Protein AF-A0A929V8B4-F1 (afdb_monomer_lite)

pLDDT: mean 72.25, std 24.33, range [23.56, 98.5]

Sequence (418 aa):
MKKYSIFIAFMCNLCYDIANWAEKSKEFYNKIPDNVRERTPSVMVYNPNNPSGSSKEMPRRDFIKFGAKFGAIAATLALAAGCGAQKVQSAEQTTPAPTKSIGTEPVTKSPTPETQEIKMEFVGLKDFAENLSALKKEFENATEEEKQKGEFYTKRMGLLIGWSHANHGFKSETFDYEKGVWFATADNYKEVQSEIANSIMTLLYDSAVLTNACNNDKSLLPPETGITADDVMAEAMDAFTGGYAKSELKRKLNNFKEYPIAIKTSIYGGTIEKGKLIDPITEYYGRRTRNNFNTKDAKDPDADLLSAGGMNAGQTHDTLDLLVPSDMGDDIPRLSKVSVLVVNTESEDLQYSNKPAEKPVNGYGAPEDGRRVAVFGVVVDQRIIDGTCVDGFYVVDGDEKKQVCKLPEVIKYCKSNQ

Secondary structure (DSSP, 8-state):
-HHHHHHHHHHHHHHHHHHHHHHHHHHHHTTS-GGGS--PPPPPPP-------------HHHHHHHHHHHHHHHHHHHHHTTS--S--------PPPPPP---------PPPGGG-------TTHHHHHHHHHHHHHHHHHS-HHHHHHTTHHHHHHHHHHHHHHHHHT---SSEETTTTEEEE-TTTHHHHHHHHHHHHHHHHHHHHHHHHHHHH-GGGS-GGG---HHHHHHHHHHHHB-HHHHHHHHHHHHHHHH-HHHHHHHT--S-PPTT-----SEEEEEEEETTTS----TTSTT--TTSTTT----SEEEEEEEEEEE--SSS--EEEEEEEEEEE-SSS-HHHH-S-TTSPPP--SPPPTT--EEEEEEEEEEEEE-S---TT-EEEEBTEEEEGGG-HHHHHHHHHT-

Radius of gyration: 24.17 Å; chains: 1; bounding box: 80×60×66 Å

Structure (mmCIF, N/CA/C/O backbone):
data_AF-A0A929V8B4-F1
#
_entry.id   AF-A0A929V8B4-F1
#
loop_
_atom_site.group_PDB
_atom_site.id
_atom_site.type_symbol
_atom_site.label_atom_id
_atom_site.label_alt_id
_atom_site.label_comp_id
_atom_site.label_asym_id
_atom_site.label_entity_id
_atom_site.label_seq_id
_atom_site.pdbx_PDB_ins_code
_atom_site.Cartn_x
_atom_site.Cartn_y
_atom_site.Cartn_z
_atom_site.occupancy
_atom_site.B_iso_or_equiv
_atom_site.auth_seq_id
_atom_site.auth_comp_id
_atom_site.auth_asym_id
_atom_site.auth_atom_id
_atom_site.pdbx_PDB_model_num
ATOM 1 N N . MET A 1 1 ? -16.262 35.373 -20.137 1.00 40.84 1 MET A N 1
ATOM 2 C CA . MET A 1 1 ? -15.701 36.237 -19.071 1.00 40.84 1 MET A CA 1
ATOM 3 C C . MET A 1 1 ? -15.879 35.688 -17.649 1.00 40.84 1 MET A C 1
ATOM 5 O O . MET A 1 1 ? -14.903 35.729 -16.923 1.00 40.84 1 MET A O 1
ATOM 9 N N . LYS A 1 2 ? -17.016 35.085 -17.248 1.00 39.75 2 LYS A N 1
ATOM 10 C CA . LYS A 1 2 ? -17.184 34.509 -15.886 1.00 39.75 2 LYS A CA 1
ATOM 11 C C . LYS A 1 2 ? -16.251 33.327 -15.525 1.00 39.75 2 LYS A C 1
ATOM 13 O O . LYS A 1 2 ? -15.917 33.177 -14.359 1.00 39.75 2 LYS A O 1
ATOM 18 N N . LYS A 1 3 ? -15.790 32.525 -16.501 1.00 37.81 3 LYS A N 1
ATOM 19 C CA . LYS A 1 3 ? -14.869 31.384 -16.268 1.00 37.81 3 LYS A CA 1
ATOM 20 C C . LYS A 1 3 ? -13.458 31.801 -15.823 1.00 37.81 3 LYS A C 1
ATOM 22 O O . LYS A 1 3 ? -12.822 31.076 -15.073 1.00 37.81 3 LYS A O 1
ATOM 27 N N . TYR A 1 4 ? -12.996 32.986 -16.223 1.00 37.12 4 TYR A N 1
ATOM 28 C CA . TYR A 1 4 ? -11.678 33.488 -15.820 1.00 37.12 4 TYR A CA 1
ATOM 29 C C . TYR A 1 4 ? -11.698 34.145 -14.438 1.00 37.12 4 TYR A C 1
ATOM 31 O O . TYR A 1 4 ? -10.677 34.160 -13.767 1.00 37.12 4 TYR A O 1
ATOM 39 N N . SER A 1 5 ? -12.851 34.628 -13.966 1.00 37.06 5 SER A N 1
ATOM 40 C CA . SER A 1 5 ? -12.956 35.253 -12.642 1.00 37.06 5 SER A CA 1
ATOM 41 C C . SER A 1 5 ? -12.734 34.262 -11.495 1.00 37.06 5 SER A C 1
ATOM 43 O O . SER A 1 5 ? -12.138 34.639 -10.494 1.00 37.06 5 SER A O 1
ATOM 45 N N . ILE A 1 6 ? -13.153 32.999 -11.651 1.00 51.97 6 ILE A N 1
ATOM 46 C CA . ILE A 1 6 ? -12.952 31.947 -10.636 1.00 51.97 6 ILE A CA 1
ATOM 47 C C . ILE A 1 6 ? -11.488 31.483 -10.623 1.00 51.97 6 ILE A C 1
ATOM 49 O O . ILE A 1 6 ? -10.889 31.379 -9.558 1.00 51.97 6 ILE A O 1
ATOM 53 N N . PHE A 1 7 ? -10.883 31.298 -11.801 1.00 41.69 7 PHE A N 1
ATOM 54 C CA . PHE A 1 7 ? -9.465 30.946 -11.930 1.00 41.69 7 PHE A CA 1
ATOM 55 C C . PHE A 1 7 ? -8.539 32.047 -11.387 1.00 41.69 7 PHE A C 1
ATOM 57 O O . PHE A 1 7 ? -7.586 31.764 -10.667 1.00 41.69 7 PHE A O 1
ATOM 64 N N . ILE A 1 8 ? -8.855 33.317 -11.662 1.00 49.47 8 ILE A N 1
ATOM 65 C CA . ILE A 1 8 ? -8.109 34.459 -11.121 1.00 49.47 8 ILE A CA 1
ATOM 66 C C . ILE A 1 8 ? -8.290 34.551 -9.599 1.00 49.47 8 ILE A C 1
ATOM 68 O O . ILE A 1 8 ? -7.310 34.770 -8.898 1.00 49.47 8 ILE A O 1
ATOM 72 N N . ALA A 1 9 ? -9.494 34.314 -9.064 1.00 42.59 9 ALA A N 1
ATOM 73 C CA . ALA A 1 9 ? -9.720 34.305 -7.616 1.00 42.59 9 ALA A CA 1
ATOM 74 C C . ALA A 1 9 ? -8.947 33.179 -6.899 1.00 42.59 9 ALA A C 1
ATOM 76 O O . ALA A 1 9 ? -8.364 33.422 -5.844 1.00 42.59 9 ALA A O 1
ATOM 77 N N . PHE A 1 10 ? -8.876 31.981 -7.493 1.00 50.62 10 PHE A N 1
ATOM 78 C CA . PHE A 1 10 ? -8.070 30.866 -6.980 1.00 50.62 10 PHE A CA 1
ATOM 79 C C . PHE A 1 10 ? -6.571 31.205 -6.964 1.00 50.62 10 PHE A C 1
ATOM 81 O O . PHE A 1 10 ? -5.914 31.047 -5.936 1.00 50.62 10 PHE A O 1
ATOM 88 N N . MET A 1 11 ? -6.045 31.754 -8.065 1.00 45.19 11 MET A N 1
ATOM 89 C CA . MET A 1 11 ? -4.637 32.161 -8.152 1.00 45.19 11 MET A CA 1
ATOM 90 C C . MET A 1 11 ? -4.303 33.319 -7.199 1.00 45.19 11 MET A C 1
ATOM 92 O O . MET A 1 11 ? -3.230 33.331 -6.602 1.00 45.19 11 MET A O 1
ATOM 96 N N . CYS A 1 12 ? -5.217 34.274 -7.005 1.00 40.72 12 CYS A N 1
ATOM 97 C CA . CYS A 1 12 ? -5.024 35.376 -6.063 1.00 40.72 12 CYS A CA 1
ATOM 98 C C . CYS A 1 12 ? -5.015 34.906 -4.600 1.00 40.72 12 CYS A C 1
ATOM 100 O O . CYS A 1 12 ? -4.172 35.379 -3.841 1.00 40.72 12 CYS A O 1
ATOM 102 N N . ASN A 1 13 ? -5.883 33.961 -4.215 1.00 46.28 13 ASN A N 1
ATOM 103 C CA . ASN A 1 13 ? -5.874 33.382 -2.866 1.00 46.28 13 ASN A CA 1
ATOM 104 C C . ASN A 1 13 ? -4.603 32.560 -2.609 1.00 46.28 13 ASN A C 1
ATOM 106 O O . ASN A 1 13 ? -3.958 32.749 -1.582 1.00 46.28 13 ASN A O 1
ATOM 110 N N . LEU A 1 14 ? -4.170 31.748 -3.581 1.00 42.72 14 LEU A N 1
ATOM 111 C CA . LEU A 1 14 ? -2.922 30.985 -3.484 1.00 42.72 14 LEU A CA 1
ATOM 112 C C . LEU A 1 14 ? -1.699 31.904 -3.306 1.00 42.72 14 LEU A C 1
ATOM 114 O O . LEU A 1 14 ? -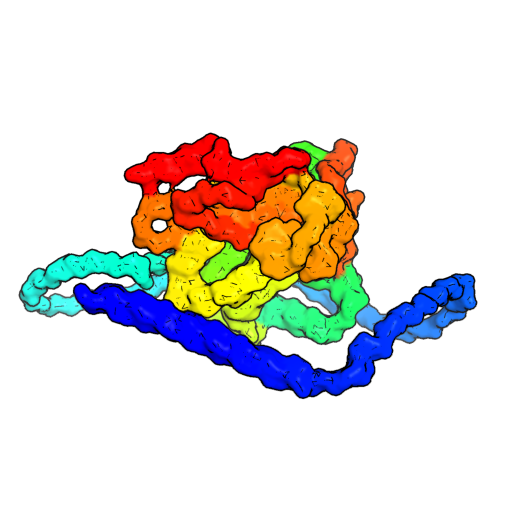0.845 31.652 -2.458 1.00 42.72 14 LEU A O 1
ATOM 118 N N . CYS A 1 15 ? -1.628 33.005 -4.059 1.00 41.56 15 CYS A N 1
ATOM 119 C CA . CYS A 1 15 ? -0.558 33.995 -3.911 1.00 41.56 15 CYS A CA 1
ATOM 120 C C . CYS A 1 15 ? -0.615 34.742 -2.565 1.00 41.56 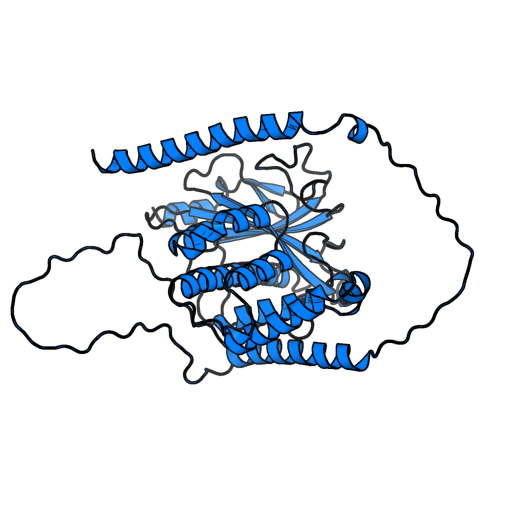15 CYS A C 1
ATOM 122 O O . CYS A 1 15 ? 0.435 35.040 -1.994 1.00 41.56 15 CYS A O 1
ATOM 124 N N . TYR A 1 16 ? -1.813 35.035 -2.049 1.00 40.75 16 TYR A N 1
ATOM 125 C CA . TYR A 1 16 ? -2.006 35.700 -0.755 1.00 40.75 16 TYR A CA 1
ATOM 126 C C . TYR A 1 16 ? -1.570 34.810 0.422 1.00 40.75 16 TYR A C 1
ATOM 128 O O . TYR A 1 16 ? -0.900 35.284 1.343 1.00 40.75 16 TYR A O 1
ATOM 136 N N . ASP A 1 17 ? -1.853 33.508 0.356 1.00 44.25 17 ASP A N 1
ATOM 137 C CA . ASP A 1 17 ? -1.438 32.536 1.374 1.00 44.25 17 ASP A CA 1
ATOM 138 C C . ASP A 1 17 ? 0.082 32.303 1.371 1.00 44.25 17 ASP A C 1
ATOM 140 O O . ASP A 1 17 ? 0.706 32.237 2.434 1.00 44.25 17 ASP A O 1
ATOM 144 N N . ILE A 1 18 ? 0.709 32.276 0.187 1.00 43.78 18 ILE A N 1
ATOM 145 C CA . ILE A 1 18 ? 2.173 32.194 0.045 1.00 43.78 18 ILE A CA 1
ATOM 146 C C . ILE A 1 18 ? 2.853 33.452 0.610 1.00 43.78 18 ILE A C 1
ATOM 148 O O . ILE A 1 18 ? 3.865 33.348 1.311 1.00 43.78 18 ILE A O 1
ATOM 152 N N . ALA A 1 19 ? 2.296 34.641 0.353 1.00 35.81 19 ALA A N 1
ATOM 153 C CA . ALA A 1 19 ? 2.834 35.900 0.869 1.00 35.81 19 ALA A CA 1
ATOM 154 C C . ALA A 1 19 ? 2.730 35.990 2.405 1.00 35.81 19 ALA A C 1
ATOM 156 O O . ALA A 1 19 ? 3.715 36.319 3.069 1.00 35.81 19 ALA A O 1
ATOM 157 N N . ASN A 1 20 ? 1.586 35.604 2.982 1.00 44.94 20 ASN A N 1
ATOM 158 C CA . ASN A 1 20 ? 1.391 35.572 4.436 1.00 44.94 20 ASN A CA 1
ATOM 159 C C . ASN A 1 20 ? 2.269 34.520 5.140 1.00 44.94 20 ASN A C 1
ATOM 161 O O . ASN A 1 20 ? 2.677 34.715 6.289 1.00 44.94 20 ASN A O 1
ATOM 165 N N . TRP A 1 21 ? 2.602 33.412 4.467 1.00 39.72 21 TRP A N 1
ATOM 166 C CA . TRP A 1 21 ? 3.543 32.411 4.984 1.00 39.72 21 TRP A CA 1
ATOM 167 C C . TRP A 1 21 ? 4.988 32.936 5.041 1.00 39.72 21 TRP A C 1
ATOM 169 O O . TRP A 1 21 ? 5.715 32.675 6.007 1.00 39.72 21 TRP A O 1
ATOM 179 N N . ALA A 1 22 ? 5.404 33.742 4.060 1.00 39.94 22 ALA A N 1
ATOM 180 C CA . ALA A 1 22 ? 6.724 34.376 4.047 1.00 39.94 22 ALA A CA 1
ATOM 181 C C . ALA A 1 22 ? 6.892 35.438 5.155 1.00 39.94 22 ALA A C 1
ATOM 183 O O . ALA A 1 22 ? 7.993 35.619 5.680 1.00 39.94 22 ALA A O 1
ATOM 184 N N . GLU A 1 23 ? 5.812 36.116 5.546 1.00 38.38 23 GLU A N 1
ATOM 185 C CA . GLU A 1 23 ? 5.830 37.115 6.621 1.00 38.38 23 GLU A CA 1
ATOM 186 C C . GLU A 1 23 ? 5.801 36.462 8.016 1.00 38.38 23 GLU A C 1
ATOM 188 O O . GLU A 1 23 ? 6.657 36.756 8.856 1.00 38.38 23 GLU A O 1
ATOM 193 N N . LYS A 1 24 ? 4.925 35.465 8.235 1.00 43.00 24 LYS A N 1
ATOM 194 C CA . LYS A 1 24 ? 4.859 34.708 9.505 1.00 43.00 24 LYS A CA 1
ATOM 195 C C . LYS A 1 24 ? 6.105 33.865 9.788 1.00 43.00 24 LYS A C 1
ATOM 197 O O . LYS A 1 24 ? 6.482 33.698 10.948 1.00 43.00 24 LYS A O 1
ATOM 202 N N . SER A 1 25 ? 6.769 33.337 8.757 1.00 46.50 25 SER A N 1
ATOM 203 C CA . SER A 1 25 ? 8.024 32.592 8.938 1.00 46.50 25 SER A CA 1
ATOM 204 C C . SER A 1 25 ? 9.173 33.501 9.387 1.00 46.50 25 SER A C 1
ATOM 206 O O . SER A 1 25 ? 9.942 33.106 10.263 1.00 46.50 25 SER A O 1
ATOM 208 N N . LYS A 1 26 ? 9.252 34.748 8.897 1.00 39.34 26 LYS A N 1
ATOM 209 C CA . LYS A 1 26 ? 10.241 35.733 9.374 1.00 39.34 26 LYS A CA 1
ATOM 210 C C . LYS A 1 26 ? 10.046 36.103 10.848 1.00 39.34 26 LYS A C 1
ATOM 212 O O . LYS A 1 26 ? 11.034 36.225 11.570 1.00 39.34 26 LYS A O 1
ATOM 217 N N . GLU A 1 27 ? 8.804 36.218 11.320 1.00 47.78 27 GLU A N 1
ATOM 218 C CA . GLU A 1 27 ? 8.524 36.451 12.747 1.00 47.78 27 GLU A CA 1
ATOM 219 C C . GLU A 1 27 ? 8.885 35.256 13.642 1.00 47.78 27 GLU A C 1
ATOM 221 O O . GLU A 1 27 ? 9.254 35.449 14.802 1.00 47.78 27 GLU A O 1
ATOM 226 N N . PHE A 1 28 ? 8.801 34.027 13.121 1.00 41.88 28 PHE A N 1
ATOM 227 C CA . PHE A 1 28 ? 9.177 32.816 13.854 1.00 41.88 28 PHE A CA 1
ATOM 228 C C . PHE A 1 28 ? 10.700 32.689 14.020 1.00 41.88 28 PHE A C 1
ATOM 230 O O . PHE A 1 28 ? 11.173 32.378 15.113 1.00 41.88 28 PHE A O 1
ATOM 237 N N . TYR A 1 29 ? 11.483 33.002 12.980 1.00 35.41 29 TYR A N 1
ATOM 238 C CA . TYR A 1 29 ? 12.951 32.919 13.041 1.00 35.41 29 TYR A CA 1
ATOM 239 C C . TYR A 1 29 ? 13.588 33.962 13.969 1.00 35.41 29 TYR A C 1
ATOM 241 O O . TYR A 1 29 ? 14.589 33.663 14.614 1.00 35.41 29 TYR A O 1
ATOM 249 N N . ASN A 1 30 ? 12.978 35.140 14.121 1.00 44.47 30 ASN A N 1
ATOM 250 C CA . ASN A 1 30 ? 13.475 36.183 15.028 1.00 44.47 30 ASN A CA 1
ATOM 251 C C . ASN A 1 30 ? 13.158 35.921 16.517 1.00 44.47 30 ASN A C 1
ATOM 253 O O . ASN A 1 30 ? 13.542 36.718 17.370 1.00 44.47 30 ASN A O 1
ATOM 257 N N . LYS A 1 31 ? 12.454 34.826 16.843 1.00 42.88 31 LYS A N 1
ATOM 258 C CA . LYS A 1 31 ? 12.078 34.447 18.219 1.00 42.88 31 LYS A CA 1
ATOM 259 C C . LYS A 1 31 ? 12.897 33.290 18.798 1.00 42.88 31 LYS A C 1
ATOM 261 O O . LYS A 1 31 ? 12.638 32.895 19.934 1.00 42.88 31 LYS A O 1
ATOM 266 N N . ILE A 1 32 ? 13.869 32.746 18.063 1.00 35.81 32 ILE A N 1
ATOM 267 C CA . ILE A 1 32 ? 14.751 31.693 18.581 1.00 35.81 32 ILE A CA 1
ATOM 268 C C . ILE A 1 32 ? 15.918 32.356 19.333 1.00 35.81 32 ILE A C 1
ATOM 270 O O . ILE A 1 32 ? 16.680 33.091 18.709 1.00 35.81 32 ILE A O 1
ATOM 274 N N . PRO A 1 33 ? 16.079 32.127 20.648 1.00 35.12 33 PRO A N 1
ATOM 275 C CA . PRO A 1 33 ? 17.209 32.671 21.393 1.00 35.12 33 PRO A CA 1
ATOM 276 C C . PRO A 1 33 ? 18.528 31.984 20.992 1.00 35.12 33 PRO A C 1
ATOM 278 O O . PRO A 1 33 ? 18.578 30.772 20.768 1.00 35.12 33 PRO A O 1
ATOM 281 N N . ASP A 1 34 ? 19.613 32.762 20.931 1.00 38.69 34 ASP A N 1
ATOM 282 C CA . ASP A 1 34 ? 20.933 32.353 20.408 1.00 38.69 34 ASP A CA 1
ATOM 283 C C . ASP A 1 34 ? 21.594 31.173 21.153 1.00 38.69 34 ASP A C 1
ATOM 285 O O . ASP A 1 34 ? 22.533 30.549 20.659 1.00 38.69 34 ASP A O 1
ATOM 289 N N . ASN A 1 35 ? 21.079 30.799 22.322 1.00 43.44 35 ASN A N 1
ATOM 290 C CA . ASN A 1 35 ? 21.612 29.742 23.184 1.00 43.44 35 ASN A CA 1
ATOM 291 C C . ASN A 1 35 ? 21.303 28.301 22.723 1.00 43.44 35 ASN A C 1
ATOM 293 O O . ASN A 1 35 ? 21.792 27.355 23.340 1.00 43.44 35 ASN A O 1
ATOM 297 N N . VAL A 1 36 ? 20.536 28.108 21.644 1.00 40.31 36 VAL A N 1
ATOM 298 C CA . VAL A 1 36 ? 20.276 26.780 21.043 1.00 40.31 36 VAL A CA 1
ATOM 299 C C . VAL A 1 36 ? 21.239 26.472 19.880 1.00 40.31 36 VAL A C 1
ATOM 301 O O . VAL A 1 36 ? 21.297 25.340 19.404 1.00 40.31 36 VAL A O 1
ATOM 304 N N . ARG A 1 37 ? 22.042 27.448 19.429 1.00 32.94 37 ARG A N 1
ATOM 305 C CA . ARG A 1 37 ? 22.851 27.325 18.202 1.00 32.94 37 ARG A CA 1
ATOM 306 C C . ARG A 1 37 ? 24.191 26.594 18.375 1.00 32.94 37 ARG A C 1
ATOM 308 O O . ARG A 1 37 ? 24.774 26.182 17.378 1.00 32.94 37 ARG A O 1
ATOM 315 N N . GLU A 1 38 ? 24.655 26.366 19.604 1.00 30.70 38 GLU A N 1
ATOM 316 C CA . GLU A 1 38 ? 25.950 25.723 19.873 1.00 30.70 38 GLU A CA 1
ATOM 317 C C . GLU A 1 38 ? 25.849 24.620 20.939 1.00 30.70 38 GLU A C 1
ATOM 319 O O . GLU A 1 38 ? 26.118 24.824 22.121 1.00 30.70 38 GLU A O 1
ATOM 324 N N . ARG A 1 39 ? 25.495 23.400 20.520 1.00 33.66 39 ARG A N 1
ATOM 325 C CA . ARG A 1 39 ? 25.868 22.173 21.242 1.00 33.66 39 ARG A CA 1
ATOM 326 C C . ARG A 1 39 ? 26.315 21.108 20.248 1.00 33.66 39 ARG A C 1
ATOM 328 O O . ARG A 1 39 ? 25.503 20.460 19.596 1.00 33.66 39 ARG A O 1
ATOM 335 N N . THR A 1 40 ? 27.625 20.926 20.150 1.00 27.88 40 THR A N 1
ATOM 336 C CA . THR A 1 40 ? 28.268 19.738 19.581 1.00 27.88 40 THR A CA 1
ATOM 337 C C . THR A 1 40 ? 27.891 18.494 20.407 1.00 27.88 40 THR A C 1
ATOM 339 O O . THR A 1 40 ? 27.887 18.578 21.638 1.00 27.88 40 THR A O 1
ATOM 342 N N . PRO A 1 41 ? 27.578 17.330 19.800 1.00 30.44 41 PRO A N 1
ATOM 343 C CA . PRO A 1 41 ? 27.259 16.130 20.567 1.00 30.44 41 PRO A CA 1
ATOM 344 C C . PRO A 1 41 ? 28.534 15.479 21.119 1.00 30.44 41 PRO A C 1
ATOM 346 O O . PRO A 1 41 ? 29.477 15.212 20.374 1.00 30.44 41 PRO A O 1
ATOM 349 N N . SER A 1 42 ? 28.554 15.199 22.425 1.00 29.28 42 SER A N 1
ATOM 350 C CA . SER A 1 42 ? 29.584 14.383 23.067 1.00 29.28 42 SER A CA 1
ATOM 351 C C . SER A 1 42 ? 29.349 12.894 22.785 1.00 29.28 42 SER A C 1
ATOM 353 O O . SER A 1 42 ? 28.242 12.371 22.903 1.00 29.28 42 SER A O 1
ATOM 355 N N . VAL A 1 43 ? 30.422 12.209 22.400 1.00 26.91 43 VAL A N 1
ATOM 356 C CA . VAL A 1 43 ? 30.482 10.764 22.155 1.00 26.91 43 VAL A CA 1
ATOM 357 C C . VAL A 1 43 ? 30.356 10.021 23.489 1.00 26.91 43 VAL A C 1
ATOM 359 O O . VAL A 1 43 ? 31.188 10.219 24.373 1.00 26.91 43 VAL A O 1
ATOM 362 N N . MET A 1 44 ? 29.352 9.151 23.649 1.00 29.48 44 MET A N 1
ATOM 363 C CA . MET A 1 44 ? 29.332 8.187 24.756 1.00 29.48 44 MET A CA 1
ATOM 364 C C . MET A 1 44 ? 30.039 6.894 24.345 1.00 29.48 44 MET A C 1
ATOM 366 O O . MET A 1 44 ? 29.672 6.235 23.375 1.00 29.48 44 MET A O 1
ATOM 370 N N . VAL A 1 45 ? 31.073 6.564 25.114 1.00 27.38 45 VAL A N 1
ATOM 371 C CA . VAL A 1 45 ? 31.900 5.358 25.037 1.00 27.38 45 VAL A CA 1
ATOM 372 C C . VAL A 1 45 ? 31.147 4.175 25.660 1.00 27.38 45 VAL A C 1
ATOM 374 O O . VAL A 1 45 ? 30.640 4.275 26.775 1.00 27.38 45 VAL A O 1
ATOM 377 N N . TYR A 1 46 ? 31.087 3.052 24.943 1.00 25.42 46 TYR A N 1
ATOM 378 C CA . TYR A 1 46 ? 30.517 1.778 25.395 1.00 25.42 46 TYR A CA 1
ATOM 379 C C . TYR A 1 46 ? 31.465 1.069 26.382 1.00 25.42 46 TYR A C 1
ATOM 381 O O . TYR A 1 46 ? 32.640 0.881 26.070 1.00 25.42 46 TYR A O 1
ATOM 389 N N . ASN A 1 47 ? 30.963 0.657 27.554 1.00 25.83 47 ASN A N 1
ATOM 390 C CA . ASN A 1 47 ? 31.701 -0.135 28.548 1.00 25.83 47 ASN A CA 1
ATOM 391 C C . ASN A 1 47 ? 30.991 -1.486 28.782 1.00 25.83 47 ASN A C 1
ATOM 393 O O . ASN A 1 47 ? 29.897 -1.495 29.354 1.00 25.83 47 ASN A O 1
ATOM 397 N N . PRO A 1 48 ? 31.573 -2.626 28.368 1.00 27.55 48 PRO A N 1
ATOM 398 C CA . PRO A 1 48 ? 30.994 -3.939 28.589 1.00 27.55 48 PRO A CA 1
ATOM 399 C C . PRO A 1 48 ? 31.552 -4.503 29.895 1.00 27.55 48 PRO A C 1
ATOM 401 O O . PRO A 1 48 ? 32.655 -5.030 29.877 1.00 27.55 48 PRO A O 1
ATOM 404 N N . ASN A 1 49 ? 30.839 -4.345 31.017 1.00 26.36 49 ASN A N 1
ATOM 405 C CA . ASN A 1 49 ? 30.900 -5.224 32.202 1.00 26.36 49 ASN A CA 1
ATOM 406 C C . ASN A 1 49 ? 30.106 -4.621 33.377 1.00 26.36 49 ASN A C 1
ATOM 408 O O . ASN A 1 49 ? 30.680 -3.941 34.225 1.00 26.36 49 ASN A O 1
ATOM 412 N N . ASN A 1 50 ? 28.801 -4.910 33.465 1.00 28.69 50 ASN A N 1
ATOM 413 C CA . ASN A 1 50 ? 28.157 -5.205 34.753 1.00 28.69 50 ASN A CA 1
ATOM 414 C C . ASN A 1 50 ? 26.805 -5.934 34.559 1.00 28.69 50 ASN A C 1
ATOM 416 O O . ASN A 1 50 ? 25.950 -5.417 33.838 1.00 28.69 50 ASN A O 1
ATOM 420 N N . PRO A 1 51 ? 26.581 -7.101 35.193 1.00 34.28 51 PRO A N 1
ATOM 421 C CA . PRO A 1 51 ? 25.302 -7.804 35.210 1.00 34.28 51 PRO A CA 1
ATOM 422 C C . PRO A 1 51 ? 24.470 -7.458 36.466 1.00 34.28 51 PRO A C 1
ATOM 424 O O . PRO A 1 51 ? 25.023 -7.163 37.521 1.00 34.28 51 PRO A O 1
ATOM 427 N N . SER A 1 52 ? 23.140 -7.565 36.343 1.00 24.09 52 SER A N 1
ATOM 428 C CA . SER A 1 52 ? 22.055 -7.481 37.358 1.00 24.09 52 SER A CA 1
ATOM 429 C C . SER A 1 52 ? 21.105 -6.312 37.070 1.00 24.09 52 SER A C 1
ATOM 431 O O . SER A 1 52 ? 21.537 -5.219 36.743 1.00 24.09 52 SER A O 1
ATOM 433 N N . GLY A 1 53 ? 19.782 -6.443 37.104 1.00 24.50 53 GLY A N 1
ATOM 434 C CA . GLY A 1 53 ? 18.912 -7.493 37.617 1.00 24.50 53 GLY A CA 1
ATOM 435 C C . GLY A 1 53 ? 17.688 -6.792 38.205 1.00 24.50 53 GLY A C 1
ATOM 436 O O . GLY A 1 53 ? 17.796 -6.164 39.249 1.00 24.50 53 GLY A O 1
ATOM 437 N N . SER A 1 54 ? 16.537 -6.851 37.532 1.00 23.56 54 SER A N 1
ATOM 438 C CA . SER A 1 54 ? 15.248 -6.452 38.113 1.00 23.56 54 SER A CA 1
ATOM 439 C C . SER A 1 54 ? 14.099 -7.027 37.289 1.00 23.56 54 SER A C 1
ATOM 441 O O . SER A 1 54 ? 13.690 -6.479 36.268 1.00 23.56 54 SER A O 1
ATOM 443 N N . SER A 1 55 ? 13.592 -8.152 37.783 1.00 32.28 55 SER A N 1
ATOM 444 C CA . SER A 1 55 ? 12.345 -8.808 37.404 1.00 32.28 55 SER A CA 1
ATOM 445 C C . SER A 1 55 ? 11.135 -7.881 37.569 1.00 32.28 55 SER A C 1
ATOM 447 O O . SER A 1 55 ? 10.850 -7.430 38.679 1.00 32.28 55 SER A O 1
ATOM 449 N N . LYS A 1 56 ? 10.359 -7.710 36.495 1.00 26.05 56 LYS A N 1
ATOM 450 C CA . LYS A 1 56 ? 8.899 -7.565 36.560 1.00 26.05 56 LYS A CA 1
ATOM 451 C C . LYS A 1 56 ? 8.289 -8.455 35.482 1.00 26.05 56 LYS A C 1
ATOM 453 O O . LYS A 1 56 ? 8.303 -8.123 34.301 1.00 26.05 56 LYS A O 1
ATOM 458 N N . GLU A 1 57 ? 7.801 -9.617 35.900 1.00 31.06 57 GLU A N 1
ATOM 459 C CA . GLU A 1 57 ? 6.900 -10.434 35.095 1.00 31.06 57 GLU A CA 1
ATOM 460 C C . GLU A 1 57 ? 5.616 -9.636 34.829 1.00 31.06 57 GLU A C 1
ATOM 462 O O . GLU A 1 57 ? 4.921 -9.234 35.760 1.00 31.06 57 GLU A O 1
ATOM 467 N N . MET A 1 58 ? 5.314 -9.395 33.555 1.00 37.38 58 MET A N 1
ATOM 468 C CA . MET A 1 58 ? 4.008 -8.916 33.099 1.00 37.38 58 MET A CA 1
ATOM 469 C C . MET A 1 58 ? 3.290 -10.043 32.347 1.00 37.38 58 MET A C 1
ATOM 471 O O . MET A 1 58 ? 3.955 -10.898 31.746 1.00 37.38 58 MET A O 1
ATOM 475 N N . PRO A 1 59 ? 1.946 -10.095 32.375 1.00 34.44 59 PRO A N 1
ATOM 476 C CA . PRO A 1 59 ? 1.199 -11.266 31.946 1.00 34.44 59 PRO A CA 1
ATOM 477 C C . PRO A 1 59 ? 1.224 -11.391 30.417 1.00 34.44 59 PRO A C 1
ATOM 479 O O . PRO A 1 59 ? 0.380 -10.859 29.705 1.00 34.44 59 PRO A O 1
ATOM 482 N N . ARG A 1 60 ? 2.163 -12.189 29.899 1.00 47.53 60 ARG A N 1
ATOM 483 C CA . ARG A 1 60 ? 2.264 -12.583 28.476 1.00 47.53 60 ARG A CA 1
ATOM 484 C C . ARG A 1 60 ? 0.985 -13.233 27.913 1.00 47.53 60 ARG A C 1
ATOM 486 O O . ARG A 1 60 ? 0.869 -13.407 26.706 1.00 47.53 60 ARG A O 1
ATOM 493 N N . ARG A 1 61 ? 0.029 -13.619 28.768 1.00 39.75 61 ARG A N 1
ATOM 494 C CA . ARG A 1 61 ? -1.194 -14.336 28.377 1.00 39.75 61 ARG A CA 1
ATOM 495 C C . ARG A 1 61 ? -2.251 -13.464 27.697 1.00 39.75 61 ARG A C 1
ATOM 497 O O . ARG A 1 61 ? -2.991 -14.017 26.887 1.00 39.75 61 ARG A O 1
ATOM 504 N N . ASP A 1 62 ? -2.303 -12.160 27.965 1.00 44.12 62 ASP A N 1
ATOM 505 C CA . ASP A 1 62 ? -3.311 -11.288 27.342 1.00 44.12 62 ASP A CA 1
ATOM 506 C C . ASP A 1 62 ? -2.849 -10.796 25.961 1.00 44.12 62 ASP A C 1
ATOM 508 O O . ASP A 1 62 ? -3.615 -10.861 25.001 1.00 44.12 62 ASP A O 1
ATOM 512 N N . PHE A 1 63 ? -1.555 -10.486 25.809 1.00 43.22 63 PHE A N 1
ATOM 513 C CA . PHE A 1 63 ? -0.941 -10.109 24.526 1.00 43.22 63 PHE A CA 1
ATOM 514 C C . PHE A 1 63 ? -1.051 -11.194 23.439 1.00 43.22 63 PHE A C 1
ATOM 516 O O . PHE A 1 63 ? -1.316 -10.885 22.276 1.00 43.22 63 PHE A O 1
ATOM 523 N N . ILE A 1 64 ? -0.878 -12.472 23.802 1.00 47.62 64 ILE A N 1
ATOM 524 C CA . ILE A 1 64 ? -0.961 -13.593 22.846 1.00 47.62 64 ILE A CA 1
ATOM 525 C C . ILE A 1 64 ? -2.416 -13.848 22.420 1.00 47.62 64 ILE A C 1
ATOM 527 O O . ILE A 1 64 ? -2.683 -14.091 21.244 1.00 47.62 64 ILE A O 1
ATOM 531 N N . LYS A 1 65 ? -3.378 -13.744 23.350 1.00 48.06 65 LYS A N 1
ATOM 532 C CA . LYS A 1 65 ? -4.809 -13.916 23.039 1.00 48.06 65 LYS A CA 1
ATOM 533 C C . LYS A 1 65 ? -5.347 -12.804 22.145 1.00 48.06 65 LYS A C 1
ATOM 535 O O . LYS A 1 65 ? -6.190 -13.068 21.292 1.00 48.06 65 LYS A O 1
ATOM 540 N N . PHE A 1 66 ? -4.862 -11.581 22.335 1.00 45.62 66 PHE A N 1
ATOM 541 C CA . PHE A 1 66 ? -5.288 -10.444 21.531 1.00 45.62 66 PHE A CA 1
ATOM 542 C C . PHE A 1 66 ? -4.689 -10.474 20.120 1.00 45.62 66 PHE A C 1
ATOM 544 O O . PHE A 1 66 ? -5.396 -10.218 19.149 1.00 45.62 66 PHE A O 1
ATOM 551 N N . GLY A 1 67 ? -3.429 -10.907 19.980 1.00 49.16 67 GLY A N 1
ATOM 552 C CA . GLY A 1 67 ? -2.804 -11.121 18.670 1.00 49.16 67 GLY A C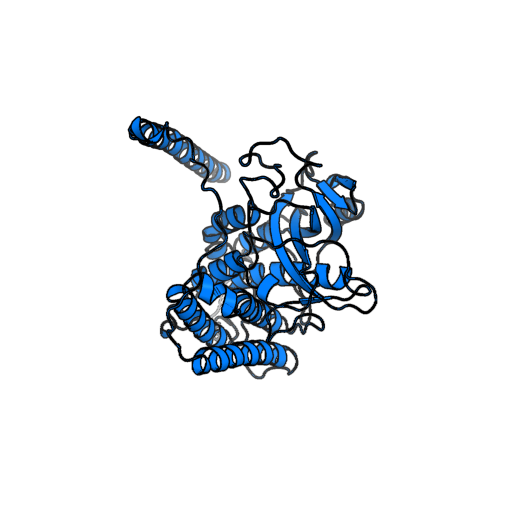A 1
ATOM 553 C C . GLY A 1 67 ? -3.535 -12.152 17.807 1.00 49.16 67 GLY A C 1
ATOM 554 O O . GLY A 1 67 ? -3.834 -11.873 16.649 1.00 49.16 67 GLY A O 1
ATOM 555 N N . ALA A 1 68 ? -3.923 -13.288 18.396 1.00 57.03 68 ALA A N 1
ATOM 556 C CA . ALA A 1 68 ? -4.713 -14.305 17.701 1.00 57.03 68 ALA A CA 1
ATOM 557 C C . ALA A 1 68 ? -6.079 -13.775 17.224 1.00 57.03 68 ALA A C 1
ATOM 559 O O . ALA A 1 68 ? -6.573 -14.196 16.183 1.00 57.03 68 ALA A O 1
ATOM 560 N N . LYS A 1 69 ? -6.686 -12.831 17.958 1.00 62.44 69 LYS A N 1
ATOM 561 C CA . LYS A 1 69 ? -7.982 -12.244 17.599 1.00 62.44 69 LYS A CA 1
ATOM 562 C C . LYS A 1 69 ? -7.894 -11.407 16.319 1.00 62.44 69 LYS A C 1
ATOM 564 O O . LYS A 1 69 ? -8.746 -11.563 15.452 1.00 62.44 69 LYS A O 1
ATOM 569 N N . PHE A 1 70 ? -6.871 -10.562 16.174 1.00 63.09 70 PHE A N 1
ATOM 570 C CA . PHE A 1 70 ? -6.685 -9.777 14.947 1.00 63.09 70 PHE A CA 1
ATOM 571 C C . PHE A 1 70 ? -6.338 -10.638 13.750 1.00 63.09 70 PHE A C 1
ATOM 573 O O . PHE A 1 70 ? -6.927 -10.441 12.691 1.00 63.09 70 PHE A O 1
ATOM 580 N N . GLY A 1 71 ? -5.429 -11.601 13.927 1.00 59.94 71 GLY A N 1
ATOM 581 C CA . GLY A 1 71 ? -5.058 -12.503 12.846 1.00 59.94 71 GLY A CA 1
ATOM 582 C C . GLY A 1 71 ? -6.254 -13.314 12.355 1.00 59.94 71 GLY A C 1
ATOM 583 O O . GLY A 1 71 ? -6.536 -13.342 11.160 1.00 59.94 71 GLY A O 1
ATOM 584 N N . ALA A 1 72 ? -7.046 -13.858 13.284 1.00 68.69 72 ALA A N 1
ATOM 585 C CA . ALA A 1 72 ? -8.277 -14.564 12.949 1.00 68.69 72 ALA A CA 1
ATOM 586 C C . ALA A 1 72 ? -9.294 -13.667 12.228 1.00 68.69 72 ALA A C 1
ATOM 588 O O . ALA A 1 72 ? -9.992 -14.141 11.336 1.00 68.69 72 ALA A O 1
ATOM 589 N N . ILE A 1 73 ? -9.391 -12.380 12.574 1.00 73.50 73 ILE A N 1
ATOM 590 C CA . ILE A 1 73 ? -10.326 -11.452 11.922 1.00 73.50 73 ILE A CA 1
ATOM 591 C C . ILE A 1 73 ? -9.828 -11.034 10.543 1.00 73.50 73 ILE A C 1
ATOM 593 O O . ILE A 1 73 ? -10.621 -11.051 9.610 1.00 73.50 73 ILE A O 1
ATOM 597 N N . ALA A 1 74 ? -8.541 -10.731 10.376 1.00 68.44 74 ALA A N 1
ATOM 598 C CA . ALA A 1 74 ? -7.956 -10.472 9.062 1.00 68.44 74 ALA A CA 1
ATOM 599 C C . ALA A 1 74 ? -8.134 -11.689 8.138 1.00 68.44 74 ALA A C 1
ATOM 601 O O . ALA A 1 74 ? -8.569 -11.542 6.997 1.00 68.44 74 ALA A O 1
ATOM 602 N N . ALA A 1 75 ? -7.923 -12.898 8.666 1.00 71.44 75 ALA A N 1
ATOM 603 C CA . ALA A 1 75 ? -8.231 -14.139 7.967 1.00 71.44 75 ALA A CA 1
ATOM 604 C C . ALA A 1 75 ? -9.738 -14.296 7.690 1.00 71.44 75 ALA A C 1
ATOM 606 O O . ALA A 1 75 ? -10.115 -14.736 6.612 1.00 71.44 75 ALA A O 1
ATOM 607 N N . THR A 1 76 ? -10.620 -13.905 8.614 1.00 75.62 76 THR A N 1
ATOM 608 C CA . THR A 1 76 ? -12.082 -13.965 8.421 1.00 75.62 76 THR A CA 1
ATOM 609 C C . THR A 1 76 ? -12.554 -12.987 7.344 1.00 75.62 76 THR A C 1
ATOM 611 O O . THR A 1 76 ? -13.358 -13.368 6.497 1.00 75.62 76 THR A O 1
ATOM 614 N N . LEU A 1 77 ? -12.025 -11.761 7.325 1.00 76.50 77 LEU A N 1
ATOM 615 C CA . LEU A 1 77 ? -12.259 -10.773 6.270 1.00 76.50 77 LEU A CA 1
ATOM 616 C C . LEU A 1 77 ? -11.775 -11.320 4.919 1.00 76.50 77 LEU A C 1
ATOM 618 O O . LEU A 1 77 ? -12.522 -11.310 3.942 1.00 76.50 77 LEU A O 1
ATOM 622 N N . ALA A 1 78 ? -10.581 -11.917 4.885 1.00 59.84 78 ALA A N 1
ATOM 623 C CA . ALA A 1 78 ? -10.058 -12.581 3.694 1.00 59.84 78 ALA A CA 1
ATOM 624 C C . ALA A 1 78 ? -10.881 -13.816 3.271 1.00 59.84 78 ALA A C 1
ATOM 626 O O . ALA A 1 78 ? -10.981 -14.121 2.087 1.00 59.84 78 ALA A O 1
ATOM 627 N N . LEU A 1 79 ? -11.505 -14.543 4.203 1.00 65.75 79 LEU A N 1
ATOM 628 C CA . LEU A 1 79 ? -12.404 -15.659 3.888 1.00 65.75 79 LEU A CA 1
ATOM 629 C C . LEU A 1 79 ? -13.766 -15.176 3.372 1.00 65.75 79 LEU A C 1
ATOM 631 O O . LEU A 1 79 ? -14.336 -15.816 2.485 1.00 65.75 79 LEU A O 1
ATOM 635 N N . ALA A 1 80 ? -14.264 -14.039 3.866 1.00 60.06 80 ALA A N 1
ATOM 636 C CA . ALA A 1 80 ? -15.468 -13.389 3.347 1.00 60.06 80 ALA A CA 1
ATOM 637 C C . ALA A 1 80 ? -15.304 -12.961 1.877 1.00 60.06 80 ALA A C 1
ATOM 639 O O . ALA A 1 80 ? -16.280 -12.946 1.133 1.00 60.06 80 ALA A O 1
ATOM 640 N N . ALA A 1 81 ? -14.067 -12.727 1.428 1.00 54.59 81 ALA A N 1
ATOM 641 C CA . ALA A 1 81 ? -13.732 -12.497 0.024 1.00 54.59 81 ALA A CA 1
ATOM 642 C C . ALA A 1 81 ? -14.055 -13.709 -0.887 1.00 54.59 81 ALA A C 1
ATOM 644 O O . ALA A 1 81 ? -14.394 -13.533 -2.057 1.00 54.59 81 ALA A O 1
ATOM 645 N N . GLY A 1 82 ? -13.967 -14.942 -0.357 1.00 41.25 82 GLY A N 1
ATOM 646 C CA . GLY A 1 82 ? -14.115 -16.195 -1.115 1.00 41.25 82 GLY A CA 1
ATOM 647 C C . GLY A 1 82 ? -15.509 -16.835 -1.080 1.00 41.25 82 GLY A C 1
ATOM 648 O O . GLY A 1 82 ? -15.837 -17.641 -1.950 1.00 41.25 82 GLY A O 1
ATOM 649 N N . CYS A 1 83 ? -16.351 -16.482 -0.106 1.00 41.81 83 CYS A N 1
ATOM 650 C CA . CYS A 1 83 ? -17.758 -16.881 -0.079 1.00 41.81 83 CYS A CA 1
ATOM 651 C C . CYS A 1 83 ? -18.608 -15.694 -0.521 1.00 41.81 83 CYS A C 1
ATOM 653 O O . CYS A 1 83 ? -18.634 -14.687 0.174 1.00 41.81 83 CYS A O 1
ATOM 655 N N . GLY A 1 84 ? -19.314 -15.805 -1.653 1.00 39.19 84 GLY A N 1
ATOM 656 C CA . GLY A 1 84 ? -20.234 -14.765 -2.123 1.00 39.19 84 GLY A CA 1
ATOM 657 C C . GLY A 1 84 ? -21.169 -14.316 -0.998 1.00 39.19 84 GLY A C 1
ATOM 658 O O . GLY A 1 84 ? -22.065 -15.060 -0.600 1.00 39.19 84 GLY A O 1
ATOM 659 N N . ALA A 1 85 ? -20.909 -13.130 -0.447 1.00 32.09 85 ALA A N 1
ATOM 660 C CA . ALA A 1 85 ? -21.554 -12.686 0.771 1.00 32.09 85 ALA A CA 1
ATOM 661 C C . ALA A 1 85 ? -22.983 -12.208 0.498 1.00 32.09 85 ALA A C 1
ATOM 663 O O . ALA A 1 85 ? -23.273 -11.398 -0.383 1.00 32.09 85 ALA A O 1
ATOM 664 N N . GLN A 1 86 ? -23.878 -12.761 1.304 1.00 37.16 86 GLN A N 1
ATOM 665 C CA . GLN A 1 86 ? -25.266 -12.384 1.490 1.00 37.16 86 GLN A CA 1
ATOM 666 C C . GLN A 1 86 ? -25.353 -10.942 2.030 1.00 37.16 86 GLN A C 1
ATOM 668 O O . GLN A 1 86 ? -24.799 -10.643 3.079 1.00 37.16 86 GLN A O 1
ATOM 673 N N . LYS A 1 87 ? -26.090 -10.088 1.307 1.00 35.81 87 LYS A N 1
ATOM 674 C CA . LYS A 1 87 ? -26.651 -8.772 1.680 1.00 35.81 87 LYS A CA 1
ATOM 675 C C . LYS A 1 87 ? -25.795 -7.901 2.626 1.00 35.81 87 LYS A C 1
ATOM 677 O O . LYS A 1 87 ? -26.031 -7.845 3.831 1.00 35.81 87 LYS A O 1
ATOM 682 N N . VAL A 1 88 ? -24.872 -7.154 2.026 1.00 34.53 88 VAL A N 1
ATOM 683 C CA . VAL A 1 88 ? -24.044 -6.111 2.652 1.00 34.53 88 VAL A CA 1
ATOM 684 C C . VAL A 1 88 ? -24.695 -4.736 2.441 1.00 34.53 88 VAL A C 1
ATOM 686 O O . VAL A 1 88 ? -25.521 -4.564 1.542 1.00 34.53 88 VAL A O 1
ATOM 689 N N . GLN A 1 89 ? -24.387 -3.767 3.307 1.00 35.62 89 GLN A N 1
ATOM 690 C CA . GLN A 1 89 ? -24.844 -2.383 3.172 1.00 35.62 89 GLN A CA 1
ATOM 691 C C . GLN A 1 89 ? -24.296 -1.775 1.871 1.00 35.62 89 GLN A C 1
ATOM 693 O O . GLN A 1 89 ? -23.166 -1.301 1.822 1.00 35.62 89 GLN A O 1
ATOM 698 N N . SER A 1 90 ? -25.101 -1.778 0.808 1.00 33.22 90 SER A N 1
ATOM 699 C CA . SER A 1 90 ? -24.858 -0.900 -0.333 1.00 33.22 90 SER A CA 1
ATOM 700 C C . SER A 1 90 ? -25.105 0.542 0.093 1.00 33.22 90 SER A C 1
ATOM 702 O O . SER A 1 90 ? -26.143 0.848 0.683 1.00 33.22 90 SER A O 1
ATOM 704 N N . ALA A 1 91 ? -24.201 1.443 -0.284 1.00 35.50 91 ALA A N 1
ATOM 705 C CA . ALA A 1 91 ? -24.511 2.860 -0.408 1.00 35.50 91 ALA A CA 1
ATOM 706 C C . ALA A 1 91 ? -25.460 3.054 -1.610 1.00 35.50 91 ALA A C 1
ATOM 708 O O . ALA A 1 91 ? -25.077 3.544 -2.667 1.00 35.50 91 ALA A O 1
ATOM 709 N N . GLU A 1 92 ? -26.700 2.578 -1.491 1.00 32.78 92 GLU A N 1
ATOM 710 C CA . GLU A 1 92 ? -27.782 2.923 -2.409 1.00 32.78 92 GLU A CA 1
ATOM 711 C C . GLU A 1 92 ? -28.584 4.058 -1.777 1.00 32.78 92 GLU A C 1
ATOM 713 O O . GLU A 1 92 ? -29.360 3.862 -0.839 1.00 32.78 92 GLU A O 1
ATOM 718 N N . GLN A 1 93 ? -28.396 5.272 -2.295 1.00 30.92 93 GLN A N 1
ATOM 719 C CA . GLN A 1 93 ? -29.297 6.372 -1.989 1.00 30.92 93 GLN A CA 1
ATOM 720 C C . GLN A 1 93 ? -30.712 6.024 -2.472 1.00 30.92 93 GLN A C 1
ATOM 722 O O . GLN A 1 93 ? -30.954 5.687 -3.632 1.00 30.92 93 GLN A O 1
ATOM 727 N N . THR A 1 94 ? -31.664 6.126 -1.551 1.00 24.91 94 THR A N 1
ATOM 728 C CA . THR A 1 94 ? -33.087 5.885 -1.775 1.00 24.91 94 THR A CA 1
ATOM 729 C C . THR A 1 94 ? -33.631 6.868 -2.812 1.00 24.91 94 THR A C 1
ATOM 731 O O . THR A 1 94 ? -33.702 8.072 -2.578 1.00 24.91 94 THR A O 1
ATOM 734 N N . THR A 1 95 ? -34.057 6.355 -3.966 1.00 26.78 95 THR A N 1
ATOM 735 C CA . THR A 1 95 ? -34.839 7.125 -4.945 1.00 26.78 95 THR A CA 1
ATOM 736 C C . THR A 1 95 ? -36.312 7.133 -4.504 1.00 26.78 95 THR A C 1
ATOM 738 O O . THR A 1 95 ? -36.842 6.056 -4.215 1.00 26.78 95 THR A O 1
ATOM 741 N N . PRO A 1 96 ? -37.025 8.276 -4.440 1.00 27.86 96 PRO A N 1
ATOM 742 C CA . PRO A 1 96 ? -38.452 8.269 -4.125 1.00 27.86 96 PRO A CA 1
ATOM 743 C C . PRO A 1 96 ? -39.268 7.655 -5.274 1.00 27.86 96 PRO A C 1
ATOM 745 O O . PRO A 1 96 ? -39.064 7.988 -6.442 1.00 27.86 96 PRO A O 1
ATOM 748 N N . ALA A 1 97 ? -40.214 6.777 -4.936 1.00 25.00 97 ALA A N 1
ATOM 749 C CA . ALA A 1 97 ? -41.187 6.197 -5.865 1.00 25.00 97 ALA A CA 1
ATOM 750 C C . ALA A 1 97 ? -42.094 7.277 -6.516 1.00 25.00 97 ALA A C 1
ATOM 752 O O . ALA A 1 97 ? -42.288 8.349 -5.939 1.00 25.00 97 ALA A O 1
ATOM 753 N N . PRO A 1 98 ? -42.669 7.022 -7.711 1.00 26.92 98 PRO A N 1
ATOM 754 C CA . PRO A 1 98 ? -43.160 8.076 -8.590 1.00 26.92 98 PRO A CA 1
ATOM 755 C C . PRO A 1 98 ? -44.590 8.505 -8.242 1.00 26.92 98 PRO A C 1
ATOM 757 O O . PRO A 1 98 ? -45.530 7.711 -8.314 1.00 26.92 98 PRO A O 1
ATOM 760 N N . THR A 1 99 ? -44.785 9.795 -7.978 1.00 25.88 99 THR A N 1
ATOM 761 C CA . THR A 1 99 ? -46.113 10.419 -8.018 1.00 25.88 99 THR A CA 1
ATOM 762 C C . THR A 1 99 ? -46.358 10.947 -9.430 1.00 25.88 99 THR A C 1
ATOM 764 O O . THR A 1 99 ? -45.625 11.796 -9.931 1.00 25.88 99 THR A O 1
ATOM 767 N N . LYS A 1 100 ? -47.388 10.424 -10.102 1.00 32.09 100 LYS A N 1
ATOM 768 C CA . LYS A 1 100 ? -47.840 10.891 -11.421 1.00 32.09 100 LYS A CA 1
ATOM 769 C C . LYS A 1 100 ? -48.345 12.342 -11.348 1.00 32.09 100 LYS A C 1
ATOM 771 O O . LYS A 1 100 ? -49.366 12.572 -10.710 1.00 32.09 100 LYS A O 1
ATOM 776 N N . SER A 1 101 ? -47.749 13.263 -12.113 1.00 26.20 101 SER A N 1
ATOM 777 C CA . SER A 1 101 ? -48.480 14.370 -12.761 1.00 26.20 101 SER A CA 1
ATOM 778 C C . SER A 1 101 ? -47.679 15.014 -13.908 1.00 26.20 101 SER A C 1
ATOM 780 O O . SER A 1 101 ? -46.658 15.651 -13.684 1.00 26.20 101 SER A O 1
ATOM 782 N N . ILE A 1 102 ? -48.174 14.796 -15.128 1.00 29.55 102 ILE A N 1
ATOM 783 C CA . ILE A 1 102 ? -48.250 15.677 -16.312 1.00 29.55 102 ILE A CA 1
ATOM 784 C C . ILE A 1 102 ? -47.272 16.874 -16.400 1.00 29.55 102 ILE A C 1
ATOM 786 O O . ILE A 1 102 ? -47.420 17.853 -15.678 1.00 29.55 102 ILE A O 1
ATOM 790 N N . GLY A 1 103 ? -46.454 16.866 -17.463 1.00 28.88 103 GLY A N 1
ATOM 791 C CA . GLY A 1 103 ? -46.195 18.056 -18.287 1.00 28.88 103 GLY A CA 1
ATOM 792 C C . GLY A 1 103 ? -44.807 18.699 -18.193 1.00 28.88 103 GLY A C 1
ATOM 793 O O . GLY A 1 103 ? -44.445 19.269 -17.171 1.00 28.88 103 GLY A O 1
ATOM 794 N N . THR A 1 104 ? -44.151 18.769 -19.359 1.00 25.31 104 THR A N 1
ATOM 795 C CA . THR A 1 104 ? -42.955 19.556 -19.748 1.00 25.31 104 THR A CA 1
ATOM 796 C C . THR A 1 104 ? -41.598 18.853 -19.591 1.00 25.31 104 THR A C 1
ATOM 798 O O . THR A 1 104 ? -41.129 18.590 -18.490 1.00 25.31 104 THR A O 1
ATOM 801 N N . GLU A 1 105 ? -40.971 18.560 -20.737 1.00 29.84 105 GLU A N 1
ATOM 802 C CA . GLU A 1 105 ? -39.617 18.007 -20.883 1.00 29.84 105 GLU A CA 1
ATOM 803 C C . GLU A 1 105 ? -38.572 18.835 -20.110 1.00 29.84 105 GLU A C 1
ATOM 805 O O . GLU A 1 105 ? -38.482 20.048 -20.327 1.00 29.84 105 GLU A O 1
ATOM 810 N N . PRO A 1 106 ? -37.726 18.227 -19.258 1.00 27.77 106 PRO A N 1
ATOM 811 C CA . PRO A 1 106 ? -36.536 18.896 -18.777 1.00 27.77 106 PRO A CA 1
ATOM 812 C C . PRO A 1 106 ? -35.396 18.661 -19.771 1.00 27.77 106 PRO A C 1
ATOM 814 O O . PRO A 1 106 ? -34.973 17.535 -20.022 1.00 27.77 106 PRO A O 1
ATOM 817 N N . VAL A 1 107 ? -34.889 19.768 -20.310 1.00 29.83 107 VAL A N 1
ATOM 818 C CA . VAL A 1 107 ? -33.615 19.866 -21.025 1.00 29.83 107 VAL A CA 1
ATOM 819 C C . VAL A 1 107 ? -32.543 19.091 -20.260 1.00 29.83 107 VAL A C 1
ATOM 821 O O . VAL A 1 107 ? -32.246 19.399 -19.102 1.00 29.83 107 VAL A O 1
ATOM 824 N N . THR A 1 108 ? -31.970 18.090 -20.924 1.00 31.06 108 THR A N 1
ATOM 825 C CA . THR A 1 108 ? -30.887 17.236 -20.441 1.00 31.06 108 THR A CA 1
ATOM 826 C C . THR A 1 108 ? -29.709 18.102 -19.996 1.00 31.06 108 THR A C 1
ATOM 828 O O . THR A 1 108 ? -28.919 18.580 -20.811 1.00 31.06 108 THR A O 1
ATOM 831 N N . LYS A 1 109 ? -29.580 18.341 -18.687 1.00 28.77 109 LYS A N 1
ATOM 832 C CA . LYS A 1 109 ? -28.332 18.842 -18.112 1.00 28.77 109 LYS A CA 1
ATOM 833 C C . LYS A 1 109 ? -27.342 17.685 -18.150 1.00 28.77 109 LYS A C 1
ATOM 835 O O . LYS A 1 109 ? -27.487 16.727 -17.399 1.00 28.77 109 LYS A O 1
ATOM 840 N N . SER A 1 110 ? -26.373 17.772 -19.057 1.00 30.44 110 SER A N 1
ATOM 841 C CA . SER A 1 110 ? -25.159 16.954 -19.015 1.00 30.44 110 SER A CA 1
ATOM 842 C C . SER A 1 110 ? -24.579 17.005 -17.594 1.00 30.44 110 SER A C 1
ATOM 844 O O . SER A 1 110 ? -24.516 18.107 -17.036 1.00 30.44 110 SER A O 1
ATOM 846 N N . PRO A 1 111 ? -24.185 15.873 -16.987 1.00 32.22 111 PRO A N 1
ATOM 847 C CA . PRO A 1 111 ? -23.573 15.897 -15.670 1.00 32.22 111 PRO A CA 1
ATOM 848 C C . PRO A 1 111 ? -22.276 16.707 -15.747 1.00 32.22 111 PRO A C 1
ATOM 850 O O . PRO A 1 111 ? -21.454 16.511 -16.642 1.00 32.22 111 PRO A O 1
ATOM 853 N N . THR A 1 112 ? -22.130 17.674 -14.845 1.00 35.25 112 THR A N 1
ATOM 854 C CA . THR A 1 112 ? -20.874 18.393 -14.624 1.00 35.25 112 THR A CA 1
ATOM 855 C C . THR A 1 112 ? -19.813 17.364 -14.191 1.00 35.25 112 THR A C 1
ATOM 857 O O . THR A 1 112 ? -20.153 16.478 -13.406 1.00 35.25 112 THR A O 1
ATOM 860 N N . PRO A 1 113 ? -18.543 17.454 -14.632 1.00 41.94 113 PRO A N 1
ATOM 861 C CA . PRO A 1 113 ? -17.483 16.494 -14.271 1.00 41.94 113 PRO A CA 1
ATOM 862 C C . PRO A 1 113 ? -17.240 16.325 -12.757 1.00 41.94 113 PRO A C 1
ATOM 864 O O . PRO A 1 113 ? -16.588 15.383 -12.324 1.00 41.94 113 PRO A O 1
ATOM 867 N N . GLU A 1 114 ? -17.798 17.219 -11.939 1.00 41.28 114 GLU A N 1
ATOM 868 C CA . GLU A 1 114 ? -17.641 17.294 -10.484 1.00 41.28 114 GLU A CA 1
ATOM 869 C C . GLU A 1 114 ? -18.430 16.233 -9.683 1.00 41.28 114 GLU A C 1
ATOM 871 O O . GLU A 1 114 ? -18.428 16.287 -8.458 1.00 41.28 114 GLU A O 1
ATOM 876 N N . THR A 1 115 ? -19.120 15.270 -10.312 1.00 45.72 115 THR A N 1
ATOM 877 C CA . THR A 1 115 ? -20.002 14.321 -9.582 1.00 45.72 115 THR A CA 1
ATOM 878 C C . THR A 1 115 ? -19.894 12.861 -10.032 1.00 45.72 115 THR A C 1
ATOM 880 O O . THR A 1 115 ? -20.871 12.115 -9.980 1.00 45.72 115 THR A O 1
ATOM 883 N N . GLN A 1 116 ? -18.718 12.412 -10.478 1.00 57.47 116 GLN A N 1
ATOM 884 C CA . GLN A 1 116 ? -18.484 10.974 -10.649 1.00 57.47 116 GLN A CA 1
ATOM 885 C C . GLN A 1 116 ? -18.295 10.315 -9.276 1.00 57.47 116 GLN A C 1
ATOM 887 O O . GLN A 1 116 ? -17.186 10.236 -8.752 1.00 57.47 116 GLN A O 1
ATOM 892 N N . GLU A 1 117 ? -19.402 9.889 -8.675 1.00 67.12 117 GLU A N 1
ATOM 893 C CA . GLU A 1 117 ? -19.421 9.109 -7.438 1.00 67.12 117 GLU A CA 1
ATOM 894 C C . GLU A 1 117 ? -18.609 7.811 -7.611 1.00 67.12 117 GLU A C 1
ATOM 896 O O . GLU A 1 117 ? -18.784 7.083 -8.592 1.00 67.12 117 GLU A O 1
ATOM 901 N N . ILE A 1 118 ? -17.707 7.522 -6.668 1.00 76.25 118 ILE A N 1
ATOM 902 C CA . ILE A 1 118 ? -16.981 6.248 -6.629 1.00 76.25 118 ILE A CA 1
ATOM 903 C C . ILE A 1 118 ? -17.837 5.260 -5.842 1.00 76.25 118 ILE A C 1
ATOM 905 O O . ILE A 1 118 ? -18.053 5.436 -4.645 1.00 76.25 118 ILE A O 1
ATOM 909 N N . LYS A 1 119 ? -18.329 4.217 -6.515 1.00 78.06 119 LYS A N 1
ATOM 910 C CA . LYS A 1 119 ? -19.107 3.152 -5.877 1.00 78.06 119 LYS A CA 1
ATOM 911 C C . LYS A 1 119 ? -18.169 2.054 -5.394 1.00 78.06 119 LYS A C 1
ATOM 913 O O . LYS A 1 119 ? -17.514 1.415 -6.211 1.00 78.06 119 LYS A O 1
ATOM 918 N N . MET A 1 120 ? -18.145 1.826 -4.086 1.00 84.69 120 MET A N 1
ATOM 919 C CA . MET A 1 120 ? -17.395 0.743 -3.457 1.00 84.69 120 MET A CA 1
ATOM 920 C C . MET A 1 120 ? -18.214 0.130 -2.323 1.00 84.69 120 MET A C 1
ATOM 922 O O . MET A 1 120 ? -18.966 0.825 -1.639 1.00 84.69 120 MET A O 1
ATOM 926 N N . GLU A 1 121 ? -18.078 -1.178 -2.142 1.00 85.88 121 GLU A N 1
ATOM 927 C CA . GLU A 1 121 ? -18.667 -1.909 -1.027 1.00 85.88 121 GLU A CA 1
ATOM 928 C C . GLU A 1 121 ? -17.624 -2.056 0.084 1.00 85.88 121 GLU A C 1
ATOM 930 O O . GLU A 1 121 ? -16.511 -2.512 -0.165 1.00 85.88 121 GLU A O 1
ATOM 935 N N . PHE A 1 122 ? -17.982 -1.669 1.310 1.00 90.62 122 PHE A N 1
ATOM 936 C CA . PHE A 1 122 ? -17.106 -1.822 2.469 1.00 90.62 122 PHE A CA 1
ATOM 937 C C . PHE A 1 122 ? -17.453 -3.104 3.226 1.00 90.62 122 PHE A C 1
ATOM 939 O O . PHE A 1 122 ? -18.427 -3.157 3.984 1.00 90.62 122 PHE A O 1
ATOM 946 N N . VAL A 1 123 ? -16.646 -4.144 3.043 1.00 89.94 123 VAL A N 1
ATOM 947 C CA . VAL A 1 123 ? -16.882 -5.452 3.658 1.00 89.94 123 VAL A CA 1
ATOM 948 C C . VAL A 1 123 ? -16.388 -5.437 5.104 1.00 89.94 123 VAL A C 1
ATOM 950 O O . VAL A 1 123 ? -15.227 -5.149 5.383 1.00 89.94 123 VAL A O 1
ATOM 953 N N . GLY A 1 124 ? -17.281 -5.740 6.052 1.00 89.25 124 GLY A N 1
ATOM 954 C CA . GLY A 1 124 ? -16.918 -5.868 7.470 1.00 89.25 124 GLY A CA 1
ATOM 955 C C . GLY A 1 124 ? -16.433 -4.571 8.130 1.00 89.25 124 GLY A C 1
ATOM 956 O O . GLY A 1 124 ? -15.690 -4.633 9.107 1.00 89.25 124 GLY A O 1
ATOM 957 N N . LEU A 1 125 ? -16.844 -3.397 7.627 1.00 91.94 125 LEU A N 1
ATOM 958 C CA . LEU A 1 125 ? -16.357 -2.085 8.084 1.00 91.94 125 LEU A CA 1
ATOM 959 C C . LEU A 1 125 ? -16.489 -1.871 9.600 1.00 91.94 125 LEU A C 1
ATOM 961 O O . LEU A 1 125 ? -15.583 -1.330 10.230 1.00 91.94 125 LEU A O 1
ATOM 965 N N . LYS A 1 126 ? -17.603 -2.322 10.191 1.00 90.69 126 LYS A N 1
ATOM 966 C CA . LYS A 1 126 ? -17.832 -2.249 11.639 1.00 90.69 126 LYS A CA 1
ATOM 967 C C . LYS A 1 126 ? -16.773 -3.033 12.416 1.00 90.69 126 LYS A C 1
ATOM 969 O O . LYS A 1 126 ? -16.126 -2.472 13.296 1.00 90.69 126 LYS A O 1
ATOM 974 N N . ASP A 1 127 ? -16.582 -4.302 12.063 1.00 91.06 127 ASP A N 1
ATOM 975 C CA . ASP A 1 127 ? -15.612 -5.172 12.728 1.00 91.06 127 ASP A CA 1
ATOM 976 C C . ASP A 1 127 ? -14.195 -4.626 12.531 1.00 91.06 127 ASP A C 1
ATOM 978 O O . ASP A 1 127 ? -13.415 -4.559 13.480 1.00 91.06 127 ASP A O 1
ATOM 982 N N . PHE A 1 128 ? -13.864 -4.164 11.324 1.00 94.50 128 PHE A N 1
ATOM 983 C CA . PHE A 1 128 ? -12.595 -3.494 11.051 1.00 94.50 128 PHE A CA 1
ATOM 984 C C . PHE A 1 128 ? -12.373 -2.285 11.976 1.00 94.50 128 PHE A C 1
ATOM 986 O O . PHE A 1 128 ? -11.328 -2.205 12.624 1.00 94.50 128 PHE A O 1
ATOM 993 N N . ALA A 1 129 ? -13.355 -1.386 12.107 1.00 94.94 129 ALA A N 1
ATOM 994 C CA . ALA A 1 129 ? -13.250 -0.187 12.940 1.00 94.94 129 ALA A CA 1
ATOM 995 C C . ALA A 1 129 ? -13.110 -0.507 14.439 1.00 94.94 129 ALA A C 1
ATOM 997 O O . ALA A 1 129 ? -12.278 0.089 15.127 1.00 94.94 129 ALA A O 1
ATOM 998 N N . GLU A 1 130 ? -13.875 -1.471 14.960 1.00 93.12 130 GLU A N 1
ATOM 999 C CA . GLU A 1 130 ? -13.764 -1.918 16.357 1.00 93.12 130 GLU A CA 1
ATOM 1000 C C . GLU A 1 130 ? -12.367 -2.468 16.666 1.00 93.12 130 GLU A C 1
ATOM 1002 O O . GLU A 1 130 ? -11.766 -2.144 17.694 1.00 93.12 130 GLU A O 1
ATOM 1007 N N . ASN A 1 131 ? -11.827 -3.269 15.750 1.00 93.88 131 ASN A N 1
ATOM 1008 C CA . ASN A 1 131 ? -10.503 -3.852 15.890 1.00 93.88 131 ASN A CA 1
ATOM 1009 C C . ASN A 1 131 ? -9.415 -2.781 15.754 1.00 93.88 131 ASN A C 1
ATOM 1011 O O . ASN A 1 131 ? -8.524 -2.719 16.600 1.00 93.88 131 ASN A O 1
ATOM 1015 N N . LEU A 1 132 ? -9.508 -1.880 14.773 1.00 94.88 132 LEU A N 1
ATOM 1016 C CA . LEU A 1 132 ? -8.547 -0.788 14.627 1.00 94.88 132 LEU A CA 1
ATOM 1017 C C . LEU A 1 132 ? -8.521 0.105 15.878 1.00 94.88 132 LEU A C 1
ATOM 1019 O O . LEU A 1 132 ? -7.443 0.415 16.379 1.00 94.88 132 LEU A O 1
ATOM 1023 N N . SER A 1 133 ? -9.691 0.440 16.440 1.00 94.62 133 SER A N 1
ATOM 1024 C CA . SER A 1 133 ? -9.811 1.166 17.718 1.00 94.62 133 SER A CA 1
ATOM 1025 C C . SER A 1 133 ? -9.053 0.476 18.841 1.00 94.62 133 SER A C 1
ATOM 1027 O O . SER A 1 133 ? -8.314 1.111 19.599 1.00 94.62 133 SER A O 1
ATOM 1029 N N . ALA A 1 134 ? -9.228 -0.838 18.952 1.00 92.69 134 ALA A N 1
ATOM 1030 C CA . ALA A 1 134 ? -8.593 -1.603 20.001 1.00 92.69 134 ALA A CA 1
ATOM 1031 C C . ALA A 1 134 ? -7.070 -1.657 19.808 1.00 92.69 134 ALA A C 1
ATOM 1033 O O . ALA A 1 134 ? -6.338 -1.391 20.757 1.00 92.69 134 ALA A O 1
ATOM 1034 N N . LEU A 1 135 ? -6.595 -1.884 18.577 1.00 91.81 135 LEU A N 1
ATOM 1035 C CA . LEU A 1 135 ? -5.168 -1.897 18.252 1.00 91.81 135 LEU A CA 1
ATOM 1036 C C . LEU A 1 135 ? -4.512 -0.547 18.561 1.00 91.81 135 LEU A C 1
ATOM 1038 O O . LEU A 1 135 ? -3.458 -0.513 19.192 1.00 91.81 135 LEU A O 1
ATOM 1042 N N . LYS A 1 136 ? -5.152 0.568 18.179 1.00 91.75 136 LYS A N 1
ATOM 1043 C CA . LYS A 1 136 ? -4.656 1.925 18.465 1.00 91.75 136 LYS A CA 1
ATOM 1044 C C . LYS A 1 136 ? -4.484 2.163 19.962 1.00 91.75 136 LYS A C 1
ATOM 1046 O O . LYS A 1 136 ? -3.421 2.607 20.388 1.00 91.75 136 LYS A O 1
ATOM 1051 N N . LYS A 1 137 ? -5.478 1.789 20.773 1.00 90.62 137 LYS A N 1
ATOM 1052 C CA . LYS A 1 137 ? -5.394 1.898 22.240 1.00 90.62 137 LYS A CA 1
ATOM 1053 C C . LYS A 1 137 ? -4.246 1.075 22.814 1.00 90.62 137 LYS A C 1
ATOM 1055 O O . LYS A 1 137 ? -3.601 1.512 23.764 1.00 90.62 137 LYS A O 1
ATOM 1060 N N . GLU A 1 138 ? -3.973 -0.106 22.266 1.00 88.94 138 GLU A N 1
ATOM 1061 C CA . GLU A 1 138 ? -2.813 -0.882 22.705 1.00 88.94 138 GLU A CA 1
ATOM 1062 C C . GLU A 1 138 ? -1.493 -0.212 22.306 1.00 88.94 138 GLU A C 1
ATOM 1064 O O . GLU A 1 138 ? -0.583 -0.127 23.126 1.00 88.94 138 GLU A O 1
ATOM 1069 N N . PHE A 1 139 ? -1.399 0.319 21.084 1.00 88.56 139 PHE A N 1
ATOM 1070 C CA . PHE A 1 139 ? -0.230 1.063 20.608 1.00 88.56 139 PHE A CA 1
ATOM 1071 C C . PHE A 1 139 ? 0.075 2.302 21.456 1.00 88.56 139 PHE A C 1
ATOM 1073 O O . PHE A 1 139 ? 1.239 2.553 21.765 1.00 88.56 139 PHE A O 1
ATOM 1080 N N . GLU A 1 140 ? -0.942 3.088 21.808 1.00 88.25 140 GLU A N 1
ATOM 1081 C CA . GLU A 1 140 ? -0.796 4.317 22.602 1.00 88.25 140 GLU A CA 1
ATOM 1082 C C . GLU A 1 140 ? -0.246 4.039 24.004 1.00 88.25 140 GLU A C 1
ATOM 1084 O O . GLU A 1 140 ? 0.542 4.824 24.530 1.00 88.25 140 GLU A O 1
ATOM 1089 N N . ASN A 1 141 ? -0.632 2.905 24.591 1.00 86.31 141 ASN A N 1
ATOM 1090 C CA . ASN A 1 141 ? -0.219 2.511 25.936 1.00 86.31 141 ASN A CA 1
ATOM 1091 C C . ASN A 1 141 ? 1.094 1.711 25.966 1.00 86.31 141 ASN A C 1
ATOM 1093 O O . ASN A 1 141 ? 1.665 1.530 27.041 1.00 86.31 141 ASN A O 1
ATOM 1097 N N . ALA A 1 142 ? 1.572 1.232 24.814 1.00 87.19 142 ALA A N 1
ATOM 1098 C CA . ALA A 1 142 ? 2.780 0.424 24.709 1.00 87.19 142 ALA A CA 1
ATOM 1099 C C . ALA A 1 142 ? 4.048 1.283 24.570 1.00 87.19 142 ALA A C 1
ATOM 1101 O O . ALA A 1 142 ? 4.126 2.232 23.784 1.00 87.19 142 ALA A O 1
ATOM 1102 N N . THR A 1 143 ? 5.100 0.887 25.280 1.00 87.06 143 THR A N 1
ATOM 1103 C CA . THR A 1 143 ? 6.465 1.378 25.064 1.00 87.06 143 THR A CA 1
ATOM 1104 C C . THR A 1 143 ? 6.997 0.944 23.694 1.00 87.06 143 THR A C 1
ATOM 1106 O O . THR A 1 143 ? 6.540 -0.033 23.106 1.00 87.06 143 THR A O 1
ATOM 1109 N N . GLU A 1 144 ? 8.025 1.621 23.178 1.00 81.19 144 GLU A N 1
ATOM 1110 C CA . GLU A 1 144 ? 8.648 1.232 21.900 1.00 81.19 144 GLU A CA 1
ATOM 1111 C C . GLU A 1 144 ? 9.230 -0.190 21.917 1.00 81.19 144 GLU A C 1
ATOM 1113 O O . GLU A 1 144 ? 9.225 -0.877 20.896 1.00 81.19 144 GLU A O 1
ATOM 1118 N N . GLU A 1 145 ? 9.704 -0.659 23.073 1.00 81.69 145 GLU A N 1
ATOM 1119 C CA . GLU A 1 145 ? 10.182 -2.032 23.236 1.00 81.69 145 GLU A CA 1
ATOM 1120 C C . GLU A 1 145 ? 9.026 -3.041 23.168 1.00 81.69 145 GLU A C 1
ATOM 1122 O O . GLU A 1 145 ? 9.137 -4.067 22.496 1.00 81.69 145 GLU A O 1
ATOM 1127 N N . GLU A 1 146 ? 7.894 -2.736 23.806 1.00 84.00 146 GLU A N 1
ATOM 1128 C CA . GLU A 1 146 ? 6.682 -3.555 23.719 1.00 84.00 146 GLU A CA 1
ATOM 1129 C C . GLU A 1 146 ? 6.118 -3.567 22.304 1.00 84.00 146 GLU A C 1
ATOM 1131 O O . GLU A 1 146 ? 5.772 -4.638 21.811 1.00 84.00 146 GLU A O 1
ATOM 1136 N N . LYS A 1 147 ? 6.117 -2.422 21.609 1.00 81.50 147 LYS A N 1
ATOM 1137 C CA . LYS A 1 147 ? 5.720 -2.345 20.198 1.00 81.50 147 LYS A CA 1
ATOM 1138 C C . LYS A 1 147 ? 6.537 -3.295 19.333 1.00 81.50 147 LYS A C 1
ATOM 1140 O O . LYS A 1 147 ? 5.972 -4.033 18.530 1.00 81.50 147 LYS A O 1
ATOM 1145 N N . GLN A 1 148 ? 7.854 -3.333 19.535 1.00 74.50 148 GLN A N 1
ATOM 1146 C CA . GLN A 1 148 ? 8.760 -4.208 18.784 1.00 74.50 148 GLN A CA 1
ATOM 1147 C C . GLN A 1 148 ? 8.640 -5.690 19.163 1.00 74.50 148 GLN A C 1
ATOM 1149 O O . GLN A 1 148 ? 8.839 -6.548 18.307 1.00 74.50 148 GLN A O 1
ATOM 1154 N N . LYS A 1 149 ? 8.290 -6.010 20.412 1.00 78.00 149 LYS A N 1
ATOM 1155 C CA . LYS A 1 149 ? 8.091 -7.397 20.867 1.00 78.00 149 LYS A CA 1
ATOM 1156 C C . LYS A 1 149 ? 6.688 -7.940 20.595 1.00 78.00 149 LYS A C 1
ATOM 1158 O O . LYS A 1 149 ? 6.512 -9.149 20.539 1.00 78.00 149 LYS A O 1
ATOM 1163 N N . GLY A 1 150 ? 5.691 -7.067 20.484 1.00 73.81 150 GLY A N 1
ATOM 1164 C CA . GLY A 1 150 ? 4.277 -7.437 20.423 1.00 73.81 150 GLY A CA 1
ATOM 1165 C C . GLY A 1 150 ? 3.686 -7.540 19.018 1.00 73.81 150 GLY A C 1
ATOM 1166 O O . GLY A 1 150 ? 2.460 -7.601 18.911 1.00 73.81 150 GLY A O 1
ATOM 1167 N N . GLU A 1 151 ? 4.517 -7.542 17.967 1.00 84.44 151 GLU A N 1
ATOM 1168 C CA . GLU A 1 151 ? 4.089 -7.664 16.554 1.00 84.44 151 GLU A CA 1
ATOM 1169 C C . GLU A 1 151 ? 3.056 -6.604 16.142 1.00 84.44 151 GLU A C 1
ATOM 1171 O O . GLU A 1 151 ? 2.202 -6.804 15.288 1.00 84.44 151 GLU A O 1
ATOM 1176 N N . PHE A 1 152 ? 3.099 -5.453 16.803 1.00 88.75 152 PHE A N 1
ATOM 1177 C CA . PHE A 1 152 ? 2.113 -4.395 16.677 1.00 88.75 152 PHE A CA 1
ATOM 1178 C C . PHE A 1 152 ? 2.015 -3.844 15.250 1.00 88.75 152 PHE A C 1
ATOM 1180 O O . PHE A 1 152 ? 0.918 -3.697 14.707 1.00 88.75 152 PHE A O 1
ATOM 1187 N N . TYR A 1 153 ? 3.159 -3.565 14.622 1.00 89.00 153 TYR A N 1
ATOM 1188 C CA . TYR A 1 153 ? 3.206 -3.012 13.272 1.00 89.00 153 TYR A CA 1
ATOM 1189 C C . TYR A 1 153 ? 2.703 -4.021 12.244 1.00 89.00 153 TYR A C 1
ATOM 1191 O O . TYR A 1 153 ? 1.917 -3.645 11.378 1.00 89.00 153 TYR A O 1
ATOM 1199 N N . THR A 1 154 ? 3.078 -5.296 12.366 1.00 90.88 154 THR A N 1
ATOM 1200 C CA . THR A 1 154 ? 2.620 -6.331 11.432 1.00 90.88 154 THR A CA 1
ATOM 1201 C C . THR A 1 154 ? 1.143 -6.665 11.639 1.00 90.88 154 THR A C 1
ATOM 1203 O O . THR A 1 154 ? 0.405 -6.742 10.666 1.00 90.88 154 THR A O 1
ATOM 1206 N N . LYS A 1 155 ? 0.627 -6.691 12.875 1.00 91.25 155 LYS A N 1
ATOM 1207 C CA . LYS A 1 155 ? -0.827 -6.795 13.133 1.00 91.25 155 LYS A CA 1
ATOM 1208 C C . LYS A 1 155 ? -1.620 -5.670 12.476 1.00 91.25 155 LYS A C 1
ATOM 1210 O O . LYS A 1 155 ? -2.677 -5.918 11.898 1.00 91.25 155 LYS A O 1
ATOM 1215 N N . ARG A 1 156 ? -1.105 -4.437 12.540 1.00 93.69 156 ARG A N 1
ATOM 1216 C CA . ARG A 1 156 ? -1.718 -3.293 11.855 1.00 93.69 156 ARG A CA 1
ATOM 1217 C C . ARG A 1 156 ? -1.742 -3.506 10.342 1.00 93.69 156 ARG A C 1
ATOM 1219 O O . ARG A 1 156 ? -2.786 -3.303 9.731 1.00 93.69 156 ARG A O 1
ATOM 1226 N N . MET A 1 157 ? -0.629 -3.953 9.757 1.00 94.81 157 MET A N 1
ATOM 1227 C CA . MET A 1 157 ? -0.551 -4.297 8.332 1.00 94.81 157 MET A CA 1
ATOM 1228 C C . MET A 1 157 ? -1.568 -5.385 7.956 1.00 94.81 157 MET A C 1
ATOM 1230 O O . MET A 1 157 ? -2.329 -5.198 7.011 1.00 94.81 157 MET A O 1
ATOM 1234 N N . GLY A 1 158 ? -1.639 -6.472 8.731 1.00 94.50 158 GLY A N 1
ATOM 1235 C CA . GLY A 1 158 ? -2.583 -7.578 8.537 1.00 94.50 158 GLY A CA 1
ATOM 1236 C C . GLY A 1 158 ? -4.041 -7.133 8.549 1.00 94.50 158 GLY A C 1
ATOM 1237 O O . GLY A 1 158 ? -4.796 -7.479 7.643 1.00 94.50 158 GLY A O 1
ATOM 1238 N N . LEU A 1 159 ? -4.427 -6.307 9.527 1.00 96.06 159 LEU A N 1
ATOM 1239 C CA . LEU A 1 159 ? -5.785 -5.774 9.627 1.00 96.06 159 LEU A CA 1
ATOM 1240 C C . LEU A 1 159 ? -6.149 -4.882 8.430 1.00 96.06 159 LEU A C 1
ATOM 1242 O O . LEU A 1 159 ? -7.232 -5.025 7.865 1.00 96.06 159 LEU A O 1
ATOM 1246 N N . LEU A 1 160 ? -5.252 -3.970 8.046 1.00 97.50 160 LEU A N 1
ATOM 1247 C CA . LEU A 1 160 ? -5.487 -3.018 6.959 1.00 97.50 160 LEU A CA 1
ATOM 1248 C C . LEU A 1 160 ? -5.562 -3.713 5.594 1.00 97.50 160 LEU A C 1
ATOM 1250 O O . LEU A 1 160 ? -6.522 -3.517 4.851 1.00 97.50 160 LEU A O 1
ATOM 1254 N N . ILE A 1 161 ? -4.579 -4.559 5.279 1.00 97.50 161 ILE A N 1
ATOM 1255 C CA . ILE A 1 161 ? -4.535 -5.303 4.013 1.00 97.50 161 ILE A CA 1
ATOM 1256 C C . ILE A 1 161 ? -5.668 -6.328 3.956 1.00 97.50 161 ILE A C 1
ATOM 1258 O O . ILE A 1 161 ? -6.319 -6.455 2.925 1.00 97.50 161 ILE A O 1
ATOM 1262 N N . GLY A 1 162 ? -5.978 -6.993 5.074 1.00 95.88 162 GLY A N 1
ATOM 1263 C CA . GLY A 1 162 ? -7.131 -7.886 5.193 1.00 95.88 162 GLY A CA 1
ATOM 1264 C C . GLY A 1 162 ? -8.450 -7.206 4.839 1.00 95.88 162 GLY A C 1
ATOM 1265 O O . GLY A 1 162 ? -9.230 -7.755 4.064 1.00 95.88 162 GLY A O 1
ATOM 1266 N N . TRP A 1 163 ? -8.676 -5.996 5.356 1.00 96.31 163 TRP A N 1
ATOM 1267 C CA . TRP A 1 163 ? -9.861 -5.204 5.028 1.00 96.31 163 TRP A CA 1
ATOM 1268 C C . TRP A 1 163 ? -9.900 -4.799 3.552 1.00 96.31 163 TRP A C 1
ATOM 1270 O O . TRP A 1 163 ? -10.909 -5.026 2.888 1.00 96.31 163 TRP A O 1
ATOM 1280 N N . SER A 1 164 ? -8.797 -4.269 3.017 1.00 97.19 164 SER A N 1
ATOM 1281 C CA . SER A 1 164 ? -8.743 -3.863 1.608 1.00 97.19 164 SER A CA 1
ATOM 1282 C C . SER A 1 164 ? -8.951 -5.049 0.655 1.00 97.19 164 SER A C 1
ATOM 1284 O O . SER A 1 164 ? -9.792 -4.998 -0.238 1.00 97.19 164 SER A O 1
ATOM 1286 N N . HIS A 1 165 ? -8.282 -6.180 0.894 1.00 97.00 165 HIS A N 1
ATOM 1287 C CA . HIS A 1 165 ? -8.465 -7.399 0.101 1.00 97.00 165 HIS A CA 1
ATOM 1288 C C . HIS A 1 165 ? -9.916 -7.904 0.147 1.00 97.00 165 HIS A C 1
ATOM 1290 O O . HIS A 1 165 ? -10.461 -8.315 -0.881 1.00 97.00 165 HIS A O 1
ATOM 1296 N N . ALA A 1 166 ? -10.568 -7.824 1.313 1.00 94.62 166 ALA A N 1
ATOM 1297 C CA . ALA A 1 166 ? -11.963 -8.220 1.474 1.00 94.62 166 ALA A CA 1
ATOM 1298 C C . ALA A 1 166 ? -12.930 -7.350 0.659 1.00 94.62 166 ALA A C 1
ATOM 1300 O O . ALA A 1 166 ? -13.827 -7.906 0.024 1.00 94.62 166 ALA A O 1
ATOM 1301 N N . ASN A 1 167 ? -12.721 -6.026 0.614 1.00 94.44 167 ASN A N 1
ATOM 1302 C CA . ASN A 1 167 ? -13.538 -5.108 -0.196 1.00 94.44 167 ASN A CA 1
ATOM 1303 C C . ASN A 1 167 ? -13.560 -5.509 -1.678 1.00 94.44 167 ASN A C 1
ATOM 1305 O O . ASN A 1 167 ? -14.583 -5.371 -2.348 1.00 94.44 167 ASN A O 1
ATOM 1309 N N . HIS A 1 168 ? -12.449 -6.054 -2.179 1.00 93.69 168 HIS A N 1
ATOM 1310 C CA . HIS A 1 168 ? -12.302 -6.425 -3.588 1.00 93.69 168 HIS A CA 1
ATOM 1311 C C . HIS A 1 168 ? -12.531 -7.907 -3.870 1.00 93.69 168 HIS A C 1
ATOM 1313 O O . HIS A 1 168 ? -12.520 -8.314 -5.028 1.00 93.69 168 HIS A O 1
ATOM 1319 N N . GLY A 1 169 ? -12.767 -8.745 -2.860 1.00 92.00 169 GLY A N 1
ATOM 1320 C CA . GLY A 1 169 ? -12.856 -10.192 -3.072 1.00 92.00 169 GLY A CA 1
ATOM 1321 C C . GLY A 1 169 ? -11.507 -10.835 -3.437 1.00 92.00 169 GLY A C 1
ATOM 1322 O O . GLY A 1 169 ? -11.488 -11.924 -4.011 1.00 92.00 169 GLY A O 1
ATOM 1323 N N . PHE A 1 170 ? -10.387 -10.159 -3.162 1.00 94.25 170 PHE A N 1
ATOM 1324 C CA . PHE A 1 170 ? -9.043 -10.645 -3.464 1.00 94.25 170 PHE A CA 1
ATOM 1325 C C . PHE A 1 170 ? -8.543 -11.558 -2.342 1.00 94.25 170 PHE A C 1
ATOM 1327 O O . PHE A 1 170 ? -8.675 -11.251 -1.156 1.00 94.25 170 PHE A O 1
ATOM 1334 N N . LYS A 1 171 ? -7.936 -12.686 -2.715 1.00 93.44 171 LYS A N 1
ATOM 1335 C CA . LYS A 1 171 ? -7.297 -13.603 -1.774 1.00 93.44 171 LYS A CA 1
ATOM 1336 C C . LYS A 1 171 ? -5.854 -13.806 -2.195 1.00 93.44 171 LYS A C 1
ATOM 1338 O O . LYS A 1 171 ? -5.596 -14.398 -3.237 1.00 93.44 171 LYS A O 1
ATOM 1343 N N . SER A 1 172 ? -4.942 -13.338 -1.356 1.00 95.19 172 SER A N 1
ATOM 1344 C CA . SER A 1 172 ? -3.518 -13.528 -1.581 1.00 95.19 172 SER A CA 1
ATOM 1345 C C . SER A 1 172 ? -3.089 -14.967 -1.280 1.00 95.19 172 SER A C 1
ATOM 1347 O O . SER A 1 172 ? -3.575 -15.589 -0.330 1.00 95.19 172 SER A O 1
ATOM 1349 N N . GLU A 1 173 ? -2.152 -15.474 -2.079 1.00 95.38 173 GLU A N 1
ATOM 1350 C CA . GLU A 1 173 ? -1.427 -16.721 -1.813 1.00 95.38 173 GLU A CA 1
ATOM 1351 C C . GLU A 1 173 ? -0.111 -16.482 -1.057 1.00 95.38 173 GLU A C 1
ATOM 1353 O O . GLU A 1 173 ? 0.470 -17.420 -0.511 1.00 95.38 173 GLU A O 1
ATOM 1358 N N . THR A 1 174 ? 0.359 -15.232 -1.007 1.00 96.50 174 THR A N 1
ATOM 1359 C CA . THR A 1 174 ? 1.685 -14.871 -0.487 1.00 96.50 174 THR A CA 1
ATOM 1360 C C . THR A 1 174 ? 1.622 -14.040 0.798 1.00 96.50 174 THR A C 1
ATOM 1362 O O . THR A 1 174 ? 2.564 -14.070 1.594 1.00 96.50 174 THR A O 1
ATOM 1365 N N . PHE A 1 175 ? 0.507 -13.353 1.053 1.00 96.56 175 PHE A N 1
ATOM 1366 C CA . PHE A 1 175 ? 0.238 -12.597 2.269 1.00 96.56 175 PHE A CA 1
ATOM 1367 C C . PHE A 1 175 ? -0.326 -13.496 3.364 1.00 96.56 175 PHE A C 1
ATOM 1369 O O . PHE A 1 175 ? -1.386 -14.111 3.230 1.00 96.56 175 PHE A O 1
ATOM 1376 N N . ASP A 1 176 ? 0.364 -13.522 4.494 1.00 94.75 176 ASP A N 1
ATOM 1377 C CA . ASP A 1 176 ? -0.125 -14.157 5.704 1.00 94.75 176 ASP A CA 1
ATOM 1378 C C . ASP A 1 176 ? -0.936 -13.128 6.496 1.00 94.75 176 ASP A C 1
ATOM 1380 O O . ASP A 1 176 ? -0.378 -12.241 7.140 1.00 94.75 176 ASP A O 1
ATOM 1384 N N . TYR A 1 177 ? -2.265 -13.229 6.433 1.00 91.25 177 TYR A N 1
ATOM 1385 C CA . TYR A 1 177 ? -3.179 -12.301 7.109 1.00 91.25 177 TYR A CA 1
ATOM 1386 C C . TYR A 1 177 ? -3.072 -12.353 8.637 1.00 91.25 177 TYR A C 1
ATOM 1388 O O . TYR A 1 177 ? -3.382 -11.363 9.300 1.00 91.25 177 TYR A O 1
ATOM 1396 N N . GLU A 1 178 ? -2.632 -13.480 9.203 1.00 88.69 178 GLU A N 1
ATOM 139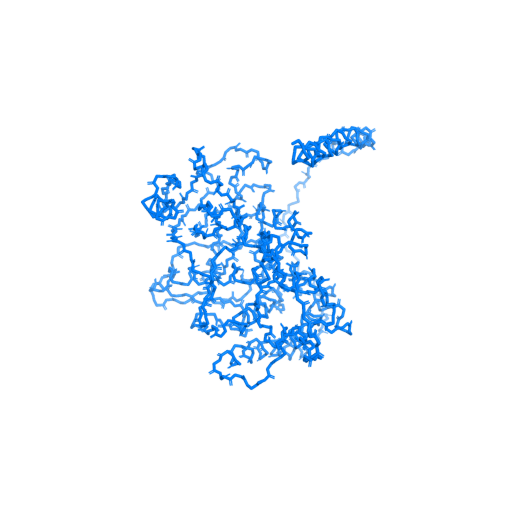7 C CA . GLU A 1 178 ? -2.454 -13.602 10.648 1.00 88.69 178 GLU A CA 1
ATOM 1398 C C . GLU A 1 178 ? -1.192 -12.884 11.110 1.00 88.69 178 GLU A C 1
ATOM 1400 O O . GLU A 1 178 ? -1.211 -12.166 12.112 1.00 88.69 178 GLU A O 1
ATOM 1405 N N . LYS A 1 179 ? -0.104 -13.055 10.355 1.00 90.00 179 LYS A N 1
ATOM 1406 C CA . LYS A 1 179 ? 1.187 -12.431 10.653 1.00 90.00 179 LYS A CA 1
ATOM 1407 C C . LYS A 1 179 ? 1.292 -11.000 10.142 1.00 90.00 179 LYS A C 1
ATOM 1409 O O . LYS A 1 179 ? 2.109 -10.249 10.661 1.00 90.00 179 LYS A O 1
ATOM 1414 N N . GLY A 1 180 ? 0.486 -10.632 9.149 1.00 92.38 180 GLY A N 1
ATOM 1415 C CA . GLY A 1 180 ? 0.457 -9.324 8.505 1.00 92.38 180 GLY A CA 1
ATOM 1416 C C . GLY A 1 180 ? 1.712 -8.997 7.701 1.00 92.38 180 GLY A C 1
ATOM 1417 O O . GLY A 1 180 ? 2.203 -7.871 7.762 1.00 92.38 180 GLY A O 1
ATOM 1418 N N . VAL A 1 181 ? 2.252 -9.987 6.988 1.00 93.56 181 VAL A N 1
ATOM 1419 C CA . VAL A 1 181 ? 3.438 -9.855 6.127 1.00 93.56 181 VAL A CA 1
ATOM 1420 C C . VAL A 1 181 ? 3.307 -10.740 4.892 1.00 93.56 181 VAL A C 1
ATOM 1422 O O . VAL A 1 181 ? 2.614 -11.759 4.923 1.00 93.56 181 VAL A O 1
ATOM 1425 N N . TRP A 1 182 ? 4.014 -10.387 3.821 1.00 96.75 182 TRP A N 1
ATOM 1426 C CA . TRP A 1 182 ? 4.170 -11.266 2.667 1.00 96.75 182 TRP A CA 1
ATOM 1427 C C . TRP A 1 182 ? 5.333 -12.220 2.874 1.00 96.75 182 TRP A C 1
ATOM 1429 O O . TRP A 1 182 ? 6.303 -11.898 3.561 1.00 96.75 182 TRP A O 1
ATOM 1439 N N . PHE A 1 183 ? 5.253 -13.382 2.240 1.00 96.12 183 PHE A N 1
ATOM 1440 C CA . PHE A 1 183 ? 6.354 -14.322 2.151 1.00 96.12 183 PHE A CA 1
ATOM 1441 C C . PHE A 1 183 ? 6.758 -14.554 0.705 1.00 96.12 183 PHE A C 1
ATOM 1443 O O . PHE A 1 183 ? 5.914 -14.796 -0.156 1.00 96.12 183 PHE A O 1
ATOM 1450 N N . ALA A 1 184 ? 8.065 -14.549 0.471 1.00 96.19 184 ALA A N 1
ATOM 1451 C CA . ALA A 1 184 ? 8.645 -14.820 -0.833 1.00 96.19 184 ALA A CA 1
ATOM 1452 C C . ALA A 1 184 ? 9.690 -15.931 -0.768 1.00 96.19 184 ALA A C 1
ATOM 1454 O O . ALA A 1 184 ? 10.384 -16.100 0.238 1.00 96.19 184 ALA A O 1
ATOM 1455 N N . THR A 1 185 ? 9.819 -16.645 -1.877 1.00 95.88 185 THR A N 1
ATOM 1456 C CA . THR A 1 185 ? 10.943 -17.508 -2.236 1.00 95.88 185 THR A CA 1
ATOM 1457 C C . THR A 1 185 ? 11.670 -16.907 -3.441 1.00 95.88 185 THR A C 1
ATOM 1459 O O . THR A 1 185 ? 11.257 -15.878 -3.980 1.00 95.88 185 THR A O 1
ATOM 1462 N N . ALA A 1 186 ? 12.773 -17.527 -3.867 1.00 94.31 186 ALA A N 1
ATOM 1463 C CA . ALA A 1 186 ? 13.529 -17.070 -5.033 1.00 94.31 186 ALA A CA 1
ATOM 1464 C C . ALA A 1 186 ? 12.652 -17.021 -6.299 1.00 94.31 186 ALA A C 1
ATOM 1466 O O . ALA A 1 186 ? 12.726 -16.066 -7.073 1.00 94.31 186 ALA A O 1
ATOM 1467 N N . ASP A 1 187 ? 11.772 -18.015 -6.453 1.00 95.56 187 ASP A N 1
ATOM 1468 C CA . ASP A 1 187 ? 10.956 -18.227 -7.651 1.00 95.56 187 ASP A CA 1
ATOM 1469 C C . ASP A 1 187 ? 9.850 -17.179 -7.829 1.00 95.56 187 ASP A C 1
ATOM 1471 O O . ASP A 1 187 ? 9.539 -16.806 -8.958 1.00 95.56 187 ASP A O 1
ATOM 1475 N N . ASN A 1 188 ? 9.269 -16.681 -6.732 1.00 96.69 188 ASN A N 1
ATOM 1476 C CA . ASN A 1 188 ? 8.117 -15.772 -6.773 1.00 96.69 188 ASN A CA 1
ATOM 1477 C C . ASN A 1 188 ? 8.430 -14.348 -6.280 1.00 96.69 188 ASN A C 1
ATOM 1479 O O . ASN A 1 188 ? 7.526 -13.527 -6.148 1.00 96.69 188 ASN A O 1
ATOM 1483 N N . TYR A 1 189 ? 9.698 -14.014 -6.018 1.00 95.38 189 TYR A N 1
ATOM 1484 C CA . TYR A 1 189 ? 10.067 -12.740 -5.389 1.00 95.38 189 TYR A CA 1
ATOM 1485 C C . TYR A 1 189 ? 9.574 -11.499 -6.149 1.00 95.38 189 TYR A C 1
ATOM 1487 O O . TYR A 1 189 ? 9.203 -10.505 -5.530 1.00 95.38 189 TYR A O 1
ATOM 1495 N N . LYS A 1 190 ? 9.552 -11.527 -7.488 1.00 95.38 190 LYS A N 1
ATOM 1496 C CA . LYS A 1 190 ? 9.007 -10.413 -8.288 1.00 95.38 190 LYS A CA 1
ATOM 1497 C C . LYS A 1 190 ? 7.485 -10.324 -8.196 1.00 95.38 190 LYS A C 1
ATOM 1499 O O . LYS A 1 190 ? 6.956 -9.232 -8.033 1.00 95.38 190 LYS A O 1
ATOM 1504 N N . GLU A 1 191 ? 6.797 -11.460 -8.239 1.00 96.44 191 GLU A N 1
ATOM 1505 C CA . GLU A 1 191 ? 5.338 -11.514 -8.091 1.00 96.44 191 GLU A CA 1
ATOM 1506 C C . GLU A 1 191 ? 4.915 -10.971 -6.721 1.00 96.44 191 GLU A C 1
ATOM 1508 O O . GLU A 1 191 ? 4.016 -10.141 -6.637 1.00 96.44 191 GLU A O 1
ATOM 1513 N N . VAL A 1 192 ? 5.642 -11.339 -5.660 1.00 97.56 192 VAL A N 1
ATOM 1514 C CA . VAL A 1 192 ? 5.416 -10.812 -4.307 1.00 97.56 192 VAL A CA 1
ATOM 1515 C C . VAL A 1 192 ? 5.650 -9.301 -4.243 1.00 97.56 192 VAL A C 1
ATOM 1517 O O . VAL A 1 192 ? 4.874 -8.592 -3.610 1.00 97.56 192 VAL A O 1
ATOM 1520 N N . GLN A 1 193 ? 6.680 -8.774 -4.912 1.00 96.88 193 GLN A N 1
ATOM 1521 C CA . GLN A 1 193 ? 6.909 -7.325 -4.980 1.00 96.88 193 GLN A CA 1
ATOM 1522 C C . GLN A 1 193 ? 5.752 -6.577 -5.651 1.00 96.88 193 GLN A C 1
ATOM 1524 O O . GLN A 1 193 ? 5.317 -5.546 -5.133 1.00 96.88 193 GLN A O 1
ATOM 1529 N N . SER A 1 194 ? 5.253 -7.101 -6.774 1.00 97.62 194 SER A N 1
ATOM 1530 C CA . SER A 1 194 ? 4.076 -6.561 -7.462 1.00 97.62 194 SER A CA 1
ATOM 1531 C C . SER A 1 194 ? 2.851 -6.591 -6.550 1.00 97.62 194 SER A C 1
ATOM 1533 O O . SER A 1 194 ? 2.203 -5.564 -6.343 1.00 97.62 194 SER A O 1
ATOM 1535 N N . GLU A 1 195 ? 2.581 -7.734 -5.911 1.00 98.06 195 GLU A N 1
ATOM 1536 C CA . GLU A 1 195 ? 1.446 -7.878 -5.003 1.00 98.06 195 GLU A CA 1
ATOM 1537 C C . GLU A 1 195 ? 1.525 -6.892 -3.833 1.00 98.06 195 GLU A C 1
ATOM 1539 O O . GLU A 1 195 ? 0.537 -6.220 -3.542 1.00 98.06 195 GLU A O 1
ATOM 1544 N N . ILE A 1 196 ? 2.695 -6.740 -3.203 1.00 97.69 196 ILE A N 1
ATOM 1545 C CA . ILE A 1 196 ? 2.930 -5.767 -2.127 1.00 97.69 196 ILE A CA 1
ATOM 1546 C C . ILE A 1 196 ? 2.506 -4.366 -2.567 1.00 97.69 196 ILE A C 1
ATOM 1548 O O . ILE A 1 196 ? 1.710 -3.709 -1.894 1.00 97.69 196 ILE A O 1
ATOM 1552 N N . ALA A 1 197 ? 3.030 -3.893 -3.696 1.00 97.56 197 ALA A N 1
ATOM 1553 C CA . ALA A 1 197 ? 2.767 -2.536 -4.145 1.00 97.56 197 ALA A CA 1
ATOM 1554 C C . ALA A 1 197 ? 1.306 -2.322 -4.544 1.00 97.56 197 ALA A C 1
ATOM 1556 O O . ALA A 1 197 ? 0.701 -1.321 -4.148 1.00 97.56 197 ALA A O 1
ATOM 1557 N N . ASN A 1 198 ? 0.726 -3.276 -5.272 1.00 98.06 198 ASN A N 1
ATOM 1558 C CA . ASN A 1 198 ? -0.663 -3.208 -5.711 1.00 98.06 198 ASN A CA 1
ATOM 1559 C C . ASN A 1 198 ? -1.626 -3.297 -4.516 1.00 98.06 198 ASN A C 1
ATOM 1561 O O . ASN A 1 198 ? -2.619 -2.569 -4.479 1.00 98.06 198 ASN A O 1
ATOM 1565 N N . SER A 1 199 ? -1.298 -4.081 -3.484 1.00 98.50 199 SER A N 1
ATOM 1566 C CA . SER A 1 199 ? -2.076 -4.166 -2.238 1.00 98.50 199 SER A CA 1
ATOM 1567 C C . SER A 1 199 ? -2.034 -2.854 -1.460 1.00 98.50 199 SER A C 1
ATOM 1569 O O . SER A 1 199 ? -3.071 -2.349 -1.032 1.00 98.50 199 SER A O 1
ATOM 1571 N N . ILE A 1 200 ? -0.846 -2.252 -1.316 1.00 98.25 200 ILE A N 1
ATOM 1572 C CA . ILE A 1 200 ? -0.688 -0.966 -0.625 1.00 98.25 200 ILE A CA 1
ATOM 1573 C C . ILE A 1 200 ? -1.453 0.138 -1.359 1.00 98.25 200 ILE A C 1
ATOM 1575 O O . ILE A 1 200 ? -2.184 0.904 -0.732 1.00 98.25 200 ILE A O 1
ATOM 1579 N N . MET A 1 201 ? -1.315 0.222 -2.683 1.00 97.88 201 MET A N 1
ATOM 1580 C CA . MET A 1 201 ? -2.030 1.221 -3.477 1.00 97.88 201 MET A CA 1
ATOM 1581 C C . MET A 1 201 ? -3.547 1.035 -3.390 1.00 97.88 201 MET A C 1
ATOM 1583 O O . MET A 1 201 ? -4.272 2.025 -3.280 1.00 97.88 201 MET A O 1
ATOM 1587 N N . THR A 1 202 ? -4.022 -0.214 -3.386 1.00 98.25 202 THR A N 1
ATOM 1588 C CA . THR A 1 202 ? -5.450 -0.534 -3.244 1.00 98.25 202 THR A CA 1
ATOM 1589 C C . THR A 1 202 ? -5.967 -0.118 -1.866 1.00 98.25 202 THR A C 1
ATOM 1591 O O . THR A 1 202 ? -6.983 0.562 -1.774 1.00 98.25 202 THR A O 1
ATOM 1594 N N . LEU A 1 203 ? -5.213 -0.381 -0.796 1.00 98.44 203 LEU A N 1
ATOM 1595 C CA . LEU A 1 203 ? -5.552 0.077 0.553 1.00 98.44 203 LEU A CA 1
ATOM 1596 C C . LEU A 1 203 ? -5.627 1.609 0.652 1.00 98.44 203 LEU A C 1
ATOM 1598 O O . LEU A 1 203 ? -6.536 2.148 1.290 1.00 98.44 203 LEU A O 1
ATOM 1602 N N . LEU A 1 204 ? -4.671 2.323 0.050 1.00 98.06 204 LEU A N 1
ATOM 1603 C CA . LEU A 1 204 ? -4.675 3.788 0.029 1.00 98.06 204 LEU A CA 1
ATOM 1604 C C . LEU A 1 204 ? -5.890 4.327 -0.738 1.00 98.06 204 LEU A C 1
ATOM 1606 O O . LEU A 1 204 ? -6.504 5.302 -0.300 1.00 98.06 204 LEU A O 1
ATOM 1610 N N . TYR A 1 205 ? -6.260 3.676 -1.845 1.00 97.69 205 TYR A N 1
ATOM 1611 C CA . TYR A 1 205 ? -7.472 3.985 -2.599 1.00 97.69 205 TYR A CA 1
ATOM 1612 C C . TYR A 1 205 ? -8.725 3.771 -1.745 1.00 97.69 205 TYR A C 1
ATOM 1614 O O . TYR A 1 205 ? -9.490 4.715 -1.553 1.00 97.69 205 TYR A O 1
ATOM 1622 N N . ASP A 1 206 ? -8.889 2.587 -1.153 1.00 97.56 206 ASP A N 1
ATOM 1623 C CA . ASP A 1 206 ? -10.041 2.230 -0.319 1.00 97.56 206 ASP A CA 1
ATOM 1624 C C . ASP A 1 206 ? -10.208 3.186 0.867 1.00 97.56 206 ASP A C 1
ATOM 1626 O O . ASP A 1 206 ? -11.316 3.628 1.180 1.00 97.56 206 ASP A O 1
ATOM 1630 N N . SER A 1 207 ? -9.095 3.555 1.506 1.00 97.88 207 SER A N 1
ATOM 1631 C CA . SER A 1 207 ? -9.074 4.497 2.630 1.00 97.88 207 SER A CA 1
ATOM 1632 C C . SER A 1 207 ? -9.506 5.904 2.205 1.00 97.88 207 SER A C 1
ATOM 1634 O O . SER A 1 207 ? -10.249 6.580 2.923 1.00 97.88 207 SER A O 1
ATOM 1636 N N . ALA A 1 208 ? -9.087 6.354 1.019 1.00 96.69 208 ALA A N 1
ATOM 1637 C CA . ALA A 1 208 ? -9.508 7.635 0.464 1.00 96.69 208 ALA A CA 1
ATOM 1638 C C . ALA A 1 208 ? -10.986 7.618 0.034 1.00 96.69 208 ALA A C 1
ATOM 1640 O O . ALA A 1 208 ? -11.703 8.592 0.273 1.00 96.69 208 ALA A O 1
ATOM 1641 N N . VAL A 1 209 ? -11.469 6.507 -0.532 1.00 96.25 209 VAL A N 1
ATOM 1642 C CA . VAL A 1 209 ? -12.889 6.317 -0.869 1.00 96.25 209 VAL A CA 1
ATOM 1643 C C . VAL A 1 209 ? -13.748 6.310 0.394 1.00 96.25 209 VAL A C 1
ATOM 1645 O O . VAL A 1 209 ? -14.766 6.999 0.425 1.00 96.25 209 VAL A O 1
ATOM 1648 N N . LEU A 1 210 ? -13.318 5.638 1.469 1.00 96.06 210 LEU A N 1
ATOM 1649 C CA . LEU A 1 210 ? -13.974 5.710 2.781 1.00 96.06 210 LEU A CA 1
ATOM 1650 C C . LEU A 1 210 ? -14.004 7.143 3.318 1.00 96.06 210 LEU A C 1
ATOM 1652 O O . LEU A 1 210 ? -15.030 7.598 3.814 1.00 96.06 210 LEU A O 1
ATOM 1656 N N . THR A 1 211 ? -12.897 7.873 3.179 1.00 94.88 211 THR A N 1
ATOM 1657 C CA . THR A 1 211 ? -12.797 9.282 3.585 1.00 94.88 211 THR A CA 1
ATOM 1658 C C . THR A 1 211 ? -13.823 10.155 2.863 1.00 94.88 211 THR A C 1
ATOM 1660 O O . THR A 1 211 ? -14.494 10.969 3.500 1.00 94.88 211 THR A O 1
ATOM 1663 N N . ASN A 1 212 ? -13.998 9.958 1.555 1.00 95.19 212 ASN A N 1
ATOM 1664 C CA . ASN A 1 212 ? -15.036 10.639 0.784 1.00 95.19 212 ASN A CA 1
ATOM 1665 C C . ASN A 1 212 ? -16.448 10.211 1.213 1.00 95.19 212 ASN A C 1
ATOM 1667 O O . ASN A 1 212 ? -17.298 11.056 1.492 1.00 95.19 212 ASN A O 1
ATOM 1671 N N . ALA A 1 213 ? -16.685 8.903 1.327 1.00 93.06 213 ALA A N 1
ATOM 1672 C CA . ALA A 1 213 ? -17.982 8.347 1.692 1.00 93.06 213 ALA A CA 1
ATOM 1673 C C . ALA A 1 213 ? -18.443 8.838 3.073 1.00 93.06 213 ALA A C 1
ATOM 1675 O O . ALA A 1 213 ? -19.574 9.293 3.215 1.00 93.06 213 ALA A O 1
ATOM 1676 N N . CYS A 1 214 ? -17.554 8.853 4.070 1.00 92.12 214 CYS A N 1
ATOM 1677 C CA . CYS A 1 214 ? -17.852 9.352 5.413 1.00 92.12 214 CYS A CA 1
ATOM 1678 C C . CYS A 1 214 ? -18.063 10.870 5.483 1.00 92.12 214 CYS A C 1
ATOM 1680 O O . CYS A 1 214 ? -18.697 11.353 6.424 1.00 92.12 214 CYS A O 1
ATOM 1682 N N . ASN A 1 215 ? -17.551 11.634 4.512 1.00 90.00 215 ASN A N 1
ATOM 1683 C CA . ASN A 1 215 ? -17.868 13.057 4.403 1.00 90.00 215 ASN A CA 1
ATOM 1684 C C . ASN A 1 215 ? -19.344 13.270 4.016 1.00 90.00 215 ASN A C 1
ATOM 1686 O O . ASN A 1 215 ? -19.974 14.212 4.498 1.00 90.00 215 ASN A O 1
ATOM 1690 N N . ASN A 1 216 ? -19.903 12.358 3.213 1.00 85.00 216 ASN A N 1
ATOM 1691 C CA . ASN A 1 216 ? -21.309 12.367 2.802 1.00 85.00 216 ASN A CA 1
ATOM 1692 C C . ASN A 1 216 ? -22.229 11.684 3.829 1.00 85.00 216 ASN A C 1
ATOM 1694 O O . ASN A 1 216 ? -23.324 12.176 4.097 1.00 85.00 216 ASN A O 1
ATOM 1698 N N . ASP A 1 217 ? -21.778 10.580 4.429 1.00 88.19 217 ASP A N 1
ATOM 1699 C CA . ASP A 1 217 ? -22.505 9.814 5.438 1.00 88.19 217 ASP A CA 1
ATOM 1700 C C . ASP A 1 217 ? -21.598 9.426 6.615 1.00 88.19 217 ASP A C 1
ATOM 1702 O O . ASP A 1 217 ? -20.876 8.426 6.606 1.00 88.19 217 ASP A O 1
ATOM 1706 N N . LYS A 1 218 ? -21.684 10.211 7.690 1.00 84.44 218 LYS A N 1
ATOM 1707 C CA . LYS A 1 218 ? -20.906 9.983 8.916 1.00 84.44 218 LYS A CA 1
ATOM 1708 C C . LYS A 1 218 ? -21.314 8.714 9.674 1.00 84.44 218 LYS A C 1
ATOM 1710 O O . LYS A 1 218 ? -20.607 8.346 10.605 1.00 84.44 218 LYS A O 1
ATOM 1715 N N . SER A 1 219 ? -22.434 8.074 9.326 1.00 87.31 219 SER A N 1
ATOM 1716 C CA . SER A 1 219 ? -22.939 6.884 10.023 1.00 87.31 219 SER A CA 1
ATOM 1717 C C . SER A 1 219 ? -22.283 5.572 9.583 1.00 87.31 219 SER A C 1
ATOM 1719 O O . SER A 1 219 ? -22.466 4.556 10.252 1.00 87.31 219 SER A O 1
ATOM 1721 N N . LEU A 1 220 ? -21.488 5.592 8.503 1.00 89.69 220 LEU A N 1
ATOM 1722 C CA . LEU A 1 220 ? -20.779 4.412 7.990 1.00 89.69 220 LEU A CA 1
ATOM 1723 C C . LEU A 1 220 ? -19.803 3.809 9.010 1.00 89.69 220 LEU A C 1
ATOM 1725 O O . LEU A 1 220 ? -19.648 2.591 9.074 1.00 89.69 220 LEU A O 1
ATOM 1729 N N . LEU A 1 221 ? -19.147 4.654 9.808 1.00 91.56 221 LEU A N 1
ATOM 1730 C CA . LEU A 1 221 ? -18.257 4.215 10.879 1.00 91.56 221 LEU A CA 1
ATOM 1731 C C . LEU A 1 221 ? -18.988 4.257 12.229 1.00 91.56 221 LEU A C 1
ATOM 1733 O O . LEU A 1 221 ? -19.632 5.265 12.533 1.00 91.56 221 LEU A O 1
ATOM 1737 N N . PRO A 1 222 ? -18.878 3.209 13.069 1.00 87.88 222 PRO A N 1
ATOM 1738 C CA . PRO A 1 222 ? -19.575 3.184 14.349 1.00 87.88 222 PRO A CA 1
ATOM 1739 C C . PRO A 1 222 ? -18.960 4.206 15.323 1.00 87.88 222 PRO A C 1
ATOM 1741 O O . PRO A 1 222 ? -17.777 4.077 15.672 1.00 87.88 222 PRO A O 1
ATOM 1744 N N . PRO A 1 223 ? -19.721 5.211 15.796 1.00 88.06 223 PRO A N 1
ATOM 1745 C CA . PRO A 1 223 ? -19.192 6.290 16.632 1.00 88.06 223 PRO A CA 1
ATOM 1746 C C . PRO A 1 223 ? -18.618 5.797 17.968 1.00 88.06 223 PRO A C 1
ATOM 1748 O O . PRO A 1 223 ? -17.695 6.407 18.505 1.00 88.06 223 PRO A O 1
ATOM 1751 N N . GLU A 1 224 ? -19.113 4.675 18.495 1.00 90.38 224 GLU A N 1
ATOM 1752 C CA . GLU A 1 224 ? -18.636 4.043 19.728 1.00 90.38 224 GLU A CA 1
ATOM 1753 C C . GLU A 1 224 ? -17.175 3.571 19.657 1.00 90.38 224 GLU A C 1
ATOM 1755 O O . GLU A 1 224 ? -16.516 3.433 20.690 1.00 90.38 224 GLU A O 1
ATOM 1760 N N . THR A 1 225 ? -16.645 3.351 18.450 1.00 90.00 225 THR A N 1
ATOM 1761 C CA . THR A 1 225 ? -15.240 2.966 18.255 1.00 90.00 225 THR A CA 1
ATOM 1762 C C . THR A 1 225 ? -14.292 4.152 18.414 1.00 90.00 225 THR A C 1
ATOM 1764 O O . THR A 1 225 ? -13.110 3.955 18.704 1.00 90.00 225 THR A O 1
ATOM 1767 N N . GLY A 1 226 ? -14.791 5.378 18.231 1.00 91.06 226 GLY A N 1
ATOM 1768 C CA . GLY A 1 226 ? -13.976 6.586 18.129 1.00 91.06 226 GLY A CA 1
ATOM 1769 C C . GLY A 1 226 ? -13.096 6.649 16.874 1.00 91.06 226 GLY A C 1
ATOM 1770 O O . GLY A 1 226 ? -12.300 7.574 16.770 1.00 91.06 226 GLY A O 1
ATOM 1771 N N . ILE A 1 227 ? -13.218 5.694 15.941 1.00 94.88 227 ILE A N 1
ATOM 1772 C CA . ILE A 1 227 ? -12.484 5.690 14.672 1.00 94.88 227 ILE A CA 1
ATOM 1773 C C . ILE A 1 227 ? -13.205 6.570 13.661 1.00 94.88 227 ILE A C 1
ATOM 1775 O O . ILE A 1 227 ? -14.387 6.379 13.373 1.00 94.88 227 ILE A O 1
ATOM 1779 N N . THR A 1 228 ? -12.468 7.510 13.083 1.00 94.81 228 THR A N 1
ATOM 1780 C CA . THR A 1 228 ? -12.910 8.316 11.945 1.00 94.81 228 THR A CA 1
ATOM 1781 C C . THR A 1 228 ? -12.284 7.813 10.643 1.00 94.81 228 THR A C 1
ATOM 1783 O O . THR A 1 228 ? -11.310 7.062 10.653 1.00 94.81 228 THR A O 1
ATOM 1786 N N . ALA A 1 229 ? -12.804 8.237 9.489 1.00 94.38 229 ALA A N 1
ATOM 1787 C CA . ALA A 1 229 ? -12.174 7.892 8.212 1.00 94.38 229 ALA A CA 1
ATOM 1788 C C . ALA A 1 229 ? -10.769 8.514 8.070 1.00 94.38 229 ALA A C 1
ATOM 1790 O O . ALA A 1 229 ? -9.882 7.903 7.476 1.00 94.38 229 ALA A O 1
ATOM 1791 N N . ASP A 1 230 ? -10.543 9.673 8.701 1.00 93.81 230 ASP A N 1
ATOM 1792 C CA . ASP A 1 230 ? -9.214 10.281 8.810 1.00 93.81 230 ASP A CA 1
ATOM 1793 C C . ASP A 1 230 ? -8.251 9.388 9.592 1.00 93.81 230 ASP A C 1
ATOM 1795 O O . ASP A 1 230 ? -7.093 9.263 9.202 1.00 93.81 230 ASP A O 1
ATOM 1799 N N . ASP A 1 231 ? -8.726 8.735 10.660 1.00 95.25 231 ASP A N 1
ATOM 1800 C CA . ASP A 1 231 ? -7.927 7.758 11.399 1.00 95.25 231 ASP A CA 1
ATOM 1801 C C . ASP A 1 231 ? -7.553 6.569 10.517 1.00 95.25 231 ASP A C 1
ATOM 1803 O O . ASP A 1 231 ? -6.393 6.174 10.510 1.00 95.25 231 ASP A O 1
ATOM 1807 N N . VAL A 1 232 ? -8.498 6.017 9.749 1.00 96.88 232 VAL A N 1
ATOM 1808 C CA . VAL A 1 232 ? -8.223 4.887 8.843 1.00 96.88 232 VAL A CA 1
ATOM 1809 C C . VAL A 1 232 ? -7.157 5.263 7.814 1.00 96.88 232 VAL A C 1
ATOM 1811 O O . VAL A 1 232 ? -6.163 4.551 7.666 1.00 96.88 232 VAL A O 1
ATOM 1814 N N . MET A 1 233 ? -7.316 6.415 7.154 1.00 96.50 233 MET A N 1
ATOM 1815 C CA . MET A 1 233 ? -6.338 6.913 6.186 1.00 96.50 233 MET A CA 1
ATOM 1816 C C . MET A 1 233 ? -4.978 7.190 6.843 1.00 96.50 233 MET A C 1
ATOM 1818 O O . MET A 1 233 ? -3.937 6.870 6.268 1.00 96.50 233 MET A O 1
ATOM 1822 N N . ALA A 1 234 ? -4.959 7.746 8.059 1.00 95.19 234 ALA A N 1
ATOM 1823 C CA . ALA A 1 234 ? -3.729 7.980 8.811 1.00 95.19 234 ALA A CA 1
ATOM 1824 C C . ALA A 1 234 ? -3.003 6.674 9.160 1.00 95.19 234 ALA A C 1
ATOM 1826 O O . ALA A 1 234 ? -1.796 6.589 8.946 1.00 95.19 234 ALA A O 1
ATOM 1827 N N . GLU A 1 235 ? -3.719 5.649 9.624 1.00 96.31 235 GLU A N 1
ATOM 1828 C CA . GLU A 1 235 ? -3.130 4.343 9.939 1.00 96.31 235 GLU A CA 1
ATOM 1829 C C . GLU A 1 235 ? -2.601 3.635 8.686 1.00 96.31 235 GLU A C 1
ATOM 1831 O O . GLU A 1 235 ? -1.509 3.066 8.732 1.00 96.31 235 GLU A O 1
ATOM 1836 N N . ALA A 1 236 ? -3.311 3.721 7.554 1.00 97.25 236 ALA A N 1
ATOM 1837 C CA . ALA A 1 236 ? -2.834 3.209 6.268 1.00 97.25 236 ALA A CA 1
ATOM 1838 C C . ALA A 1 236 ? -1.537 3.905 5.822 1.00 97.25 236 ALA A C 1
ATOM 1840 O O . ALA A 1 236 ? -0.551 3.242 5.487 1.00 97.25 236 ALA A O 1
ATOM 1841 N N . MET A 1 237 ? -1.497 5.241 5.890 1.00 93.69 237 MET A N 1
ATOM 1842 C CA . MET A 1 237 ? -0.290 6.013 5.587 1.00 93.69 237 MET A CA 1
ATOM 1843 C C . MET A 1 237 ? 0.857 5.682 6.551 1.00 93.69 237 MET A C 1
ATOM 1845 O O . MET A 1 237 ? 1.992 5.498 6.117 1.00 93.69 237 MET A O 1
ATOM 1849 N N . ASP A 1 238 ? 0.600 5.589 7.853 1.00 91.19 238 ASP A N 1
ATOM 1850 C CA . ASP A 1 238 ? 1.634 5.289 8.846 1.00 91.19 238 ASP A CA 1
ATOM 1851 C C . ASP A 1 238 ? 2.149 3.845 8.760 1.00 91.19 238 ASP A C 1
ATOM 1853 O O . ASP A 1 238 ? 3.266 3.569 9.211 1.00 91.19 238 ASP A O 1
ATOM 1857 N N . ALA A 1 239 ? 1.352 2.920 8.221 1.00 93.06 239 ALA A N 1
ATOM 1858 C CA . ALA A 1 239 ? 1.742 1.531 8.006 1.00 93.06 239 ALA A CA 1
ATOM 1859 C C . ALA A 1 239 ? 2.593 1.334 6.749 1.00 93.06 239 ALA A C 1
ATOM 1861 O O . ALA A 1 239 ? 3.519 0.530 6.793 1.00 93.06 239 ALA A O 1
ATOM 1862 N N . PHE A 1 240 ? 2.308 2.066 5.669 1.00 93.81 240 PHE A N 1
ATOM 1863 C CA . PHE A 1 240 ? 2.853 1.734 4.349 1.00 93.81 240 PHE A CA 1
ATOM 1864 C C . PHE A 1 240 ? 3.443 2.906 3.572 1.00 93.81 240 PHE A C 1
ATOM 1866 O O . PHE A 1 240 ? 3.814 2.733 2.416 1.00 93.81 240 PHE A O 1
ATOM 1873 N N . THR A 1 241 ? 3.551 4.099 4.158 1.00 88.69 241 THR A N 1
ATOM 1874 C CA . THR A 1 241 ? 4.120 5.259 3.460 1.00 88.69 241 THR A CA 1
ATOM 1875 C C . THR A 1 241 ? 5.222 5.932 4.268 1.00 88.69 241 THR A C 1
ATOM 1877 O O . THR A 1 241 ? 5.198 5.968 5.500 1.00 88.69 241 THR A O 1
ATOM 1880 N N . GLY A 1 242 ? 6.189 6.498 3.552 1.00 81.62 242 GLY A N 1
ATOM 1881 C CA . GLY A 1 242 ? 7.277 7.302 4.097 1.00 81.62 242 GLY A CA 1
ATOM 1882 C C . GLY A 1 242 ? 7.646 8.442 3.149 1.00 81.62 242 GLY A C 1
ATOM 1883 O O . GLY A 1 242 ? 7.112 8.546 2.044 1.00 81.62 242 GLY A O 1
ATOM 1884 N N . GLY A 1 243 ? 8.547 9.321 3.587 1.00 75.75 243 GLY A N 1
ATOM 1885 C CA . GLY A 1 243 ? 9.127 10.362 2.737 1.00 75.75 243 GLY A CA 1
ATOM 1886 C C . GLY A 1 243 ? 8.106 11.274 2.035 1.00 75.75 243 GLY A C 1
ATOM 1887 O O . GLY A 1 243 ? 7.179 11.816 2.653 1.00 75.75 243 GLY A O 1
ATOM 1888 N N . TYR A 1 244 ? 8.312 11.480 0.732 1.00 77.44 244 TYR A N 1
ATOM 1889 C CA . TYR A 1 244 ? 7.527 12.416 -0.074 1.00 77.44 244 TYR A CA 1
ATOM 1890 C C . TYR A 1 244 ? 6.094 11.930 -0.304 1.00 77.44 244 TYR A C 1
ATOM 1892 O O . TYR A 1 244 ? 5.166 12.721 -0.155 1.00 77.44 244 TYR A O 1
ATOM 1900 N N . ALA A 1 245 ? 5.883 10.636 -0.556 1.00 84.50 245 ALA A N 1
ATOM 1901 C CA . ALA A 1 245 ? 4.553 10.066 -0.764 1.00 84.50 245 ALA A CA 1
ATOM 1902 C C . ALA A 1 245 ? 3.629 10.313 0.434 1.00 84.50 245 ALA A C 1
ATOM 1904 O O . ALA A 1 245 ? 2.510 10.798 0.265 1.00 84.50 245 ALA A O 1
ATOM 1905 N N . LYS A 1 246 ? 4.121 10.076 1.658 1.00 85.75 246 LYS A N 1
ATOM 1906 C CA . LYS A 1 246 ? 3.358 10.357 2.883 1.00 85.75 246 LYS A CA 1
ATOM 1907 C C . LYS A 1 246 ? 2.969 11.832 2.989 1.00 85.75 246 LYS A C 1
ATOM 1909 O O . LYS A 1 246 ? 1.840 12.160 3.351 1.00 85.75 246 LYS A O 1
ATOM 1914 N N . SER A 1 247 ? 3.903 12.725 2.670 1.00 83.06 247 SER A N 1
ATOM 1915 C CA . SER A 1 247 ? 3.681 14.176 2.707 1.00 83.06 247 SER A CA 1
ATOM 1916 C C . SER A 1 247 ? 2.655 14.623 1.661 1.00 83.06 247 SER A C 1
ATOM 1918 O O . SER A 1 247 ? 1.758 15.412 1.965 1.00 83.06 247 SER A O 1
ATOM 1920 N N . GLU A 1 248 ? 2.738 14.077 0.449 1.00 84.19 248 GLU A N 1
ATOM 1921 C CA . GLU A 1 248 ? 1.811 14.362 -0.645 1.00 84.19 248 GLU A CA 1
ATOM 1922 C C . GLU A 1 248 ? 0.394 13.859 -0.372 1.00 84.19 248 GLU A C 1
ATOM 1924 O O . GLU A 1 248 ? -0.568 14.605 -0.571 1.00 84.19 248 GLU A O 1
ATOM 1929 N N . LEU A 1 249 ? 0.242 12.634 0.138 1.00 89.00 249 LEU A N 1
ATOM 1930 C CA . LEU A 1 249 ? -1.066 12.089 0.509 1.00 89.00 249 LEU A CA 1
ATOM 1931 C C . LEU A 1 249 ? -1.709 12.906 1.635 1.00 89.00 249 LEU A C 1
ATOM 1933 O O . LEU A 1 249 ? -2.878 13.281 1.526 1.00 89.00 249 LEU A O 1
ATOM 1937 N N . LYS A 1 250 ? -0.934 13.288 2.661 1.00 88.94 250 LYS A N 1
ATOM 1938 C CA . LYS A 1 250 ? -1.407 14.178 3.736 1.00 88.94 250 LYS A CA 1
ATOM 1939 C C . LYS A 1 250 ? -1.899 15.522 3.201 1.00 88.94 250 LYS A C 1
ATOM 1941 O O . LYS A 1 250 ? -2.958 15.989 3.616 1.00 88.94 250 LYS A O 1
ATOM 1946 N N . ARG A 1 251 ? -1.176 16.131 2.254 1.00 87.56 251 ARG A N 1
ATOM 1947 C CA . ARG A 1 251 ? -1.568 17.405 1.622 1.00 87.56 251 ARG A CA 1
ATOM 1948 C C . ARG A 1 251 ? -2.908 17.308 0.886 1.00 87.56 251 ARG A C 1
ATOM 1950 O O . ARG A 1 251 ? -3.628 18.299 0.797 1.00 87.56 251 ARG A O 1
ATOM 1957 N N . LYS A 1 252 ? -3.245 16.126 0.368 1.00 90.44 252 LYS A N 1
ATOM 1958 C CA . LYS A 1 252 ? -4.445 15.878 -0.442 1.00 90.44 252 LYS A CA 1
ATOM 1959 C C . LYS A 1 252 ? -5.645 15.363 0.352 1.00 90.44 252 LYS A C 1
ATOM 1961 O O . LYS A 1 252 ? -6.723 15.255 -0.224 1.00 90.44 252 LYS A O 1
ATOM 1966 N N . LEU A 1 253 ? -5.503 15.109 1.654 1.00 91.19 253 LEU A N 1
ATOM 1967 C CA . LEU A 1 253 ? -6.555 14.510 2.482 1.00 91.19 253 LEU A CA 1
ATOM 1968 C C . LEU A 1 253 ? -7.888 15.273 2.412 1.00 91.19 253 LEU A C 1
ATOM 1970 O O . LEU A 1 253 ? -8.937 14.664 2.216 1.00 91.19 253 LEU A O 1
ATOM 1974 N N . ASN A 1 254 ? -7.856 16.607 2.504 1.00 92.50 254 ASN A N 1
ATOM 1975 C CA . ASN A 1 254 ? -9.072 17.422 2.387 1.00 92.50 254 ASN A CA 1
ATOM 1976 C C . ASN A 1 254 ? -9.704 17.316 0.994 1.00 92.50 254 ASN A C 1
ATOM 1978 O O . ASN A 1 254 ? -10.922 17.235 0.877 1.00 92.50 254 ASN A O 1
ATOM 1982 N N . ASN A 1 255 ? -8.885 17.226 -0.055 1.00 92.56 255 ASN A N 1
ATOM 1983 C CA . ASN A 1 255 ? -9.398 17.046 -1.408 1.00 92.56 255 ASN A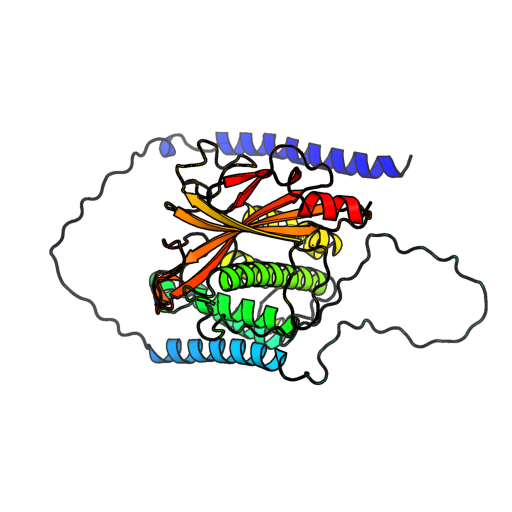 CA 1
ATOM 1984 C C . ASN A 1 255 ? -10.068 15.679 -1.572 1.00 92.56 255 ASN A C 1
ATOM 1986 O O . ASN A 1 255 ? -11.059 15.594 -2.280 1.00 92.56 255 ASN A O 1
ATOM 1990 N N . PHE A 1 256 ? -9.578 14.623 -0.912 1.00 93.69 256 PHE A N 1
ATOM 1991 C CA . PHE A 1 256 ? -10.234 13.310 -0.946 1.00 93.69 256 PHE A CA 1
ATOM 1992 C C . PHE A 1 256 ? -11.615 13.338 -0.281 1.00 93.69 256 PHE A C 1
ATOM 1994 O O . PHE A 1 256 ? -12.547 12.720 -0.789 1.00 93.69 256 PHE A O 1
ATOM 2001 N N . LYS A 1 257 ? -11.787 14.109 0.800 1.00 92.25 257 LYS A N 1
ATOM 2002 C CA . LYS A 1 257 ? -13.098 14.300 1.449 1.00 92.25 257 LYS A CA 1
ATOM 2003 C C . LYS A 1 257 ? -14.110 14.962 0.524 1.00 92.25 257 LYS A C 1
ATOM 2005 O O . LYS A 1 257 ? -15.267 14.559 0.491 1.00 92.25 257 LYS A O 1
ATOM 2010 N N . GLU A 1 258 ? -13.676 15.988 -0.200 1.00 90.69 258 GLU A N 1
ATOM 2011 C CA . GLU A 1 258 ? -14.569 16.846 -0.980 1.00 90.69 258 GLU A CA 1
ATOM 2012 C C . GLU A 1 258 ? -14.781 16.347 -2.413 1.00 90.69 258 GLU A C 1
ATOM 2014 O O . GLU A 1 258 ? -15.892 16.421 -2.933 1.00 90.69 258 GLU A O 1
ATOM 2019 N N . TYR A 1 259 ? -13.738 15.813 -3.050 1.00 90.69 259 TYR A N 1
ATOM 2020 C CA . TYR A 1 259 ? -13.709 15.577 -4.489 1.00 90.69 259 TYR A CA 1
ATOM 2021 C C . TYR A 1 259 ? -13.316 14.125 -4.803 1.00 90.69 259 TYR A C 1
ATOM 2023 O O . TYR A 1 259 ? -12.128 13.792 -4.774 1.00 90.69 259 TYR A O 1
ATOM 2031 N N . PRO A 1 260 ? -14.268 13.262 -5.211 1.00 88.56 260 PRO A N 1
ATOM 2032 C CA . PRO A 1 260 ? -13.955 11.910 -5.681 1.00 88.56 260 PRO A CA 1
ATOM 2033 C C . PRO A 1 260 ? -12.917 11.905 -6.811 1.00 88.56 260 PRO A C 1
ATOM 2035 O O . PRO A 1 260 ? -12.039 11.045 -6.863 1.00 88.56 260 PRO A O 1
ATOM 2038 N N . ILE A 1 261 ? -12.946 12.922 -7.680 1.00 90.38 261 ILE A N 1
ATOM 2039 C CA . ILE A 1 261 ? -11.963 13.069 -8.756 1.00 90.38 261 ILE A CA 1
ATOM 2040 C C . ILE A 1 261 ? -10.530 13.219 -8.227 1.00 90.38 261 ILE A C 1
ATOM 2042 O O . ILE A 1 261 ? -9.600 12.716 -8.845 1.00 90.38 261 ILE A O 1
ATOM 2046 N N . ALA A 1 262 ? -10.322 13.810 -7.044 1.00 92.06 262 ALA A N 1
ATOM 2047 C CA . ALA A 1 262 ? -8.986 13.925 -6.464 1.00 92.06 262 ALA A CA 1
ATOM 2048 C C . ALA A 1 262 ? -8.381 12.552 -6.129 1.00 92.06 262 ALA A C 1
ATOM 2050 O O . ALA A 1 262 ? -7.163 12.388 -6.254 1.00 92.06 262 ALA A O 1
ATOM 2051 N N . ILE A 1 263 ? -9.217 11.575 -5.753 1.00 94.44 263 ILE A N 1
ATOM 2052 C CA . ILE A 1 263 ? -8.822 10.178 -5.511 1.00 94.44 263 ILE A CA 1
ATOM 2053 C C . ILE A 1 263 ? -8.369 9.548 -6.827 1.00 94.44 263 ILE A C 1
ATOM 2055 O O . ILE A 1 263 ? -7.262 9.013 -6.902 1.00 94.44 263 ILE A O 1
ATOM 2059 N N . LYS A 1 264 ? -9.173 9.702 -7.885 1.00 92.88 264 LYS A N 1
ATOM 2060 C CA . LYS A 1 264 ? -8.856 9.199 -9.228 1.00 92.88 264 LYS A CA 1
ATOM 2061 C C . LYS A 1 264 ? -7.592 9.811 -9.825 1.00 92.88 264 LYS A C 1
ATOM 2063 O O . LYS A 1 264 ? -6.764 9.128 -10.422 1.00 92.88 264 LYS A O 1
ATOM 2068 N N . THR A 1 265 ? -7.412 11.109 -9.629 1.00 91.19 265 THR A N 1
ATOM 2069 C CA . THR A 1 265 ? -6.237 11.831 -10.111 1.00 91.19 265 THR A CA 1
ATOM 2070 C C . THR A 1 265 ? -4.988 11.416 -9.345 1.00 91.19 265 THR A C 1
ATOM 2072 O O . THR A 1 265 ? -3.916 11.257 -9.927 1.00 91.19 265 THR A O 1
ATOM 2075 N N . SER A 1 266 ? -5.092 11.295 -8.023 1.00 90.81 266 SER A N 1
ATOM 2076 C CA . SER A 1 266 ? -3.904 11.186 -7.182 1.00 90.81 266 SER A CA 1
ATOM 2077 C C . SER A 1 266 ? -3.480 9.756 -6.934 1.00 90.81 266 SER A C 1
ATOM 2079 O O . SER A 1 266 ? -2.279 9.517 -6.926 1.00 90.81 266 SER A O 1
ATOM 2081 N N . ILE A 1 267 ? -4.424 8.844 -6.708 1.00 93.94 267 ILE A N 1
ATOM 2082 C CA . ILE A 1 267 ? -4.146 7.471 -6.282 1.00 93.94 267 ILE A CA 1
ATOM 2083 C C . ILE A 1 267 ? -4.323 6.516 -7.460 1.00 93.94 267 ILE A C 1
ATOM 2085 O O . ILE A 1 267 ? -3.345 5.895 -7.868 1.00 93.94 267 ILE A O 1
ATOM 2089 N N . TYR A 1 268 ? -5.534 6.421 -8.019 1.00 94.94 268 TYR A N 1
ATOM 2090 C CA . TYR A 1 268 ? -5.821 5.489 -9.111 1.00 94.94 268 TYR A CA 1
ATOM 2091 C C . TYR A 1 268 ? -7.028 5.909 -9.947 1.00 94.94 268 TYR A C 1
ATOM 2093 O O . TYR A 1 268 ? -8.151 5.957 -9.446 1.00 94.94 268 TYR A O 1
ATOM 2101 N N . GLY A 1 269 ? -6.791 6.186 -11.228 1.00 92.00 269 GLY A N 1
ATOM 2102 C CA . GLY A 1 269 ? -7.818 6.590 -12.190 1.00 92.00 269 GLY A CA 1
ATOM 2103 C C . GLY A 1 269 ? -8.510 5.429 -12.905 1.00 92.00 269 GLY A C 1
ATOM 2104 O O . GLY A 1 269 ? -9.462 5.661 -13.644 1.00 92.00 269 GLY A O 1
ATOM 2105 N N . GLY A 1 270 ? -8.035 4.195 -12.714 1.00 89.44 270 GLY A N 1
ATOM 2106 C CA . GLY A 1 270 ? -8.623 3.003 -13.321 1.00 89.44 270 GLY A CA 1
ATOM 2107 C C . GLY A 1 270 ? -9.811 2.441 -12.537 1.00 89.44 270 GLY A C 1
ATOM 2108 O O . GLY A 1 270 ? -10.254 2.989 -11.526 1.00 89.44 270 GLY A O 1
ATOM 2109 N N . THR A 1 271 ? -10.310 1.299 -13.004 1.00 89.75 271 THR A N 1
ATOM 2110 C CA . THR A 1 271 ? -11.325 0.494 -12.314 1.00 89.75 271 THR A CA 1
ATOM 2111 C C . THR A 1 271 ? -10.684 -0.752 -11.726 1.00 89.75 271 THR A C 1
ATOM 2113 O O . THR A 1 271 ? -9.939 -1.435 -12.424 1.00 89.75 271 THR A O 1
ATOM 2116 N N . ILE A 1 272 ? -11.010 -1.078 -10.477 1.00 92.69 272 ILE A N 1
ATOM 2117 C CA . ILE A 1 272 ? -10.561 -2.317 -9.838 1.00 92.69 272 ILE A CA 1
ATOM 2118 C C . ILE A 1 272 ? -11.625 -3.383 -10.094 1.00 92.69 272 ILE A C 1
ATOM 2120 O O . ILE A 1 272 ? -12.784 -3.231 -9.705 1.00 92.69 272 ILE A O 1
ATOM 2124 N N . GLU A 1 273 ? -11.257 -4.437 -10.817 1.00 90.25 273 GLU A N 1
ATOM 2125 C CA . GLU A 1 273 ? -12.162 -5.557 -11.067 1.00 90.25 273 GLU A CA 1
ATOM 2126 C C . GLU A 1 273 ? -12.316 -6.420 -9.810 1.00 90.25 273 GLU A C 1
ATOM 2128 O O . GLU A 1 273 ? -11.378 -6.599 -9.034 1.00 90.25 273 GLU A O 1
ATOM 2133 N N . LYS A 1 274 ? -13.495 -7.027 -9.635 1.00 88.94 274 LYS A N 1
ATOM 2134 C CA . LYS A 1 274 ? -13.722 -7.970 -8.537 1.00 88.94 274 LYS A CA 1
ATOM 2135 C C . LYS A 1 274 ? -12.727 -9.133 -8.614 1.00 88.94 274 LYS A C 1
ATOM 2137 O O . LYS A 1 274 ? -12.564 -9.753 -9.663 1.00 88.94 274 LYS A O 1
ATOM 2142 N N . GLY A 1 275 ? -12.129 -9.462 -7.478 1.00 91.50 275 GLY A N 1
ATOM 2143 C CA . GLY A 1 275 ? -11.103 -10.487 -7.337 1.00 91.50 275 GLY A CA 1
ATOM 2144 C C . GLY A 1 275 ? -9.706 -10.017 -7.738 1.00 91.50 275 GLY A C 1
ATOM 2145 O O . GLY A 1 275 ? -8.813 -10.855 -7.827 1.00 91.50 275 GLY A O 1
ATOM 2146 N N . LYS A 1 276 ? -9.506 -8.718 -7.992 1.00 95.19 276 LYS A N 1
ATOM 2147 C CA . LYS A 1 276 ? -8.211 -8.131 -8.352 1.00 95.19 276 LYS A CA 1
ATOM 2148 C C . LYS A 1 276 ? -7.851 -6.965 -7.435 1.00 95.19 276 LYS A C 1
ATOM 2150 O O . LYS A 1 276 ? -8.681 -6.448 -6.695 1.00 95.19 276 LYS A O 1
ATOM 2155 N N . LEU A 1 277 ? -6.586 -6.575 -7.508 1.00 96.75 277 LEU A N 1
ATOM 2156 C CA . LEU A 1 277 ? -6.063 -5.333 -6.952 1.00 96.75 277 LEU A CA 1
ATOM 2157 C C . LEU A 1 277 ? -5.962 -4.283 -8.065 1.00 96.75 277 LEU A C 1
ATOM 2159 O O . LEU A 1 277 ? -6.296 -4.557 -9.221 1.00 96.75 277 LEU A O 1
ATOM 2163 N N . ILE A 1 278 ? -5.493 -3.086 -7.717 1.00 95.69 278 ILE A N 1
ATOM 2164 C CA . ILE A 1 278 ? -5.078 -2.077 -8.695 1.00 95.69 278 ILE A CA 1
ATOM 2165 C C . ILE A 1 278 ? -4.165 -2.695 -9.759 1.00 95.69 278 ILE A C 1
ATOM 2167 O O . ILE A 1 278 ? -3.189 -3.366 -9.433 1.00 95.69 278 ILE A O 1
ATOM 2171 N N . ASP A 1 279 ? -4.490 -2.416 -11.021 1.00 93.19 279 ASP A N 1
ATOM 2172 C CA . ASP A 1 279 ? -3.723 -2.857 -12.184 1.00 93.19 279 ASP A CA 1
ATOM 2173 C C . ASP A 1 279 ? -2.892 -1.682 -12.738 1.00 93.19 279 ASP A C 1
ATOM 2175 O O . ASP A 1 279 ? -3.477 -0.685 -13.201 1.00 93.19 279 ASP A O 1
ATOM 2179 N N . PRO A 1 280 ? -1.552 -1.721 -12.632 1.00 94.75 280 PRO A N 1
ATOM 2180 C CA . PRO A 1 280 ? -0.676 -0.714 -13.214 1.00 94.75 280 PRO A CA 1
ATOM 2181 C C . PRO A 1 280 ? -0.561 -0.873 -14.738 1.00 94.75 280 PRO A C 1
ATOM 2183 O O . PRO A 1 280 ? -0.695 -1.950 -15.301 1.00 94.75 280 PRO A O 1
ATOM 2186 N N . ILE A 1 281 ? -0.228 0.217 -15.433 1.00 92.38 281 ILE A N 1
ATOM 2187 C CA . ILE A 1 281 ? 0.101 0.197 -16.870 1.00 92.38 281 ILE A CA 1
ATOM 2188 C C . ILE A 1 281 ? 1.365 -0.638 -17.107 1.00 92.38 281 ILE A C 1
ATOM 2190 O O . ILE A 1 281 ? 1.484 -1.333 -18.115 1.00 92.38 281 ILE A O 1
ATOM 2194 N N . THR A 1 282 ? 2.341 -0.489 -16.212 1.00 94.00 282 THR A N 1
ATOM 2195 C CA . THR A 1 282 ? 3.615 -1.207 -16.234 1.00 94.00 282 THR A CA 1
ATOM 2196 C C . THR A 1 282 ? 4.323 -1.069 -14.884 1.00 94.00 282 THR A C 1
ATOM 2198 O O . THR A 1 282 ? 4.044 -0.146 -14.108 1.00 94.00 282 THR A O 1
ATOM 2201 N N . GLU A 1 283 ? 5.267 -1.971 -14.637 1.00 95.94 283 GLU A N 1
ATOM 2202 C CA . GLU A 1 283 ? 6.069 -2.069 -13.422 1.00 95.94 283 GLU A CA 1
ATOM 2203 C C . GLU A 1 283 ? 7.554 -2.203 -13.778 1.00 95.94 283 GLU A C 1
ATOM 2205 O O . GLU A 1 283 ? 7.917 -2.911 -14.720 1.00 95.94 283 GLU A O 1
ATOM 2210 N N . TYR A 1 284 ? 8.425 -1.560 -12.998 1.00 94.94 284 TYR A N 1
ATOM 2211 C CA . TYR A 1 284 ? 9.876 -1.656 -13.155 1.00 94.94 284 TYR A CA 1
ATOM 2212 C C . TYR A 1 284 ? 10.543 -2.042 -11.839 1.00 94.94 284 TYR A C 1
ATOM 2214 O O . TYR A 1 284 ? 10.348 -1.394 -10.810 1.00 94.94 284 TYR A O 1
ATOM 2222 N N . TYR A 1 285 ? 11.342 -3.106 -11.896 1.00 94.25 285 TYR A N 1
ATOM 2223 C CA . TYR A 1 285 ? 11.994 -3.719 -10.745 1.00 94.25 285 TYR A CA 1
ATOM 2224 C C . TYR A 1 285 ? 13.417 -3.192 -10.654 1.00 94.25 285 TYR A C 1
ATOM 2226 O O . TYR A 1 285 ? 14.293 -3.618 -11.404 1.00 94.25 285 TYR A O 1
ATOM 2234 N N . GLY A 1 286 ? 13.640 -2.251 -9.751 1.00 88.81 286 GLY A N 1
ATOM 2235 C CA . GLY A 1 286 ? 14.900 -1.546 -9.602 1.00 88.81 286 GLY A CA 1
ATOM 2236 C C . GLY A 1 286 ? 15.636 -1.878 -8.313 1.00 88.81 286 GLY A C 1
ATOM 2237 O O . GLY A 1 286 ? 15.076 -2.425 -7.364 1.00 88.81 286 GLY A O 1
ATOM 2238 N N . ARG A 1 287 ? 16.888 -1.439 -8.247 1.00 84.62 287 ARG A N 1
ATOM 2239 C CA . ARG A 1 287 ? 17.693 -1.391 -7.030 1.00 84.62 287 ARG A CA 1
ATOM 2240 C C . ARG A 1 287 ? 18.215 0.023 -6.822 1.00 84.62 287 ARG A C 1
ATOM 2242 O O . ARG A 1 287 ? 18.734 0.658 -7.740 1.00 84.62 287 ARG A O 1
ATOM 2249 N N . ARG A 1 288 ? 18.087 0.536 -5.599 1.00 77.44 288 ARG A N 1
ATOM 2250 C CA . ARG A 1 288 ? 18.555 1.879 -5.234 1.00 77.44 288 ARG A CA 1
ATOM 2251 C C . ARG A 1 288 ? 19.512 1.809 -4.051 1.00 77.44 288 ARG A C 1
ATOM 2253 O O . ARG A 1 288 ? 19.222 1.184 -3.037 1.00 77.44 288 ARG A O 1
ATOM 2260 N N . THR A 1 289 ? 20.653 2.483 -4.181 1.00 69.50 289 THR A N 1
ATOM 2261 C CA . THR A 1 289 ? 21.668 2.614 -3.126 1.00 69.50 289 THR A CA 1
ATOM 2262 C C . THR A 1 289 ? 21.863 4.086 -2.802 1.00 69.50 289 THR A C 1
ATOM 2264 O O . THR A 1 289 ? 22.111 4.886 -3.707 1.00 69.50 289 THR A O 1
ATOM 2267 N N . ARG A 1 290 ? 21.843 4.426 -1.506 1.00 60.72 290 ARG A N 1
ATOM 2268 C CA . ARG A 1 290 ? 21.988 5.792 -0.966 1.00 60.72 290 ARG A CA 1
ATOM 2269 C C . ARG A 1 290 ? 23.060 6.658 -1.652 1.00 60.72 290 ARG A C 1
ATOM 2271 O O . ARG A 1 290 ? 22.832 7.843 -1.864 1.00 60.72 290 ARG A O 1
ATOM 2278 N N . ASN A 1 291 ? 24.215 6.085 -1.998 1.00 49.47 291 ASN A N 1
ATOM 2279 C CA . ASN A 1 291 ? 25.356 6.833 -2.544 1.00 49.47 291 ASN A CA 1
ATOM 2280 C C . ASN A 1 291 ? 25.401 6.912 -4.077 1.00 49.47 291 ASN A C 1
ATOM 2282 O O . ASN A 1 291 ? 26.132 7.742 -4.608 1.00 49.47 291 ASN A O 1
ATOM 2286 N N . ASN A 1 292 ? 24.652 6.072 -4.795 1.00 41.84 292 ASN A N 1
ATOM 2287 C CA . ASN A 1 292 ? 24.797 5.977 -6.251 1.00 41.84 292 ASN A CA 1
ATOM 2288 C C . ASN A 1 292 ? 24.013 7.058 -7.002 1.00 41.84 292 ASN A C 1
ATOM 2290 O O . ASN A 1 292 ? 24.258 7.266 -8.189 1.00 41.84 292 ASN A O 1
ATOM 2294 N N . PHE A 1 293 ? 23.092 7.765 -6.334 1.00 41.72 293 PHE A N 1
ATOM 2295 C CA . PHE A 1 293 ? 22.136 8.610 -7.045 1.00 41.72 293 PHE A CA 1
ATOM 2296 C C . PHE A 1 293 ? 21.831 9.986 -6.454 1.00 41.72 293 PHE A C 1
ATOM 2298 O O . PHE A 1 293 ? 20.997 10.662 -7.065 1.00 41.72 293 PHE A O 1
ATOM 2305 N N . ASN A 1 294 ? 22.466 10.463 -5.365 1.00 46.38 294 ASN A N 1
ATOM 2306 C CA . ASN A 1 294 ? 22.130 11.819 -4.914 1.00 46.38 294 ASN A CA 1
ATOM 2307 C C . ASN A 1 294 ? 23.129 12.617 -4.049 1.00 46.38 294 ASN A C 1
ATOM 2309 O O . ASN A 1 294 ? 23.641 12.142 -3.040 1.00 46.38 294 ASN A O 1
ATOM 2313 N N . THR A 1 295 ? 23.272 13.898 -4.407 1.00 41.69 295 THR A N 1
ATOM 2314 C CA . THR A 1 295 ? 23.863 15.004 -3.625 1.00 41.69 295 THR A CA 1
ATOM 2315 C C . THR A 1 295 ? 22.845 16.125 -3.325 1.00 41.69 295 THR A C 1
ATOM 2317 O O . THR A 1 295 ? 23.232 17.181 -2.825 1.00 41.69 295 THR A O 1
ATOM 2320 N N . LYS A 1 296 ? 21.554 15.940 -3.650 1.00 44.94 296 LYS A N 1
ATOM 2321 C CA . LYS A 1 296 ? 20.506 16.977 -3.579 1.00 44.94 296 LYS A CA 1
ATOM 2322 C C . LYS A 1 296 ? 19.878 17.137 -2.186 1.00 44.94 296 LYS A C 1
ATOM 2324 O O . LYS A 1 296 ? 19.854 16.205 -1.385 1.00 44.94 296 LYS A O 1
ATOM 2329 N N . ASP A 1 297 ? 19.357 18.340 -1.936 1.00 44.88 297 ASP A N 1
ATOM 2330 C CA . ASP A 1 297 ? 18.638 18.756 -0.722 1.00 44.88 297 ASP A CA 1
ATOM 2331 C C . ASP A 1 297 ? 17.347 17.936 -0.535 1.00 44.88 297 ASP A C 1
ATOM 2333 O O . ASP A 1 297 ? 16.618 17.706 -1.494 1.00 44.88 297 ASP A O 1
ATOM 2337 N N . ALA A 1 298 ? 17.028 17.542 0.702 1.00 40.34 298 ALA A N 1
ATOM 2338 C CA . ALA A 1 298 ? 15.795 16.832 1.059 1.00 40.34 298 ALA A CA 1
ATOM 2339 C C . ALA A 1 298 ? 14.505 17.621 0.740 1.00 40.34 298 ALA A C 1
ATOM 2341 O O . ALA A 1 298 ? 13.410 17.068 0.812 1.00 40.34 298 ALA A O 1
ATOM 2342 N N . LYS A 1 299 ? 14.624 18.913 0.410 1.00 39.91 299 LYS A N 1
ATOM 2343 C CA . LYS A 1 299 ? 13.527 19.768 -0.064 1.00 39.91 299 LYS A CA 1
ATOM 2344 C C . LYS A 1 299 ? 13.328 19.762 -1.583 1.00 39.91 299 LYS A C 1
ATOM 2346 O O . LYS A 1 299 ? 12.355 20.362 -2.028 1.00 39.91 299 LYS A O 1
ATOM 2351 N N . ASP A 1 300 ? 14.233 19.174 -2.368 1.00 45.25 300 ASP A N 1
ATOM 2352 C CA . ASP A 1 300 ? 14.097 19.078 -3.827 1.00 45.25 300 ASP A CA 1
ATOM 2353 C C . ASP A 1 300 ? 13.046 18.015 -4.179 1.00 45.25 300 ASP A C 1
ATOM 2355 O O . ASP A 1 300 ? 13.229 16.855 -3.797 1.00 45.25 300 ASP A O 1
ATOM 2359 N N . PRO A 1 301 ? 12.007 18.398 -4.957 1.00 44.81 301 PRO A N 1
ATOM 2360 C CA . PRO A 1 301 ? 11.264 17.593 -5.895 1.00 44.81 301 PRO A CA 1
ATOM 2361 C C . PRO A 1 301 ? 11.718 16.171 -6.013 1.00 44.81 301 PRO A C 1
ATOM 2363 O O . PRO A 1 301 ? 11.105 15.241 -5.521 1.00 44.81 301 PRO A O 1
ATOM 2366 N N . ASP A 1 302 ? 12.854 16.092 -6.698 1.00 46.97 302 ASP A N 1
ATOM 2367 C CA . ASP A 1 302 ? 13.518 14.967 -7.335 1.00 46.97 302 ASP A CA 1
ATOM 2368 C C . ASP A 1 302 ? 14.615 14.347 -6.464 1.00 46.97 302 ASP A C 1
ATOM 2370 O O . ASP A 1 302 ? 15.411 13.542 -6.959 1.00 46.97 302 ASP A O 1
ATOM 2374 N N . ALA A 1 303 ? 14.720 14.744 -5.192 1.00 49.25 303 ALA A N 1
ATOM 2375 C CA . ALA A 1 303 ? 15.675 14.137 -4.286 1.00 49.25 303 ALA A CA 1
ATOM 2376 C C . ALA A 1 303 ? 15.276 12.693 -3.960 1.00 49.25 303 ALA A C 1
ATOM 2378 O O . ALA A 1 303 ? 14.155 12.405 -3.548 1.00 49.25 303 ALA A O 1
ATOM 2379 N N . ASP A 1 304 ? 16.234 11.780 -4.121 1.00 51.75 304 ASP A N 1
ATOM 2380 C CA . ASP A 1 304 ? 16.095 10.393 -3.696 1.00 51.75 304 ASP A CA 1
ATOM 2381 C C . ASP A 1 304 ? 15.854 10.315 -2.175 1.00 51.75 304 ASP A C 1
ATOM 2383 O O . ASP A 1 304 ? 16.582 10.898 -1.358 1.00 51.75 304 ASP A O 1
ATOM 2387 N N . LEU A 1 305 ? 14.802 9.589 -1.809 1.00 53.59 305 LEU A N 1
ATOM 2388 C CA . LEU A 1 305 ? 14.224 9.510 -0.467 1.00 53.59 305 LEU A CA 1
ATOM 2389 C C . LEU A 1 305 ? 14.997 8.583 0.472 1.00 53.59 305 LEU A C 1
ATOM 2391 O O . LEU A 1 305 ? 14.695 8.524 1.661 1.00 53.59 305 LEU A O 1
ATOM 2395 N N . LEU A 1 306 ? 16.029 7.919 -0.053 1.00 50.22 306 LEU A N 1
ATOM 2396 C CA . LEU A 1 306 ? 17.061 7.214 0.713 1.00 50.22 306 LEU A CA 1
ATOM 2397 C C . LEU A 1 306 ? 18.086 8.170 1.364 1.00 50.22 306 LEU A C 1
ATOM 2399 O O . LEU A 1 306 ? 19.062 7.735 1.981 1.00 50.22 306 LEU A O 1
ATOM 2403 N N . SER A 1 307 ? 17.917 9.487 1.202 1.00 42.66 307 SER A N 1
ATOM 2404 C CA . SER A 1 307 ? 18.760 10.491 1.852 1.00 42.66 307 SER A CA 1
ATOM 2405 C C . SER A 1 307 ? 18.428 10.653 3.343 1.00 42.66 307 SER A C 1
ATOM 2407 O O . SER A 1 307 ? 17.312 10.408 3.796 1.00 42.66 307 SER A O 1
ATOM 2409 N N . ALA A 1 308 ? 19.410 11.134 4.115 1.00 38.62 308 ALA A N 1
ATOM 2410 C CA . ALA A 1 308 ? 19.362 11.252 5.579 1.00 38.62 308 ALA A CA 1
ATOM 2411 C C . ALA A 1 308 ? 18.241 12.159 6.142 1.00 38.62 308 ALA A C 1
ATOM 2413 O O . ALA A 1 308 ? 18.093 12.241 7.358 1.00 38.62 308 ALA A O 1
ATOM 2414 N N . GLY A 1 309 ? 17.483 12.855 5.285 1.00 40.84 309 GLY A N 1
ATOM 2415 C CA . GLY A 1 309 ? 16.348 13.699 5.669 1.00 40.84 309 GLY A CA 1
ATOM 2416 C C . GLY A 1 309 ? 14.965 13.166 5.270 1.00 40.84 309 GLY A C 1
ATOM 2417 O O . GLY A 1 309 ? 13.980 13.775 5.674 1.00 40.84 309 GLY A O 1
ATOM 2418 N N . GLY A 1 310 ? 14.871 12.079 4.488 1.00 44.84 310 GLY A N 1
ATOM 2419 C CA . GLY A 1 310 ? 13.601 11.562 3.944 1.00 44.84 310 GLY A CA 1
ATOM 2420 C C . GLY A 1 310 ? 13.140 10.249 4.580 1.00 44.84 310 GLY A C 1
ATOM 2421 O O . GLY A 1 310 ? 11.997 10.135 5.017 1.00 44.84 310 GLY A O 1
ATOM 2422 N N . MET A 1 311 ? 14.045 9.274 4.684 1.00 49.16 311 MET A N 1
ATOM 2423 C CA . MET A 1 311 ? 13.875 8.020 5.420 1.00 49.16 311 MET A CA 1
ATOM 2424 C C . MET A 1 311 ? 15.248 7.566 5.916 1.00 49.16 311 MET A C 1
ATOM 2426 O O . MET A 1 311 ? 16.237 7.684 5.196 1.00 49.16 311 MET A O 1
ATOM 2430 N N . ASN A 1 312 ? 15.343 6.992 7.118 1.00 50.25 312 ASN A N 1
ATOM 2431 C CA . ASN A 1 312 ? 16.607 6.449 7.645 1.00 50.25 312 ASN A CA 1
ATOM 2432 C C . ASN A 1 312 ? 17.012 5.113 6.971 1.00 50.25 312 ASN A C 1
ATOM 2434 O O . ASN A 1 312 ? 17.547 4.215 7.617 1.00 50.25 312 ASN A O 1
ATOM 2438 N N . ALA A 1 313 ? 16.765 4.979 5.668 1.00 53.38 313 ALA A N 1
ATOM 2439 C CA . ALA A 1 313 ? 17.097 3.834 4.830 1.00 53.38 313 ALA A CA 1
ATOM 2440 C C . ALA A 1 313 ? 18.561 3.954 4.368 1.00 53.38 313 ALA A C 1
ATOM 2442 O O . ALA A 1 313 ? 18.872 4.357 3.250 1.00 53.38 313 ALA A O 1
ATOM 2443 N N . GLY A 1 314 ? 19.497 3.716 5.288 1.00 52.78 314 GLY A N 1
ATOM 2444 C CA . GLY A 1 314 ? 20.921 4.004 5.095 1.00 52.78 314 GLY A CA 1
ATOM 2445 C C . GLY A 1 314 ? 21.671 3.105 4.100 1.00 52.78 314 GLY A C 1
ATOM 2446 O O . GLY A 1 314 ? 22.897 3.211 4.058 1.00 52.78 314 GLY A O 1
ATOM 2447 N N . GLN A 1 315 ? 20.989 2.220 3.363 1.00 64.38 315 GLN A N 1
ATOM 2448 C CA . GLN A 1 315 ? 21.575 1.085 2.637 1.00 64.38 315 GLN A CA 1
ATOM 2449 C C . GLN A 1 315 ? 20.992 0.908 1.218 1.00 64.38 315 GLN A C 1
ATOM 2451 O O . GLN A 1 315 ? 20.330 1.795 0.679 1.00 64.38 315 GLN A O 1
ATOM 2456 N N . THR A 1 316 ? 21.330 -0.211 0.572 1.00 77.00 316 THR A N 1
ATOM 2457 C CA . THR A 1 316 ? 20.745 -0.658 -0.698 1.00 77.00 316 THR A CA 1
ATOM 2458 C C . THR A 1 316 ? 19.389 -1.307 -0.453 1.00 77.00 316 THR A C 1
ATOM 2460 O O . THR A 1 316 ? 19.270 -2.151 0.433 1.00 77.00 316 THR A O 1
ATOM 2463 N N . HIS A 1 317 ? 18.404 -0.949 -1.271 1.00 80.12 317 HIS A N 1
ATOM 2464 C CA . HIS A 1 317 ? 17.067 -1.526 -1.244 1.00 80.12 317 HIS A CA 1
ATOM 2465 C C . HIS A 1 317 ? 16.620 -1.916 -2.649 1.00 80.12 317 HIS A C 1
ATOM 2467 O O . HIS A 1 317 ? 16.954 -1.236 -3.627 1.00 80.12 317 HIS A O 1
ATOM 2473 N N . ASP A 1 318 ? 15.838 -2.987 -2.734 1.00 88.50 318 ASP A N 1
ATOM 2474 C CA . ASP A 1 318 ? 15.039 -3.234 -3.925 1.00 88.50 318 ASP A CA 1
ATOM 2475 C C . ASP A 1 318 ? 13.878 -2.244 -3.953 1.00 88.50 318 ASP A C 1
ATOM 2477 O O . ASP A 1 318 ? 13.393 -1.759 -2.924 1.00 88.50 318 ASP A O 1
ATOM 2481 N N . THR A 1 319 ? 13.446 -1.911 -5.156 1.00 88.56 319 THR A N 1
ATOM 2482 C CA . THR A 1 319 ? 12.372 -0.959 -5.369 1.00 88.56 319 THR A CA 1
ATOM 2483 C C . THR A 1 319 ? 11.506 -1.379 -6.533 1.00 88.56 319 THR A C 1
ATOM 2485 O O . THR A 1 319 ? 12.017 -1.877 -7.531 1.00 88.56 319 THR A O 1
ATOM 2488 N N . LEU A 1 320 ? 10.215 -1.104 -6.432 1.00 93.75 320 LEU A N 1
ATOM 2489 C CA . LEU A 1 320 ? 9.269 -1.272 -7.518 1.00 93.75 320 LEU A CA 1
ATOM 2490 C C . LEU A 1 320 ? 8.709 0.093 -7.901 1.00 93.75 320 LEU A C 1
ATOM 2492 O O . LEU A 1 320 ? 8.095 0.768 -7.074 1.00 93.75 320 LEU A O 1
ATOM 2496 N N . ASP A 1 321 ? 8.920 0.499 -9.148 1.00 93.38 321 ASP A N 1
ATOM 2497 C CA . ASP A 1 321 ? 8.280 1.686 -9.700 1.00 93.38 321 ASP A CA 1
ATOM 2498 C C . ASP A 1 321 ? 7.049 1.269 -10.508 1.00 93.38 321 ASP A C 1
ATOM 2500 O O . ASP A 1 321 ? 7.165 0.552 -11.501 1.00 93.38 321 ASP A O 1
ATOM 2504 N N . LEU A 1 322 ? 5.877 1.748 -10.100 1.00 95.00 322 LEU A N 1
ATOM 2505 C CA . LEU A 1 322 ? 4.603 1.505 -10.767 1.00 95.00 322 LEU A CA 1
ATOM 2506 C C . LEU A 1 322 ? 4.184 2.745 -11.538 1.00 95.00 322 LEU A C 1
ATOM 2508 O O . LEU A 1 322 ? 4.255 3.865 -11.022 1.00 95.00 322 LEU A O 1
ATOM 2512 N N . LEU A 1 323 ? 3.696 2.543 -12.757 1.00 93.81 323 LEU A N 1
ATOM 2513 C CA . LEU A 1 323 ? 3.003 3.578 -13.513 1.00 93.81 323 LEU A CA 1
ATOM 2514 C C . LEU A 1 323 ? 1.523 3.225 -13.545 1.00 93.81 323 LEU A C 1
ATOM 2516 O O . LEU A 1 323 ? 1.128 2.290 -14.233 1.00 93.81 323 LEU A O 1
ATOM 2520 N N . VAL A 1 324 ? 0.703 3.959 -12.800 1.00 94.06 324 VAL A N 1
ATOM 2521 C CA . VAL A 1 324 ? -0.740 3.701 -12.710 1.00 94.06 324 VAL A CA 1
ATOM 2522 C C . VAL A 1 324 ? -1.539 4.762 -13.471 1.00 94.06 324 VAL A C 1
ATOM 2524 O O . VAL A 1 324 ? -1.097 5.913 -13.542 1.00 94.06 324 VAL A O 1
ATOM 2527 N N . PRO A 1 325 ? -2.718 4.427 -14.025 1.00 92.19 325 PRO A N 1
ATOM 2528 C CA . PRO A 1 325 ? -3.631 5.407 -14.602 1.00 92.19 325 PRO A CA 1
ATOM 2529 C C . PRO A 1 325 ? -3.979 6.519 -13.608 1.00 92.19 325 PRO A C 1
ATOM 2531 O O . PRO A 1 325 ? -4.224 6.264 -12.428 1.00 92.19 325 PRO A O 1
ATOM 2534 N N . SER A 1 326 ? -4.037 7.754 -14.097 1.00 91.00 326 SER A N 1
ATOM 2535 C CA . SER A 1 326 ? -4.511 8.929 -13.367 1.00 91.00 326 SER A CA 1
ATOM 2536 C C . SER A 1 326 ? -5.591 9.611 -14.200 1.00 91.00 326 SER A C 1
ATOM 2538 O O . SER A 1 326 ? -5.406 9.822 -15.399 1.00 91.00 326 SER A O 1
ATOM 2540 N N . ASP A 1 327 ? -6.714 9.940 -13.564 1.00 89.19 327 ASP A N 1
ATOM 2541 C CA . ASP A 1 327 ? -7.881 10.526 -14.228 1.00 89.19 327 ASP A CA 1
ATOM 2542 C C . ASP A 1 327 ? -8.256 11.869 -13.579 1.00 89.19 327 ASP A C 1
ATOM 2544 O O . ASP A 1 327 ? -8.493 11.945 -12.370 1.00 89.19 327 ASP A O 1
ATOM 2548 N N . MET A 1 328 ? -8.273 12.933 -14.389 1.00 85.44 328 MET A N 1
ATOM 2549 C CA . MET A 1 328 ? -8.680 14.296 -14.007 1.00 85.44 328 MET A CA 1
ATOM 2550 C C . MET A 1 328 ? -10.074 14.682 -14.529 1.00 85.44 328 MET A C 1
ATOM 2552 O O . MET A 1 328 ? -10.529 15.797 -14.275 1.00 85.44 328 MET A O 1
ATOM 2556 N N . GLY A 1 329 ? -10.772 13.779 -15.225 1.00 82.75 329 GLY A N 1
ATOM 2557 C CA . GLY A 1 329 ? -12.131 13.999 -15.717 1.00 82.75 329 GLY A CA 1
ATOM 2558 C C . GLY A 1 329 ? -12.210 14.908 -16.945 1.00 82.75 329 GLY A C 1
ATOM 2559 O O . GLY A 1 329 ? -13.270 15.465 -17.224 1.00 82.75 329 GLY A O 1
ATOM 2560 N N . ASP A 1 330 ? -11.092 15.091 -17.648 1.00 84.06 330 ASP A N 1
ATOM 2561 C CA . ASP A 1 330 ? -10.967 15.905 -18.862 1.00 84.06 330 ASP A CA 1
ATOM 2562 C C . ASP A 1 330 ? -10.564 15.081 -20.097 1.00 84.06 330 ASP A C 1
ATOM 2564 O O . ASP A 1 330 ? -10.148 15.655 -21.102 1.00 84.06 330 ASP A O 1
ATOM 2568 N N . ASP A 1 331 ? -10.667 13.750 -20.005 1.00 78.38 331 ASP A N 1
ATOM 2569 C CA . ASP A 1 331 ? -10.312 12.772 -21.042 1.00 78.38 331 ASP A CA 1
ATOM 2570 C C . ASP A 1 331 ? -8.845 12.839 -21.516 1.00 78.38 331 ASP A C 1
ATOM 2572 O O . ASP A 1 331 ? -8.470 12.173 -22.478 1.00 78.38 331 ASP A O 1
ATOM 2576 N N . ILE A 1 332 ? -7.979 13.603 -20.835 1.00 81.00 332 ILE A N 1
ATOM 2577 C CA . ILE A 1 332 ? -6.550 13.657 -21.147 1.00 81.00 332 ILE A CA 1
ATOM 2578 C C . ILE A 1 332 ? -5.828 12.546 -20.371 1.00 81.00 332 ILE A C 1
ATOM 2580 O O . ILE A 1 332 ? -5.842 12.551 -19.131 1.00 81.00 332 ILE A O 1
ATOM 2584 N N . PRO A 1 333 ? -5.120 11.632 -21.061 1.00 78.62 333 PRO A N 1
ATOM 2585 C CA . PRO A 1 333 ? -4.446 10.515 -20.413 1.00 78.62 333 PRO A CA 1
ATOM 2586 C C . PRO A 1 333 ? -3.324 11.015 -19.515 1.00 78.62 333 PRO A C 1
ATOM 2588 O O . PRO A 1 333 ? -2.378 11.666 -19.969 1.00 78.62 333 PRO A O 1
ATOM 2591 N N . ARG A 1 334 ? -3.417 10.680 -18.231 1.00 85.25 334 ARG A N 1
ATOM 2592 C CA . ARG A 1 334 ? -2.372 10.942 -17.244 1.00 85.25 334 ARG A CA 1
ATOM 2593 C C . ARG A 1 334 ? -2.009 9.662 -16.527 1.00 85.25 334 ARG A C 1
ATOM 2595 O O . ARG A 1 334 ? -2.738 8.667 -16.557 1.00 85.25 334 ARG A O 1
ATOM 2602 N N . LEU A 1 335 ? -0.854 9.700 -15.885 1.00 88.81 335 LEU A N 1
ATOM 2603 C CA . LEU A 1 335 ? -0.362 8.598 -15.081 1.00 88.81 335 LEU A CA 1
ATOM 2604 C C . LEU A 1 335 ? 0.264 9.118 -13.794 1.00 88.81 335 LEU A C 1
ATOM 2606 O O . LEU A 1 335 ? 0.741 10.250 -13.729 1.00 88.81 335 LEU A O 1
ATOM 2610 N N . SER A 1 336 ? 0.243 8.286 -12.766 1.00 90.12 336 SER A N 1
ATOM 2611 C CA . SER A 1 336 ? 0.954 8.518 -11.518 1.00 90.12 336 SER A CA 1
ATOM 2612 C C . SER A 1 336 ? 2.118 7.540 -11.448 1.00 90.12 336 SER A C 1
ATOM 2614 O O . SER A 1 336 ? 1.931 6.334 -11.607 1.00 90.12 336 SER A O 1
ATOM 2616 N N . LYS A 1 337 ? 3.327 8.060 -11.240 1.00 91.00 337 LYS A N 1
ATOM 2617 C CA . LYS A 1 337 ? 4.502 7.256 -10.919 1.00 91.00 337 LYS A CA 1
ATOM 2618 C C . LYS A 1 337 ? 4.549 7.071 -9.408 1.00 91.00 337 LYS A C 1
ATOM 2620 O O . LYS A 1 337 ? 4.695 8.048 -8.675 1.00 91.00 337 LYS A O 1
ATOM 2625 N N . VAL A 1 338 ? 4.491 5.827 -8.964 1.00 92.19 338 VAL A N 1
ATOM 2626 C CA . VAL A 1 338 ? 4.627 5.427 -7.563 1.00 92.19 338 VAL A CA 1
ATOM 2627 C C . VAL A 1 338 ? 5.931 4.660 -7.420 1.00 92.19 338 VAL A C 1
ATOM 2629 O O . VAL A 1 338 ? 6.222 3.806 -8.244 1.00 92.19 338 VAL A O 1
ATOM 2632 N N . SER A 1 339 ? 6.742 4.967 -6.410 1.00 91.00 339 SER A N 1
ATOM 2633 C CA . SER A 1 339 ? 7.937 4.179 -6.080 1.00 91.00 339 SER A CA 1
ATOM 2634 C C . SER A 1 339 ? 7.742 3.526 -4.721 1.00 91.00 339 SER A C 1
ATOM 2636 O O . SER A 1 339 ? 7.460 4.213 -3.734 1.00 91.00 339 SER A O 1
ATOM 2638 N N . VAL A 1 340 ? 7.907 2.210 -4.677 1.00 91.88 340 VAL A N 1
ATOM 2639 C CA . VAL A 1 340 ? 7.801 1.381 -3.479 1.00 91.88 340 VAL A CA 1
ATOM 2640 C C . VAL A 1 340 ? 9.182 0.851 -3.142 1.00 91.88 340 VAL A C 1
ATOM 2642 O O . VAL A 1 340 ? 9.854 0.273 -3.988 1.00 91.88 340 VAL A O 1
ATOM 2645 N N . LEU A 1 341 ? 9.616 1.059 -1.907 1.00 88.94 341 LEU A N 1
ATOM 2646 C CA . LEU A 1 341 ? 10.778 0.401 -1.336 1.00 88.94 341 LEU A CA 1
ATOM 2647 C C . LEU A 1 341 ? 10.347 -0.971 -0.832 1.00 88.94 341 LEU A C 1
ATOM 2649 O O . LEU A 1 341 ? 9.421 -1.068 -0.027 1.00 88.94 341 LEU A O 1
ATOM 2653 N N . VAL A 1 342 ? 11.021 -2.012 -1.306 1.00 90.12 342 VAL A N 1
ATOM 2654 C CA . VAL A 1 342 ? 10.787 -3.399 -0.910 1.00 90.12 342 VAL A CA 1
ATOM 2655 C C . VAL A 1 342 ? 11.841 -3.777 0.119 1.00 90.12 342 VAL A C 1
ATOM 2657 O O . VAL A 1 342 ? 13.041 -3.605 -0.104 1.00 90.12 342 VAL A O 1
ATOM 2660 N N . VAL A 1 343 ? 11.384 -4.282 1.259 1.00 85.44 343 VAL A N 1
ATOM 2661 C CA . VAL A 1 343 ? 12.246 -4.742 2.342 1.00 85.44 343 VAL A CA 1
ATOM 2662 C C . VAL A 1 343 ? 12.165 -6.255 2.433 1.00 85.44 343 VAL A C 1
ATOM 2664 O O . VAL A 1 343 ? 11.124 -6.801 2.792 1.00 85.44 343 VAL A O 1
ATOM 2667 N N . ASN A 1 344 ? 13.280 -6.916 2.138 1.00 87.75 344 ASN A N 1
ATOM 2668 C CA . ASN A 1 344 ? 13.491 -8.329 2.428 1.00 87.75 344 ASN A CA 1
ATOM 2669 C C . ASN A 1 344 ? 14.104 -8.445 3.831 1.00 87.75 344 ASN A C 1
ATOM 2671 O O . ASN A 1 344 ? 15.133 -7.834 4.093 1.00 87.75 344 ASN A O 1
ATOM 2675 N N . THR A 1 345 ? 13.502 -9.208 4.742 1.00 84.94 345 THR A N 1
ATOM 2676 C CA . THR A 1 345 ? 14.023 -9.357 6.116 1.00 84.94 345 THR A CA 1
ATOM 2677 C C . THR A 1 345 ? 15.110 -10.422 6.268 1.00 84.94 345 THR A C 1
ATOM 2679 O O . THR A 1 345 ? 15.521 -10.716 7.391 1.00 84.94 345 THR A O 1
ATOM 2682 N N . GLU A 1 346 ? 15.532 -11.052 5.167 1.00 83.81 346 GLU A N 1
ATOM 2683 C CA . GLU A 1 346 ? 16.527 -12.136 5.100 1.00 83.81 346 GLU A CA 1
ATOM 2684 C C . GLU A 1 346 ? 16.171 -13.376 5.955 1.00 83.81 346 GLU A C 1
ATOM 2686 O O . GLU A 1 346 ? 16.971 -14.299 6.112 1.00 83.81 346 GLU A O 1
ATOM 2691 N N . SER A 1 347 ? 14.954 -13.419 6.508 1.00 85.69 347 SER A N 1
ATOM 2692 C CA . SER A 1 347 ? 14.430 -14.474 7.380 1.00 85.69 347 SER A CA 1
ATOM 2693 C C . SER A 1 347 ? 12.901 -14.402 7.476 1.00 85.69 347 SER A C 1
ATOM 2695 O O . SER A 1 347 ? 12.301 -13.399 7.104 1.00 85.69 347 SER A O 1
ATOM 2697 N N . GLU A 1 348 ? 12.249 -15.434 8.010 1.00 89.88 348 GLU A N 1
ATOM 2698 C CA . GLU A 1 348 ? 10.808 -15.390 8.328 1.00 89.88 348 GLU A CA 1
ATOM 2699 C C . GLU A 1 348 ? 10.487 -14.685 9.660 1.00 89.88 348 GLU A C 1
ATOM 2701 O O . GLU A 1 348 ? 9.324 -14.616 10.060 1.00 89.88 348 GLU A O 1
ATOM 2706 N N . ASP A 1 349 ? 11.501 -14.198 10.380 1.00 86.19 349 ASP A N 1
ATOM 2707 C CA . ASP A 1 349 ? 11.325 -13.638 11.715 1.00 86.19 349 ASP A CA 1
ATOM 2708 C C . ASP A 1 349 ? 10.642 -12.263 11.659 1.00 86.19 349 ASP A C 1
ATOM 2710 O O . ASP A 1 349 ? 11.178 -11.275 11.146 1.00 86.19 349 ASP A O 1
ATOM 2714 N N . LEU A 1 350 ? 9.441 -12.200 12.237 1.00 84.38 350 LEU A N 1
ATOM 2715 C CA . LEU A 1 350 ? 8.589 -11.016 12.219 1.00 84.38 350 LEU A CA 1
ATOM 2716 C C . LEU A 1 350 ? 9.187 -9.829 12.973 1.00 84.38 350 LEU A C 1
ATOM 2718 O O . LEU A 1 350 ? 8.769 -8.700 12.722 1.00 84.38 350 LEU A O 1
ATOM 2722 N N . GLN A 1 351 ? 10.180 -10.022 13.851 1.00 84.06 351 GLN A N 1
ATOM 2723 C CA . GLN A 1 351 ? 10.814 -8.905 14.563 1.00 84.06 351 GLN A CA 1
ATOM 2724 C C . GLN A 1 351 ? 11.433 -7.866 13.611 1.00 84.06 351 GLN A C 1
ATOM 2726 O O . GLN A 1 351 ? 11.543 -6.684 13.957 1.00 84.06 351 GLN A O 1
ATOM 2731 N N . TYR A 1 352 ? 11.826 -8.304 12.410 1.00 80.31 352 TYR A N 1
ATOM 2732 C CA . TYR A 1 352 ? 12.405 -7.456 11.372 1.00 80.31 352 TYR A CA 1
ATOM 2733 C C . TYR A 1 352 ? 11.337 -6.689 10.584 1.00 80.31 352 TYR A C 1
ATOM 2735 O O . TYR A 1 352 ? 11.560 -5.531 10.236 1.00 80.31 352 TYR A O 1
ATOM 2743 N N . SER A 1 353 ? 10.158 -7.281 10.384 1.00 81.44 353 SER A N 1
ATOM 2744 C CA . SER A 1 353 ? 8.999 -6.610 9.776 1.00 81.44 353 SER A CA 1
ATOM 2745 C C . SER A 1 353 ? 8.226 -5.744 10.773 1.00 81.44 353 SER A C 1
ATOM 2747 O O . SER A 1 353 ? 7.475 -4.851 10.389 1.00 81.44 353 SER A O 1
ATOM 2749 N N . ASN A 1 354 ? 8.409 -5.972 12.074 1.00 84.56 354 ASN A N 1
ATOM 2750 C CA . ASN A 1 354 ? 7.697 -5.271 13.135 1.00 84.56 354 ASN A CA 1
ATOM 2751 C C . ASN A 1 354 ? 8.334 -3.912 13.479 1.00 84.56 354 ASN A C 1
ATOM 2753 O O . ASN A 1 354 ? 8.750 -3.646 14.614 1.00 84.56 354 ASN A O 1
ATOM 2757 N N . LYS A 1 355 ? 8.426 -3.043 12.471 1.00 82.94 355 LYS A N 1
ATOM 2758 C CA . LYS A 1 355 ? 8.997 -1.695 12.551 1.00 82.94 355 LYS A CA 1
ATOM 2759 C C . LYS A 1 355 ? 8.074 -0.688 11.853 1.00 82.94 355 LYS A C 1
ATOM 2761 O O . LYS A 1 355 ? 7.308 -1.066 10.970 1.00 82.94 355 LYS A O 1
ATOM 2766 N N . PRO A 1 356 ? 8.134 0.602 12.224 1.00 80.56 356 PRO A N 1
ATOM 2767 C CA . PRO A 1 356 ? 7.416 1.637 11.489 1.00 80.56 356 PRO A CA 1
ATOM 2768 C C . PRO A 1 356 ? 7.984 1.794 10.070 1.00 80.56 356 PRO A C 1
ATOM 2770 O O . PRO A 1 356 ? 9.197 1.696 9.880 1.00 80.56 356 PRO A O 1
ATOM 2773 N N . ALA A 1 357 ? 7.126 2.135 9.103 1.00 80.50 357 ALA A N 1
ATOM 2774 C CA . ALA A 1 357 ? 7.485 2.292 7.687 1.00 80.50 357 ALA A CA 1
ATOM 2775 C C . ALA A 1 357 ? 8.637 3.285 7.432 1.00 80.50 357 ALA A C 1
ATOM 2777 O O . ALA A 1 357 ? 9.412 3.128 6.497 1.00 80.50 357 ALA A O 1
ATOM 2778 N N . GLU A 1 358 ? 8.796 4.292 8.296 1.00 72.69 358 GLU A N 1
ATOM 2779 C CA . GLU A 1 358 ? 9.857 5.308 8.201 1.00 72.69 358 GLU A CA 1
ATOM 2780 C C . GLU A 1 358 ? 11.248 4.804 8.640 1.00 72.69 358 GLU A C 1
ATOM 2782 O O . GLU A 1 358 ? 12.252 5.508 8.487 1.00 72.69 358 GLU A O 1
ATOM 2787 N N . LYS A 1 359 ? 11.323 3.594 9.209 1.00 71.00 359 LYS A N 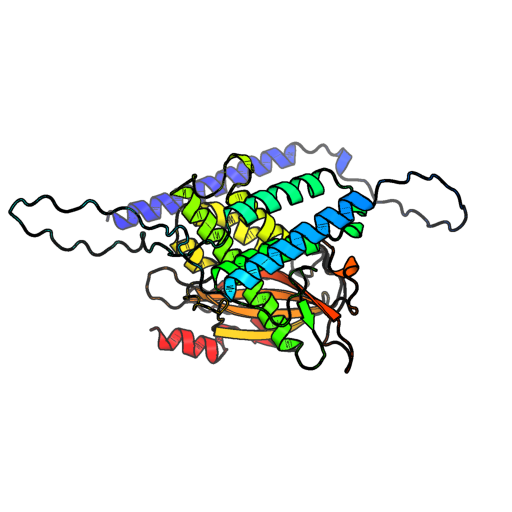1
ATOM 2788 C CA . LYS A 1 359 ? 12.564 2.937 9.643 1.00 71.00 359 LYS A CA 1
ATOM 2789 C C . LYS A 1 359 ? 12.652 1.531 9.034 1.00 71.00 359 LYS A C 1
ATOM 2791 O O . LYS A 1 359 ? 12.655 0.556 9.792 1.00 71.00 359 LYS A O 1
ATOM 2796 N N . PRO A 1 360 ? 12.694 1.416 7.693 1.00 67.69 360 PRO A N 1
ATOM 2797 C CA . PRO A 1 360 ? 12.796 0.116 7.048 1.00 67.69 360 PRO A CA 1
ATOM 2798 C C . PRO A 1 360 ? 14.085 -0.583 7.493 1.00 67.69 360 PRO A C 1
ATOM 2800 O O . PRO A 1 360 ? 15.116 0.060 7.708 1.00 67.69 360 PRO A O 1
ATOM 2803 N N . VAL A 1 361 ? 14.012 -1.902 7.664 1.00 68.62 361 VAL A N 1
ATOM 2804 C CA . VAL A 1 361 ? 15.192 -2.722 7.955 1.00 68.62 361 VAL A CA 1
ATOM 2805 C C . VAL A 1 361 ? 16.005 -2.964 6.684 1.00 68.62 361 VAL A C 1
ATOM 2807 O O . VAL A 1 361 ? 15.550 -2.701 5.571 1.00 68.62 361 VAL A O 1
ATOM 2810 N N . ASN A 1 362 ? 17.239 -3.425 6.859 1.00 66.44 362 ASN A N 1
ATOM 2811 C CA . ASN A 1 362 ? 18.117 -3.739 5.740 1.00 66.44 362 ASN A CA 1
ATOM 2812 C C . ASN A 1 362 ? 17.754 -5.101 5.144 1.00 66.44 362 ASN A C 1
ATOM 2814 O O . ASN A 1 362 ? 17.469 -6.031 5.894 1.00 66.44 362 ASN A O 1
ATOM 2818 N N . GLY A 1 363 ? 17.861 -5.194 3.821 1.00 70.25 363 GLY A N 1
ATOM 2819 C CA . GLY A 1 363 ? 17.840 -6.439 3.063 1.00 70.25 363 GLY A CA 1
ATOM 2820 C C . GLY A 1 363 ? 17.295 -6.207 1.655 1.00 70.25 363 GLY A C 1
ATOM 2821 O O . GLY A 1 363 ? 16.330 -5.464 1.456 1.00 70.25 363 GLY A O 1
ATOM 2822 N N . TYR A 1 364 ? 17.984 -6.779 0.670 1.00 80.19 364 TYR A N 1
ATOM 2823 C CA . TYR A 1 364 ? 17.709 -6.611 -0.757 1.00 80.19 364 TYR A CA 1
ATOM 2824 C C . TYR A 1 364 ? 18.113 -7.875 -1.521 1.00 80.19 364 TYR A C 1
ATOM 2826 O O . TYR A 1 364 ? 18.936 -8.664 -1.060 1.00 80.19 364 TYR A O 1
ATOM 2834 N N . GLY A 1 365 ? 17.574 -8.030 -2.723 1.00 85.44 365 GLY A N 1
ATOM 2835 C CA . GLY A 1 365 ? 17.713 -9.221 -3.542 1.00 85.44 365 GLY A CA 1
ATOM 2836 C C . GLY A 1 365 ? 16.686 -10.294 -3.196 1.00 85.44 365 GLY A C 1
ATOM 2837 O O . GLY A 1 365 ? 16.139 -10.345 -2.093 1.00 85.44 365 GLY A O 1
ATOM 2838 N N . ALA A 1 366 ? 16.442 -11.170 -4.170 1.00 89.50 366 ALA A N 1
ATOM 2839 C CA . ALA A 1 366 ? 15.664 -12.379 -3.947 1.00 89.50 366 ALA A CA 1
ATOM 2840 C C . ALA A 1 366 ? 16.347 -13.255 -2.880 1.00 89.50 366 ALA A C 1
ATOM 2842 O O . ALA A 1 366 ? 17.581 -13.267 -2.802 1.00 89.50 366 ALA A O 1
ATOM 2843 N N . PRO A 1 367 ? 15.575 -13.987 -2.060 1.00 90.25 367 PRO A N 1
ATOM 2844 C CA . PRO A 1 367 ? 16.153 -14.949 -1.131 1.00 90.25 367 PRO A CA 1
ATOM 2845 C C . PRO A 1 367 ? 16.882 -16.072 -1.884 1.00 90.25 367 PRO A C 1
ATOM 2847 O O . PRO A 1 367 ? 16.617 -16.321 -3.057 1.00 90.25 367 PRO A O 1
ATOM 2850 N N . GLU A 1 368 ? 17.797 -16.762 -1.200 1.00 89.62 368 GLU A N 1
ATOM 2851 C CA . GLU A 1 368 ? 18.466 -17.950 -1.750 1.00 89.62 368 GLU A CA 1
ATOM 2852 C C . GLU A 1 368 ? 17.469 -19.078 -2.073 1.00 89.62 368 GLU A C 1
ATOM 2854 O O . GLU A 1 368 ? 16.442 -19.223 -1.403 1.00 89.62 368 GLU A O 1
ATOM 2859 N N . ASP A 1 369 ? 17.812 -19.926 -3.046 1.00 90.44 369 ASP A N 1
ATOM 2860 C CA . ASP A 1 369 ? 17.008 -21.093 -3.424 1.00 90.44 369 ASP A CA 1
ATOM 2861 C C . ASP A 1 369 ? 16.684 -21.981 -2.213 1.00 90.44 369 ASP A C 1
ATOM 2863 O O . ASP A 1 369 ? 17.538 -22.303 -1.383 1.00 90.44 369 ASP A O 1
ATOM 2867 N N . GLY A 1 370 ? 15.417 -22.386 -2.108 1.00 87.62 370 GLY A N 1
ATOM 2868 C CA . GLY A 1 370 ? 14.919 -23.186 -0.987 1.00 87.62 370 GLY A CA 1
ATOM 2869 C C . GLY A 1 370 ? 14.723 -22.411 0.321 1.00 87.62 370 GLY A C 1
ATOM 2870 O O . GLY A 1 370 ? 14.275 -23.008 1.302 1.00 87.62 370 GLY A O 1
ATOM 2871 N N . ARG A 1 371 ? 15.005 -21.100 0.359 1.00 91.69 371 ARG A N 1
ATOM 2872 C CA . ARG A 1 371 ? 14.640 -20.231 1.483 1.00 91.69 371 ARG A CA 1
ATOM 2873 C C . ARG A 1 371 ? 13.343 -19.485 1.210 1.00 91.69 371 ARG A C 1
ATOM 2875 O O . ARG A 1 371 ? 13.045 -19.072 0.091 1.00 91.69 371 ARG A O 1
ATOM 2882 N N . ARG A 1 372 ? 12.608 -19.267 2.294 1.00 94.06 372 ARG A N 1
ATOM 2883 C CA . ARG A 1 372 ? 11.450 -18.387 2.362 1.00 94.06 372 ARG A CA 1
ATOM 2884 C C . ARG A 1 372 ? 11.760 -17.262 3.346 1.00 94.06 372 ARG A C 1
ATOM 2886 O O . ARG A 1 372 ? 12.385 -17.496 4.379 1.00 94.06 372 ARG A O 1
ATOM 2893 N N . VAL A 1 373 ? 11.374 -16.040 3.000 1.00 92.88 373 VAL A N 1
ATOM 2894 C CA . VAL A 1 373 ? 11.645 -14.825 3.787 1.00 92.88 373 VAL A CA 1
ATOM 2895 C C . VAL A 1 373 ? 10.389 -13.978 3.898 1.00 92.88 373 VAL A C 1
ATOM 2897 O O . VAL A 1 373 ? 9.528 -14.043 3.019 1.00 92.88 373 VAL A O 1
ATOM 2900 N N . ALA A 1 374 ? 10.280 -13.191 4.969 1.00 93.25 374 ALA A N 1
ATOM 2901 C CA . ALA A 1 374 ? 9.248 -12.171 5.059 1.00 93.25 374 ALA A CA 1
ATOM 2902 C C . ALA A 1 374 ? 9.643 -10.942 4.221 1.00 93.25 374 ALA A C 1
ATOM 2904 O O . ALA A 1 374 ? 10.810 -10.551 4.141 1.00 93.25 374 ALA A O 1
ATOM 2905 N N . VAL A 1 375 ? 8.653 -10.345 3.566 1.00 93.56 375 VAL A N 1
ATOM 2906 C CA . VAL A 1 375 ? 8.821 -9.178 2.701 1.00 93.56 375 VAL A CA 1
ATOM 2907 C C . VAL A 1 375 ? 7.705 -8.183 2.995 1.00 93.56 375 VAL A C 1
ATOM 2909 O O . VAL A 1 375 ? 6.565 -8.564 3.271 1.00 93.56 375 VAL A O 1
ATOM 2912 N N . PHE A 1 376 ? 8.025 -6.894 2.955 1.00 90.44 376 PHE A N 1
ATOM 2913 C CA . PHE A 1 376 ? 7.035 -5.823 3.042 1.00 90.44 376 PHE A CA 1
ATOM 2914 C C . PHE A 1 376 ? 7.442 -4.631 2.175 1.00 90.44 376 PHE A C 1
ATOM 2916 O O . PHE A 1 376 ? 8.584 -4.537 1.722 1.00 90.44 376 PHE A O 1
ATOM 2923 N N . GLY A 1 377 ? 6.496 -3.725 1.933 1.00 91.00 377 GLY A N 1
ATOM 2924 C CA . GLY A 1 377 ? 6.702 -2.548 1.097 1.00 91.00 377 GLY A CA 1
ATOM 2925 C C . GLY A 1 377 ? 6.400 -1.247 1.816 1.00 91.00 377 GLY A C 1
ATOM 2926 O O . GLY A 1 377 ? 5.558 -1.188 2.710 1.00 91.00 377 GLY A O 1
ATOM 2927 N N . VAL A 1 378 ? 7.072 -0.188 1.382 1.00 90.00 378 VAL A N 1
ATOM 2928 C CA . VAL A 1 378 ? 6.788 1.189 1.786 1.00 90.00 378 VAL A CA 1
ATOM 2929 C C . VAL A 1 378 ? 6.701 2.036 0.527 1.00 90.00 378 VAL A C 1
ATOM 2931 O O . VAL A 1 378 ? 7.648 2.074 -0.247 1.00 90.00 378 VAL A O 1
ATOM 2934 N N . VAL A 1 379 ? 5.592 2.733 0.302 1.00 91.19 379 VAL A N 1
ATOM 2935 C CA . VAL A 1 379 ? 5.483 3.743 -0.756 1.00 91.19 379 VAL A CA 1
ATOM 2936 C C . VAL A 1 379 ? 6.246 4.984 -0.312 1.00 91.19 379 VAL A C 1
ATOM 2938 O O . VAL A 1 379 ? 5.966 5.567 0.738 1.00 91.19 379 VAL A O 1
ATOM 2941 N N . VAL A 1 380 ? 7.220 5.393 -1.117 1.00 84.19 380 VAL A N 1
ATOM 2942 C CA . VAL A 1 380 ? 8.162 6.454 -0.749 1.00 84.19 380 VAL A CA 1
ATOM 2943 C C . VAL A 1 380 ? 7.960 7.691 -1.609 1.00 84.19 380 VAL A C 1
ATOM 2945 O O . VAL A 1 380 ? 7.935 8.801 -1.086 1.00 84.19 380 VAL A O 1
ATOM 2948 N N . ASP A 1 381 ? 7.729 7.519 -2.908 1.00 83.31 381 ASP A N 1
ATOM 2949 C CA . ASP A 1 381 ? 7.568 8.602 -3.882 1.00 83.31 381 ASP A CA 1
ATOM 2950 C C . ASP A 1 381 ? 6.267 8.405 -4.659 1.00 83.31 381 ASP A C 1
ATOM 2952 O O . ASP A 1 381 ? 5.939 7.283 -5.042 1.00 83.31 381 ASP A O 1
ATOM 2956 N N . GLN A 1 382 ? 5.533 9.488 -4.907 1.00 85.44 382 GLN A N 1
ATOM 2957 C CA . GLN A 1 382 ? 4.302 9.457 -5.693 1.00 85.44 382 GLN A CA 1
ATOM 2958 C C . GLN A 1 382 ? 4.137 10.767 -6.453 1.00 85.44 382 GLN A C 1
ATOM 2960 O O . GLN A 1 382 ? 4.061 11.837 -5.846 1.00 85.44 382 GLN A O 1
ATOM 2965 N N . ARG A 1 383 ? 4.073 10.691 -7.785 1.00 85.56 383 ARG A N 1
ATOM 2966 C CA . ARG A 1 383 ? 4.065 11.873 -8.654 1.00 85.56 383 ARG A CA 1
ATOM 2967 C C . ARG A 1 383 ? 3.111 11.726 -9.812 1.00 85.56 383 ARG A C 1
ATOM 2969 O O . ARG A 1 383 ? 3.188 10.765 -10.568 1.00 85.56 383 ARG A O 1
ATOM 2976 N N . ILE A 1 384 ? 2.268 12.734 -9.984 1.00 85.31 384 ILE A N 1
ATOM 2977 C CA . ILE A 1 384 ? 1.394 12.840 -11.147 1.00 85.31 384 ILE A CA 1
ATOM 2978 C C . ILE A 1 384 ? 2.222 13.345 -12.327 1.00 85.31 384 ILE A C 1
ATOM 2980 O O . ILE A 1 384 ? 2.990 14.295 -12.191 1.00 85.31 384 ILE A O 1
ATOM 2984 N N . ILE A 1 385 ? 2.034 12.712 -13.478 1.00 80.75 385 ILE A N 1
ATOM 2985 C CA . ILE A 1 385 ? 2.625 13.083 -14.757 1.00 80.75 385 ILE A CA 1
ATOM 2986 C C . ILE A 1 385 ? 1.470 13.557 -15.645 1.00 80.75 385 ILE A C 1
ATOM 2988 O O . ILE A 1 385 ? 0.643 12.769 -16.111 1.00 80.75 385 ILE A O 1
ATOM 2992 N N . ASP A 1 386 ? 1.370 14.874 -15.807 1.00 67.31 386 ASP A N 1
ATOM 2993 C CA . ASP A 1 386 ? 0.182 15.593 -16.267 1.00 67.31 386 ASP A CA 1
ATOM 2994 C C . ASP A 1 386 ? 0.189 15.902 -17.770 1.00 67.31 386 ASP A C 1
ATOM 2996 O O . ASP A 1 386 ? 0.069 17.047 -18.193 1.00 67.31 386 ASP A O 1
ATOM 3000 N N . GLY A 1 387 ? 0.295 14.867 -18.610 1.00 57.47 387 GLY A N 1
ATOM 3001 C CA . GLY A 1 387 ? 0.142 14.975 -20.072 1.00 57.47 387 GLY A CA 1
ATOM 3002 C C . GLY A 1 387 ? 1.312 15.666 -20.791 1.00 57.47 387 GLY A C 1
ATOM 3003 O O . GLY A 1 387 ? 1.650 15.306 -21.917 1.00 57.47 387 GLY A O 1
ATOM 3004 N N . THR A 1 388 ? 2.019 16.573 -20.121 1.00 57.91 388 THR A N 1
ATOM 3005 C CA . THR A 1 388 ? 3.382 16.960 -20.463 1.00 57.91 388 THR A CA 1
ATOM 3006 C C . THR A 1 388 ? 4.322 15.988 -19.789 1.00 57.91 388 THR A C 1
ATOM 3008 O O . THR A 1 388 ? 4.730 16.172 -18.646 1.00 57.91 388 THR A O 1
ATOM 3011 N N . CYS A 1 389 ? 4.668 14.921 -20.499 1.00 60.19 389 CYS A N 1
ATOM 3012 C CA . CYS A 1 389 ? 5.770 14.087 -20.068 1.00 60.19 389 CYS A CA 1
ATOM 3013 C C . CYS A 1 389 ? 7.077 14.882 -20.259 1.00 60.19 389 CYS A C 1
ATOM 3015 O O . CYS A 1 389 ? 7.733 14.800 -21.296 1.00 60.19 389 CYS A O 1
ATOM 3017 N N . VAL A 1 390 ? 7.377 15.746 -19.288 1.00 56.00 390 VAL A N 1
ATOM 3018 C CA . VAL A 1 390 ? 8.575 16.585 -19.245 1.00 56.00 390 VAL A CA 1
ATOM 3019 C C . VAL A 1 390 ? 9.803 15.742 -18.919 1.00 56.00 390 VAL A C 1
ATOM 3021 O O . VAL A 1 390 ? 9.736 14.749 -18.188 1.00 56.00 390 VAL A O 1
ATOM 3024 N N . ASP A 1 391 ? 10.947 16.148 -19.466 1.00 54.28 391 ASP A N 1
ATOM 3025 C CA . ASP A 1 391 ? 12.247 15.609 -19.079 1.00 54.28 391 ASP A CA 1
ATOM 3026 C C . ASP A 1 391 ? 12.435 15.779 -17.559 1.00 54.28 391 ASP A C 1
ATOM 3028 O O . ASP A 1 391 ? 12.395 16.897 -17.054 1.00 54.28 391 ASP A O 1
ATOM 3032 N N . GLY A 1 392 ? 12.609 14.680 -16.813 1.00 64.69 392 GLY A N 1
ATOM 3033 C CA . GLY A 1 392 ? 12.842 14.743 -15.361 1.00 64.69 392 GLY A CA 1
ATOM 3034 C C . GLY A 1 392 ? 12.342 13.546 -14.552 1.00 64.69 392 GLY A C 1
ATOM 3035 O O . GLY A 1 392 ? 12.958 13.202 -13.545 1.00 64.69 392 GLY A O 1
ATOM 3036 N N . PHE A 1 393 ? 11.290 12.856 -15.004 1.00 78.12 393 PHE A N 1
ATOM 3037 C CA . PHE A 1 393 ? 10.798 11.657 -14.316 1.00 78.12 393 PHE A CA 1
ATOM 3038 C C . PHE A 1 393 ? 11.457 10.384 -14.841 1.00 78.12 393 PHE A C 1
ATOM 3040 O O . PHE A 1 393 ? 11.502 10.132 -16.050 1.00 78.12 393 PHE A O 1
ATOM 3047 N N . TYR A 1 394 ? 11.922 9.552 -13.910 1.00 82.19 394 TYR A N 1
ATOM 3048 C CA . TYR A 1 394 ? 12.591 8.291 -14.204 1.00 82.19 394 TYR A CA 1
ATOM 3049 C C . TYR A 1 394 ? 11.988 7.153 -13.390 1.00 82.19 394 TYR A C 1
ATOM 3051 O O . TYR A 1 394 ? 11.641 7.340 -12.220 1.00 82.19 394 TYR A O 1
ATOM 3059 N N . VAL A 1 395 ? 11.933 5.983 -14.017 1.00 87.06 395 VAL A N 1
ATOM 3060 C CA . VAL A 1 395 ? 11.822 4.692 -13.339 1.00 87.06 395 VAL A CA 1
ATOM 3061 C C . VAL A 1 395 ? 13.203 4.042 -13.245 1.00 87.06 395 VAL A C 1
ATOM 3063 O O . VAL A 1 395 ? 14.114 4.414 -13.995 1.00 87.06 395 VAL A O 1
ATOM 3066 N N . VAL A 1 396 ? 13.371 3.092 -12.332 1.00 86.38 396 VAL A N 1
ATOM 3067 C CA . VAL A 1 396 ? 14.583 2.274 -12.211 1.00 86.38 396 VAL A CA 1
ATOM 3068 C C . VAL A 1 396 ? 14.260 0.826 -12.560 1.00 86.38 396 VAL A C 1
ATOM 3070 O O . VAL A 1 396 ? 13.342 0.244 -11.994 1.00 86.38 396 VAL A O 1
ATOM 3073 N N . ASP A 1 397 ? 15.027 0.257 -13.487 1.00 88.56 397 ASP A N 1
ATOM 3074 C CA . ASP A 1 397 ? 14.918 -1.134 -13.932 1.00 88.56 397 ASP A CA 1
ATOM 3075 C C . ASP A 1 397 ? 16.298 -1.794 -13.851 1.00 88.56 397 ASP A C 1
ATOM 3077 O O . ASP A 1 397 ? 17.248 -1.359 -14.507 1.00 88.56 397 ASP A O 1
ATOM 3081 N N . GLY A 1 398 ? 16.439 -2.785 -12.973 1.00 86.06 398 GLY A N 1
ATOM 3082 C CA . GLY A 1 398 ? 17.736 -3.220 -12.467 1.00 86.06 398 GLY A CA 1
ATOM 3083 C C . GLY A 1 398 ? 18.474 -2.051 -11.812 1.00 86.06 398 GLY A C 1
ATOM 3084 O O . GLY A 1 398 ? 17.982 -1.456 -10.855 1.00 86.06 398 GLY A O 1
ATOM 3085 N N . ASP A 1 399 ? 19.632 -1.695 -12.361 1.00 80.31 399 ASP A N 1
ATOM 3086 C CA . ASP A 1 399 ? 20.434 -0.546 -11.920 1.00 80.31 399 ASP A CA 1
ATOM 3087 C C . ASP A 1 399 ? 20.316 0.663 -12.882 1.00 80.31 399 ASP A C 1
ATOM 3089 O O . ASP A 1 399 ? 21.001 1.677 -12.714 1.00 80.31 399 ASP A O 1
ATOM 3093 N N . GLU A 1 400 ? 19.455 0.582 -13.906 1.00 83.38 400 GLU A N 1
ATOM 3094 C CA . GLU A 1 400 ? 19.336 1.596 -14.957 1.00 83.38 400 GLU A CA 1
ATOM 3095 C C . GLU A 1 400 ? 18.187 2.576 -14.708 1.00 83.38 400 GLU A C 1
ATOM 3097 O O . GLU A 1 400 ? 17.051 2.187 -14.438 1.00 83.38 400 GLU A O 1
ATOM 3102 N N . LYS A 1 401 ? 18.456 3.874 -14.896 1.00 84.81 401 LYS A N 1
ATOM 3103 C CA . LYS A 1 401 ? 17.418 4.913 -14.924 1.00 84.81 401 LYS A CA 1
ATOM 3104 C C . LYS A 1 401 ? 16.831 5.036 -16.325 1.00 84.81 401 LYS A C 1
ATOM 3106 O O . LYS A 1 401 ? 17.529 5.428 -17.260 1.00 84.81 401 LYS A O 1
ATOM 3111 N N . LYS A 1 402 ? 15.528 4.795 -16.454 1.00 86.69 402 LYS A N 1
ATOM 3112 C CA . LYS A 1 402 ? 14.785 4.950 -17.710 1.00 86.69 402 LYS A CA 1
ATOM 3113 C C . LYS A 1 402 ? 13.828 6.123 -17.601 1.00 86.69 402 LYS A C 1
ATOM 3115 O O . LYS A 1 402 ? 13.068 6.240 -16.646 1.00 86.69 402 LYS A O 1
ATOM 3120 N N . GLN A 1 403 ? 13.882 7.026 -18.572 1.00 86.19 403 GLN A N 1
ATOM 3121 C CA . GLN A 1 403 ? 13.009 8.193 -18.585 1.00 86.19 403 GLN A CA 1
ATOM 3122 C C . GLN A 1 403 ? 11.575 7.770 -18.906 1.00 86.19 403 GLN A C 1
ATOM 3124 O O . GLN A 1 403 ? 11.345 7.171 -19.956 1.00 86.19 403 GLN A O 1
ATOM 3129 N N . VAL A 1 404 ? 10.618 8.149 -18.052 1.00 85.75 404 VAL A N 1
ATOM 3130 C CA . VAL A 1 404 ? 9.217 7.698 -18.143 1.00 85.75 404 VAL A CA 1
ATOM 3131 C C . VAL A 1 404 ? 8.611 7.987 -19.523 1.00 85.75 404 VAL A C 1
ATOM 3133 O O . VAL A 1 404 ? 7.959 7.144 -20.127 1.00 85.75 404 VAL A O 1
ATOM 3136 N N . CYS A 1 405 ? 8.919 9.152 -20.083 1.00 81.50 405 CYS A N 1
ATOM 3137 C CA . CYS A 1 405 ? 8.377 9.636 -21.357 1.00 81.50 405 CYS A CA 1
ATOM 3138 C C . CYS A 1 405 ? 8.882 8.902 -22.595 1.00 81.50 405 CYS A C 1
ATOM 3140 O O . CYS A 1 405 ? 8.320 9.052 -23.678 1.00 81.50 405 CYS A O 1
ATOM 3142 N N . LYS A 1 406 ? 9.964 8.137 -22.445 1.00 86.56 406 LYS A N 1
ATOM 3143 C CA . LYS A 1 406 ? 10.567 7.349 -23.522 1.00 86.56 406 LYS A CA 1
ATOM 3144 C C . LYS A 1 406 ? 10.130 5.885 -23.473 1.00 86.56 406 LYS A C 1
ATOM 3146 O O . LYS A 1 406 ? 10.524 5.118 -24.347 1.00 86.56 406 LYS A O 1
ATOM 3151 N N . LEU A 1 407 ? 9.333 5.499 -22.474 1.00 89.31 407 LEU A N 1
ATOM 3152 C CA . LEU A 1 407 ? 8.866 4.129 -22.304 1.00 89.31 407 LEU A CA 1
ATOM 3153 C C . LEU A 1 407 ? 7.778 3.802 -23.342 1.00 89.31 407 LEU A C 1
ATOM 3155 O O . LEU A 1 407 ? 6.806 4.558 -23.461 1.00 89.31 407 LEU A O 1
ATOM 3159 N N . PRO A 1 408 ? 7.905 2.695 -24.097 1.00 89.00 408 PRO A N 1
ATOM 3160 C CA . PRO A 1 408 ? 6.917 2.297 -25.099 1.00 89.00 408 PRO A CA 1
ATOM 3161 C C . PRO A 1 408 ? 5.496 2.156 -24.542 1.00 89.00 408 PRO A C 1
ATOM 3163 O O . PRO A 1 408 ? 4.538 2.556 -25.202 1.00 89.00 408 PRO A O 1
ATOM 3166 N N . GLU A 1 409 ? 5.360 1.627 -23.328 1.00 89.69 409 GLU A N 1
ATOM 3167 C CA . GLU A 1 409 ? 4.092 1.392 -22.633 1.00 89.69 409 GLU A CA 1
ATOM 3168 C C . GLU A 1 409 ? 3.384 2.715 -22.327 1.00 89.69 409 GLU A C 1
ATOM 3170 O O . GLU A 1 409 ? 2.193 2.863 -22.598 1.00 89.69 409 GLU A O 1
ATOM 3175 N N . VAL A 1 410 ? 4.143 3.713 -21.863 1.00 86.12 410 VAL A N 1
ATOM 3176 C CA . VAL A 1 410 ? 3.651 5.072 -21.597 1.00 86.12 410 VAL A CA 1
ATOM 3177 C C . VAL A 1 410 ? 3.245 5.762 -22.889 1.00 86.12 410 VAL A C 1
ATOM 3179 O O . VAL A 1 410 ? 2.153 6.317 -22.978 1.00 86.12 410 VAL A O 1
ATOM 3182 N N . ILE A 1 411 ? 4.087 5.694 -23.924 1.00 84.69 411 ILE A N 1
ATOM 3183 C CA . ILE A 1 411 ? 3.775 6.277 -25.234 1.00 84.69 411 ILE A CA 1
ATOM 3184 C C . ILE A 1 411 ? 2.496 5.651 -25.796 1.00 84.69 411 ILE A C 1
ATOM 3186 O O . ILE A 1 411 ? 1.642 6.367 -26.319 1.00 84.69 411 ILE A O 1
ATOM 3190 N N . LYS A 1 412 ? 2.348 4.326 -25.690 1.00 85.94 412 LYS A N 1
ATOM 3191 C CA . LYS A 1 412 ? 1.150 3.610 -26.132 1.00 85.94 412 LYS A CA 1
ATOM 3192 C C . LYS A 1 412 ? -0.074 4.041 -25.330 1.00 85.94 412 LYS A C 1
ATOM 3194 O O . LYS A 1 412 ? -1.089 4.347 -25.946 1.00 85.94 412 LYS A O 1
ATOM 3199 N N . TYR A 1 413 ? 0.016 4.097 -24.004 1.00 83.75 413 TYR A N 1
ATOM 3200 C CA . TYR A 1 413 ? -1.085 4.522 -23.139 1.00 83.75 413 TYR A CA 1
ATOM 3201 C C . TYR A 1 413 ? -1.531 5.957 -23.447 1.00 83.75 413 TYR A C 1
ATOM 3203 O O . TYR A 1 413 ? -2.717 6.200 -23.661 1.00 83.75 413 TYR A O 1
ATOM 3211 N N . CYS A 1 414 ? -0.584 6.890 -23.573 1.00 77.19 414 CYS A N 1
ATOM 3212 C CA . CYS A 1 414 ? -0.888 8.283 -23.884 1.00 77.19 414 CYS A CA 1
ATOM 3213 C C . CYS A 1 414 ? -1.433 8.473 -25.308 1.00 77.19 414 CYS A C 1
ATOM 3215 O O . CYS A 1 414 ? -2.244 9.364 -25.517 1.00 77.19 414 CYS A O 1
ATOM 3217 N N . LYS A 1 415 ? -1.016 7.654 -26.287 1.00 72.69 415 LYS A N 1
ATOM 3218 C CA . LYS A 1 415 ? -1.522 7.715 -27.673 1.00 72.69 415 LYS A CA 1
ATOM 3219 C C . LYS A 1 415 ? -2.853 6.998 -27.886 1.00 72.69 415 LYS A C 1
ATOM 3221 O O . LYS A 1 415 ? -3.604 7.402 -28.756 1.00 72.69 415 LYS A O 1
ATOM 3226 N N . SER A 1 416 ? -3.121 5.914 -27.157 1.00 59.88 416 SER A N 1
ATOM 3227 C CA . SER A 1 416 ? -4.343 5.106 -27.340 1.00 59.88 416 SER A CA 1
ATOM 3228 C C . SER A 1 416 ? -5.590 5.772 -26.755 1.00 59.88 416 SER A C 1
ATOM 3230 O O . SER A 1 416 ? -6.692 5.279 -26.963 1.00 59.88 416 SER A O 1
ATOM 3232 N N . ASN A 1 417 ? -5.401 6.859 -26.010 1.00 54.44 417 ASN A N 1
ATOM 3233 C CA . ASN A 1 417 ? -6.445 7.610 -25.325 1.00 54.44 417 ASN A CA 1
ATOM 3234 C C . ASN A 1 417 ? -6.441 9.105 -25.751 1.00 54.44 417 ASN A C 1
ATOM 3236 O O . ASN A 1 417 ? -6.950 9.952 -25.026 1.00 54.44 417 ASN A O 1
ATOM 3240 N N . GLN A 1 418 ? -5.825 9.419 -26.902 1.00 53.91 418 GLN A N 1
ATOM 3241 C CA . GLN A 1 418 ? -5.967 10.671 -27.666 1.00 53.91 418 GLN A CA 1
ATOM 3242 C C . GLN A 1 418 ? -6.844 10.398 -28.885 1.00 53.91 418 GLN A C 1
ATOM 3244 O O . GLN A 1 418 ? -7.591 11.319 -29.284 1.00 53.91 418 GLN A O 1
#

Foldseek 3Di:
DVVVVVVVVVVVVVVVVVVVVVVVVVVVVVPDDPVVVDDDDDDDDDDPDDDDDDDDDDDPVVLVVLLQVLLVVLVVLLVLLVDVDDDADFPDDDDDDDDDDDDDDDDDDDDDLQDPQDGFGQGPQAVLLLSLLVLVVVVVPDDPVCLLVSLSLLSLLLSLLSRLCSRQSAHDPQASSSSNFGKDALVCVVVSQVCQVLSLLSSLLVLLSQLQVCLVPVVSYPVVSVDDSVNSNVSSCFNAAWFPLSVVSVVCSVVSNRGVLSSQQFRAVDDAHRRGTADFLDKAKEKDFAPPDDPDDSPDPQGDQCDPPTAVVHGMFIKMWTWHWHDNSPLQTKTKIWIKTKAWQLAQDSSQVSDTLRHHDDDYDGHDHPDMTTMHIHTRDMDIDGNPLDPRDWDGHYHDTDRQVPDPSNVCRRVVSD